Protein AF-0000000072739008 (afdb_homodimer)

Secondary structure (DSSP, 8-state):
-----EEEEEEEEEETTS-EEE-----TTS---EEEEEETTEEEEEEETTEEEE-SGGGTTTEEE-TTT--EEE-S--GGG-EEEEEEEESSSEEEEEEEEEEEPPP--EEEEEEEEE-TTS-EEEEEEEEESSTTTT-EEEEEETTEEEEES-SEEEEE-SS--S-PEEEEEEEETTEEEEEEEESHHHH-/-----EEEEEEEEEETTS-EEE-----TTS---EEEEEETTEEEEEEETTEEEE-SGGGTTTEEE-TTT--EEE-S--GGG-EEEEEEEESSSEEEEEEEEEEEPPP--EEEEEEEEE-TTS-EEEEEEEEESSTTTT-EEEEEETTEEEEES-SEEEEE-TT--S--EEEEEEEETTEEEEEEEESHHHH-

Sequence (384 aa):
KTVLQCISDTQVIGVLGESVILPLNISNTTKVSFITWIYNDTSVIFIQGDHNSVTDPKWINRIHVTKSSHSIQLSELNMTDSGHYKAQVTTDKMQFFCYTLRIFRRMSNLYVTNHTQRSENKNCEVYLTCSVENPDDGVSVRWQVAGNIFLKESLTLYWNFWNSSEQSSCTCVAENPVSNISSSVSLQSLCEKTVLQCISDTQVIGVLGESVILPLNISNTTKVSFITWIYNDTSVIFIQGDHNSVTDPKWINRIHVTKSSHSIQLSELNMTDSGHYKAQVTTDKMQFFCYTLRIFRRMSNLYVTNHTQRSENKNCEVYLTCSVENPDDGVSVRWQVAGNIFLKESLTLYWNFWNSSEQSSCTCVAENPVSNISSSVSLQSLCE

Solvent-accessible surface area (backbone atoms only — not comparable to full-atom values): 21610 Å² total; per-residue (Å²): 124,87,69,82,66,54,80,43,78,45,81,42,82,36,45,56,62,35,62,40,72,52,84,35,86,57,58,86,82,57,72,67,57,38,37,38,34,30,47,82,66,34,61,39,33,40,37,41,86,94,45,72,45,71,44,29,62,90,40,63,93,26,59,45,74,40,82,86,42,66,19,38,34,42,37,64,34,48,75,81,69,41,42,49,36,32,39,41,38,15,53,92,54,70,47,34,40,31,34,41,39,45,55,36,68,70,69,86,53,61,46,71,47,78,48,70,43,77,43,94,84,75,38,40,37,37,39,37,37,53,48,56,66,69,58,82,63,68,48,46,37,30,31,24,46,75,88,36,84,72,44,67,77,49,52,60,45,82,44,72,54,75,79,70,81,68,86,38,43,39,30,41,38,39,36,40,100,80,34,75,52,68,39,72,46,59,52,62,70,63,68,103,124,87,69,82,66,55,79,42,77,44,80,43,81,36,43,56,62,36,63,40,72,53,82,34,87,59,59,87,82,57,73,68,56,37,36,39,34,30,47,80,67,34,62,41,34,40,38,42,82,94,45,72,45,70,44,28,61,90,41,62,94,26,59,45,75,41,82,85,43,66,18,38,32,43,38,65,33,47,73,82,69,41,44,50,36,33,40,40,38,16,51,92,53,70,48,34,41,32,33,40,39,45,55,36,68,71,71,86,52,61,48,72,47,75,47,71,44,76,44,94,83,74,40,42,36,35,39,37,36,54,49,56,65,69,59,82,61,68,48,47,38,30,31,23,45,74,88,34,82,71,46,66,77,49,52,59,45,81,46,72,52,79,78,64,82,66,86,38,44,40,30,42,38,39,35,41,102,79,33,75,50,67,38,73,45,58,51,63,70,62,68,104

Radius of gyration: 34.6 Å; Cα contacts (8 Å, |Δi|>4): 878; chains: 2; bounding box: 65×105×58 Å

Organism: Galemys pyrenaicus (NCBI:txid202257)

InterPro domains:
  IPR007110 Immunoglobulin-like domain [PS50835] (128-188)
  IPR013106 Immunoglobulin V-set domain [PF07686] (9-97)
  IPR013783 Immunoglobulin-like fold [G3DSA:2.60.40.10] (6-105)
  IPR013783 Immunoglobulin-like fold [G3DSA:2.60.40.10] (106-192)
  IPR015631 CD2/SLAM family receptor [PTHR12080] (9-191)
  IPR036179 Immunoglobulin-like domain superfamily [SSF48726] (12-97)
  IPR036179 Immunoglobulin-like domain superfamily [SSF48726] (126-185)

Foldseek 3Di:
DPPQDAPEEEEAEAEAQFKDKDFQADDPVADWQKKWKDFPNHTQWIDGQPDIDGPDCVQVVQWDADRRGRMIMGGNDDQVSFGKMWIFTDDVDTHIHIYGYGYAYAWDDKDKDKDWDQDPVRKIKIKIFIDTDPCVRQKWKFKDKPNHTDDTDDRMDIDIPDDDPDFIKIKMWIDDPPYIDMDIDTPVVRSD/DPPQDAPEEEEAEAEAQFKDKDFQADDPVADWQKKWKDFPNHTQWIDGQPDIDGPDCVQVVQWDADRRGRMIMGGNDDQVSFAKMWIFTDDVDTHIHIYGYGYAYAWDDKDKDKDWDQDPVRKIKIKIFIDTDPCVRQKWKFKDKPNHTDGTDDRMDIDIPPDDPDFIKIKMWIDDPPYIDMDIDTPVVRSD

pLDDT: mean 89.02, std 11.1, range [42.22, 98.25]

Structure (mmCIF, N/CA/C/O backbone):
data_AF-0000000072739008-model_v1
#
loop_
_entity.id
_entity.type
_entity.pdbx_description
1 polymer 'SLAM family member 6'
#
loop_
_atom_site.group_PDB
_atom_site.id
_atom_site.type_symbol
_atom_site.label_atom_id
_atom_site.label_alt_id
_atom_site.label_comp_id
_atom_site.label_asym_id
_atom_site.label_entity_id
_atom_site.label_seq_id
_atom_site.pdbx_PDB_ins_code
_atom_site.Cartn_x
_atom_site.Cartn_y
_atom_site.Cartn_z
_atom_site.occupancy
_atom_site.B_iso_or_equiv
_atom_site.auth_seq_id
_atom_site.auth_comp_id
_atom_site.auth_asym_id
_atom_site.auth_atom_id
_atom_site.pdbx_PDB_model_num
ATOM 1 N N . LYS A 1 1 ? 2.822 -5.516 -13.711 1 42.22 1 LYS A N 1
ATOM 2 C CA . LYS A 1 1 ? 1.855 -5.25 -12.648 1 42.22 1 LYS A CA 1
ATOM 3 C C . LYS A 1 1 ? 1.009 -4.023 -12.969 1 42.22 1 LYS A C 1
ATOM 5 O O . LYS A 1 1 ? 1.541 -2.928 -13.164 1 42.22 1 LYS A O 1
ATOM 10 N N . THR A 1 2 ? -0.076 -4.25 -13.508 1 45.62 2 THR A N 1
ATOM 11 C CA . THR A 1 2 ? -0.867 -3.102 -13.938 1 45.62 2 THR A CA 1
ATOM 12 C C . THR A 1 2 ? -1.1 -2.143 -12.773 1 45.62 2 THR A C 1
ATOM 14 O O . THR A 1 2 ? -1.784 -2.486 -11.805 1 45.62 2 THR A O 1
ATOM 17 N N . VAL A 1 3 ? -0.162 -1.369 -12.461 1 53.44 3 VAL A N 1
ATOM 18 C CA . VAL A 1 3 ? -0.311 -0.293 -11.484 1 53.44 3 VAL A CA 1
ATOM 19 C C . VAL A 1 3 ? -1.467 0.618 -11.891 1 53.44 3 VAL A C 1
ATOM 21 O O . VAL A 1 3 ? -1.445 1.212 -12.977 1 53.44 3 VAL A O 1
ATOM 24 N N . LEU A 1 4 ? -2.658 0.188 -11.445 1 66.75 4 LEU A N 1
ATOM 25 C CA . LEU A 1 4 ? -3.734 1.115 -11.781 1 66.75 4 LEU A CA 1
ATOM 26 C C . LEU A 1 4 ? -3.361 2.543 -11.391 1 66.75 4 LEU A C 1
ATOM 28 O O . LEU A 1 4 ? -2.994 2.801 -10.242 1 66.75 4 LEU A O 1
ATOM 32 N N . GLN A 1 5 ? -3.09 3.365 -12.359 1 82.44 5 GLN A N 1
ATOM 33 C CA . GLN A 1 5 ? -2.682 4.762 -12.266 1 82.44 5 GLN A CA 1
ATOM 34 C C . GLN A 1 5 ? -3.818 5.633 -11.742 1 82.44 5 GLN A C 1
ATOM 36 O O . GLN A 1 5 ? -4.988 5.371 -12.023 1 82.44 5 GLN A O 1
ATOM 41 N N . CYS A 1 6 ? -3.668 6.551 -10.969 1 92.69 6 CYS A N 1
ATOM 42 C CA . CYS A 1 6 ? -4.617 7.531 -10.445 1 92.69 6 CYS A CA 1
ATOM 43 C C . CYS A 1 6 ? -5.109 8.453 -11.562 1 92.69 6 CYS A C 1
ATOM 45 O O . CYS A 1 6 ? -4.32 8.914 -12.383 1 92.69 6 CYS A O 1
ATOM 47 N N . ILE A 1 7 ? -6.352 8.641 -11.664 1 91.25 7 ILE A N 1
ATOM 48 C CA . ILE A 1 7 ? -6.953 9.57 -12.617 1 91.25 7 ILE A CA 1
ATOM 49 C C . ILE A 1 7 ? -6.461 10.984 -12.336 1 91.25 7 ILE A C 1
ATOM 51 O O . ILE A 1 7 ? -6.191 11.75 -13.266 1 91.25 7 ILE A O 1
ATOM 55 N N . SER A 1 8 ? -6.379 11.305 -11.094 1 92 8 SER A N 1
ATOM 56 C CA . SER A 1 8 ? -5.871 12.602 -10.641 1 92 8 SER A CA 1
ATOM 57 C C . SER A 1 8 ? -5.055 12.453 -9.359 1 92 8 SER A C 1
ATOM 59 O O . SER A 1 8 ? -5.215 11.484 -8.617 1 92 8 SER A O 1
ATOM 61 N N . ASP A 1 9 ? -4.145 13.352 -9.203 1 94.31 9 ASP A N 1
ATOM 62 C CA . ASP A 1 9 ? -3.318 13.453 -8 1 94.31 9 ASP A CA 1
ATOM 63 C C . ASP A 1 9 ? -3.324 14.875 -7.449 1 94.31 9 ASP A C 1
ATOM 65 O O . ASP A 1 9 ? -2.699 15.773 -8.023 1 94.31 9 ASP A O 1
ATOM 69 N N . THR A 1 10 ? -4.039 15.07 -6.387 1 96.25 10 THR A N 1
ATOM 70 C CA . THR A 1 10 ? -4.238 16.406 -5.844 1 96.25 10 THR A CA 1
ATOM 71 C C . THR A 1 10 ? -3.443 16.594 -4.551 1 96.25 10 THR A C 1
ATOM 73 O O . THR A 1 10 ? -3.389 15.688 -3.717 1 96.25 10 THR A O 1
ATOM 76 N N . GLN A 1 11 ? -2.758 17.688 -4.477 1 97.62 11 GLN A N 1
ATOM 77 C CA . GLN A 1 11 ? -2.115 18.078 -3.223 1 97.62 11 GLN A CA 1
ATOM 78 C C . GLN A 1 11 ? -3.057 18.906 -2.352 1 97.62 11 GLN A C 1
ATOM 80 O O . GLN A 1 11 ? -3.664 19.859 -2.826 1 97.62 11 GLN A O 1
ATOM 85 N N . VAL A 1 12 ? -3.191 18.469 -1.122 1 97.56 12 VAL A N 1
ATOM 86 C CA . VAL A 1 12 ? -4.098 19.141 -0.205 1 97.56 12 VAL A CA 1
ATOM 87 C C . VAL A 1 12 ? -3.338 19.578 1.049 1 97.56 12 VAL A C 1
ATOM 89 O O . VAL A 1 12 ? -2.547 18.812 1.596 1 97.56 12 VAL A O 1
ATOM 92 N N . ILE A 1 13 ? -3.545 20.859 1.492 1 97.56 13 ILE A N 1
ATOM 93 C CA . ILE A 1 13 ? -2.922 21.375 2.705 1 97.56 13 ILE A CA 1
ATOM 94 C C . ILE A 1 13 ? -3.951 21.422 3.832 1 97.56 13 ILE A C 1
ATOM 96 O O . ILE A 1 13 ? -5.055 21.953 3.65 1 97.56 13 ILE A O 1
ATOM 100 N N . GLY A 1 14 ? -3.617 20.797 4.918 1 97.5 14 GLY A N 1
ATOM 101 C CA . GLY A 1 14 ? -4.457 20.828 6.105 1 97.5 14 GLY A CA 1
ATOM 102 C C . GLY A 1 14 ? -3.816 21.578 7.266 1 97.5 14 GLY A C 1
ATOM 103 O O . GLY A 1 14 ? -2.611 21.828 7.25 1 97.5 14 GLY A O 1
ATOM 104 N N . VAL A 1 15 ? -4.68 22.016 8.195 1 97 15 VAL A N 1
ATOM 105 C CA . VAL A 1 15 ? -4.227 22.672 9.414 1 97 15 VAL A CA 1
ATOM 106 C C . VAL A 1 15 ? -4.523 21.781 10.617 1 97 15 VAL A C 1
ATOM 108 O O . VAL A 1 15 ? -5.621 21.25 10.742 1 97 15 VAL A O 1
ATOM 111 N N . LEU A 1 16 ? -3.557 21.703 11.555 1 96.5 16 LEU A N 1
ATOM 112 C CA . LEU A 1 16 ? -3.713 20.891 12.758 1 96.5 16 LEU A CA 1
ATOM 113 C C . LEU A 1 16 ? -4.973 21.297 13.523 1 96.5 16 LEU A C 1
ATOM 115 O O . LEU A 1 16 ? -5.223 22.484 13.742 1 96.5 16 LEU A O 1
ATOM 119 N N . GLY A 1 17 ? -5.758 20.344 13.914 1 97.44 17 GLY A N 1
ATOM 120 C CA . GLY A 1 17 ? -6.949 20.562 14.719 1 97.44 17 GLY A CA 1
ATOM 121 C C . GLY A 1 17 ? -8.156 20.984 13.906 1 97.44 17 GLY A C 1
ATOM 122 O O . GLY A 1 17 ? -9.273 21.016 14.422 1 97.44 17 GLY A O 1
ATOM 123 N N . GLU A 1 18 ? -7.945 21.297 12.633 1 97.88 18 GLU A N 1
ATOM 124 C CA . GLU A 1 18 ? -9.039 21.75 11.781 1 97.88 18 GLU A CA 1
ATOM 125 C C . GLU A 1 18 ? -9.5 20.641 10.844 1 97.88 18 GLU A C 1
ATOM 127 O O . GLU A 1 18 ? -9.328 19.453 11.141 1 97.88 18 GLU A O 1
ATOM 132 N N . SER A 1 19 ? -10.359 21.016 9.789 1 98 19 SER A N 1
ATOM 133 C CA . SER A 1 19 ? -10.898 20.047 8.844 1 98 19 SER A CA 1
ATOM 134 C C . SER A 1 19 ? -10.422 20.328 7.426 1 98 19 SER A C 1
ATOM 136 O O . SER A 1 19 ? -10 21.438 7.113 1 98 19 SER A O 1
ATOM 138 N N . VAL A 1 20 ? -10.391 19.328 6.648 1 97.75 20 VAL A N 1
ATOM 139 C CA . VAL A 1 20 ? -10.055 19.484 5.234 1 97.75 20 VAL A CA 1
ATOM 140 C C . VAL A 1 20 ? -10.977 18.594 4.395 1 97.75 20 VAL A C 1
ATOM 142 O O . VAL A 1 20 ? -11.5 17.594 4.879 1 97.75 20 VAL A O 1
ATOM 145 N N . ILE A 1 21 ? -11.188 18.984 3.158 1 97.12 21 ILE A N 1
ATOM 146 C CA . ILE A 1 21 ? -12.008 18.203 2.234 1 97.12 21 ILE A CA 1
ATOM 147 C C . ILE A 1 21 ? -11.117 17.547 1.176 1 97.12 21 ILE A C 1
ATOM 149 O O . ILE A 1 21 ? -10.195 18.188 0.657 1 97.12 21 ILE A O 1
ATOM 153 N N . LEU A 1 22 ? -11.234 16.328 0.971 1 97.25 22 LEU A N 1
ATOM 154 C CA . LEU A 1 22 ? -10.703 15.656 -0.205 1 97.25 22 LEU A CA 1
ATOM 155 C C . LEU A 1 22 ? -11.758 15.547 -1.297 1 97.25 22 LEU A C 1
ATOM 157 O O . LEU A 1 22 ? -12.656 14.711 -1.213 1 97.25 22 LEU A O 1
ATOM 161 N N . PRO A 1 23 ? -11.625 16.375 -2.252 1 95.06 23 PRO A N 1
ATOM 162 C CA . PRO A 1 23 ? -12.711 16.5 -3.225 1 95.06 23 PRO A CA 1
ATOM 163 C C . PRO A 1 23 ? -12.742 15.359 -4.227 1 95.06 23 PRO A C 1
ATOM 165 O O . PRO A 1 23 ? -11.703 14.977 -4.77 1 95.06 23 PRO A O 1
ATOM 168 N N . LEU A 1 24 ? -13.859 14.711 -4.285 1 91.69 24 LEU A N 1
ATOM 169 C CA . LEU A 1 24 ? -14.125 13.695 -5.301 1 91.69 24 LEU A CA 1
ATOM 170 C C . LEU A 1 24 ? -15.266 14.125 -6.215 1 91.69 24 LEU A C 1
ATOM 172 O O . LEU A 1 24 ? -16.438 14 -5.848 1 91.69 24 LEU A O 1
ATOM 176 N N . ASN A 1 25 ? -14.953 14.82 -7.273 1 81.94 25 ASN A N 1
ATOM 177 C CA . ASN A 1 25 ? -15.984 15.344 -8.164 1 81.94 25 ASN A CA 1
ATOM 178 C C . ASN A 1 25 ? -16.344 14.336 -9.258 1 81.94 25 ASN A C 1
ATOM 180 O O . ASN A 1 25 ? -15.773 14.367 -10.352 1 81.94 25 ASN A O 1
ATOM 184 N N . ILE A 1 26 ? -17.141 13.367 -8.891 1 81.94 26 ILE A N 1
ATOM 185 C CA . ILE A 1 26 ? -17.641 12.398 -9.859 1 81.94 26 ILE A CA 1
ATOM 186 C C . ILE A 1 26 ? -18.938 12.914 -10.484 1 81.94 26 ILE A C 1
ATOM 188 O O . ILE A 1 26 ? -19.781 13.477 -9.781 1 81.94 26 ILE A O 1
ATOM 192 N N . SER A 1 27 ? -18.922 12.891 -11.727 1 76.81 27 SER A N 1
ATOM 193 C CA . SER A 1 27 ? -20.109 13.359 -12.414 1 76.81 27 SER A CA 1
ATOM 194 C C . SER A 1 27 ? -21.359 12.664 -11.883 1 76.81 27 SER A C 1
ATOM 196 O O . SER A 1 27 ? -21.328 11.469 -11.57 1 76.81 27 SER A O 1
ATOM 198 N N . ASN A 1 28 ? -22.391 13.438 -11.703 1 72.94 28 ASN A N 1
ATOM 199 C CA . ASN A 1 28 ? -23.672 12.906 -11.227 1 72.94 28 ASN A CA 1
ATOM 200 C C . ASN A 1 28 ? -24.25 11.875 -12.195 1 72.94 28 ASN A C 1
ATOM 202 O O . ASN A 1 28 ? -25.109 11.086 -11.828 1 72.94 28 ASN A O 1
ATOM 206 N N . THR A 1 29 ? -23.719 11.836 -13.289 1 74.69 29 THR A N 1
ATOM 207 C CA . THR A 1 29 ? -24.219 10.906 -14.289 1 74.69 29 THR A CA 1
ATOM 208 C C . THR A 1 29 ? -23.547 9.539 -14.148 1 74.69 29 THR A C 1
ATOM 210 O O . THR A 1 29 ? -24.047 8.547 -14.68 1 74.69 29 THR A O 1
ATOM 213 N N . THR A 1 30 ? -22.438 9.586 -13.398 1 78.81 30 THR A N 1
ATOM 214 C CA . THR A 1 30 ? -21.719 8.328 -13.227 1 78.81 30 THR A CA 1
ATOM 215 C C . THR A 1 30 ? -22.375 7.469 -12.148 1 78.81 30 THR A C 1
ATOM 217 O O . THR A 1 30 ? -22.609 7.945 -11.039 1 78.81 30 THR A O 1
ATOM 220 N N . LYS A 1 31 ? -22.844 6.332 -12.531 1 85.25 31 LYS A N 1
ATOM 221 C CA . LYS A 1 31 ? -23.406 5.41 -11.555 1 85.25 31 LYS A CA 1
ATOM 222 C C . LYS A 1 31 ? -22.312 4.734 -10.734 1 85.25 31 LYS A C 1
ATOM 224 O O . LYS A 1 31 ? -21.703 3.768 -11.188 1 85.25 31 LYS A O 1
ATOM 229 N N . VAL A 1 32 ? -22.047 5.234 -9.578 1 88.25 32 VAL A N 1
ATOM 230 C CA . VAL A 1 32 ? -21 4.703 -8.695 1 88.25 32 VAL A CA 1
ATOM 231 C C . VAL A 1 32 ? -21.578 3.576 -7.844 1 88.25 32 VAL A C 1
ATOM 233 O O . VAL A 1 32 ? -22.625 3.738 -7.215 1 88.25 32 VAL A O 1
ATOM 236 N N . SER A 1 33 ? -21.016 2.393 -7.938 1 91.94 33 SER A N 1
ATOM 237 C CA . SER A 1 33 ? -21.469 1.268 -7.121 1 91.94 33 SER A CA 1
ATOM 238 C C . SER A 1 33 ? -20.938 1.375 -5.695 1 91.94 33 SER A C 1
ATOM 240 O O . SER A 1 33 ? -21.719 1.322 -4.738 1 91.94 33 SER A O 1
ATOM 242 N N . PHE A 1 34 ? -19.562 1.487 -5.566 1 93.81 34 PHE A N 1
ATOM 243 C CA . PHE A 1 34 ? -18.891 1.558 -4.273 1 93.81 34 PHE A CA 1
ATOM 244 C C . PHE A 1 34 ? -17.703 2.525 -4.324 1 93.81 34 PHE A C 1
ATOM 246 O O . PHE A 1 34 ? -17.094 2.701 -5.375 1 93.81 34 PHE A O 1
ATOM 253 N N . ILE A 1 35 ? -17.484 3.16 -3.221 1 95.62 35 ILE A N 1
ATOM 254 C CA . ILE A 1 35 ? -16.266 3.924 -3.059 1 95.62 35 ILE A CA 1
ATOM 255 C C . ILE A 1 35 ? -15.531 3.469 -1.797 1 95.62 35 ILE A C 1
ATOM 257 O O . ILE A 1 35 ? -16.125 3.377 -0.724 1 95.62 35 ILE A O 1
ATOM 261 N N . THR A 1 36 ? -14.328 3.102 -1.901 1 97 36 THR A N 1
ATOM 262 C CA . THR A 1 36 ? -13.469 2.803 -0.764 1 97 36 THR A CA 1
ATOM 263 C C . THR A 1 36 ? -12.328 3.812 -0.669 1 97 36 THR A C 1
ATOM 265 O O . THR A 1 36 ? -11.578 4 -1.627 1 97 36 THR A O 1
ATOM 268 N N . TRP A 1 37 ? -12.281 4.508 0.461 1 96.94 37 TRP A N 1
ATOM 269 C CA . TRP A 1 37 ? -11.148 5.395 0.696 1 96.94 37 TRP A CA 1
ATOM 270 C C . TRP A 1 37 ? -10.031 4.66 1.427 1 96.94 37 TRP A C 1
ATOM 272 O O . TRP A 1 37 ? -10.281 3.943 2.398 1 96.94 37 TRP A O 1
ATOM 282 N N . ILE A 1 38 ? -8.805 4.812 0.945 1 97.25 38 ILE A N 1
ATOM 283 C CA . ILE A 1 38 ? -7.648 4.098 1.465 1 97.25 38 ILE A CA 1
ATOM 284 C C . ILE A 1 38 ? -6.586 5.098 1.917 1 97.25 38 ILE A C 1
ATOM 286 O O . ILE A 1 38 ? -6.281 6.055 1.203 1 97.25 38 ILE A O 1
ATOM 290 N N . TYR A 1 39 ? -6.156 4.98 3.139 1 95.88 39 TYR A N 1
ATOM 291 C CA . TYR A 1 39 ? -5.062 5.762 3.709 1 95.88 39 TYR A CA 1
ATOM 292 C C . TYR A 1 39 ? -3.865 4.875 4.023 1 95.88 39 TYR A C 1
ATOM 294 O O . TYR A 1 39 ? -3.953 3.975 4.859 1 95.88 39 TYR A O 1
ATOM 302 N N . ASN A 1 40 ? -2.766 5.125 3.377 1 90.44 40 ASN A N 1
ATOM 303 C CA . ASN A 1 40 ? -1.546 4.348 3.561 1 90.44 40 ASN A CA 1
ATOM 304 C C . ASN A 1 40 ? -1.826 2.848 3.523 1 90.44 40 ASN A C 1
ATOM 306 O O . ASN A 1 40 ? -1.435 2.115 4.434 1 90.44 40 ASN A O 1
ATOM 310 N N . ASP A 1 41 ? -2.619 2.395 2.586 1 89.69 41 ASP A N 1
ATOM 311 C CA . ASP A 1 41 ? -2.895 0.999 2.264 1 89.69 41 ASP A CA 1
ATOM 312 C C . ASP A 1 41 ? -3.906 0.398 3.236 1 89.69 41 ASP A C 1
ATOM 314 O O . ASP A 1 41 ? -4.016 -0.825 3.35 1 89.69 41 ASP A O 1
ATOM 318 N N . THR A 1 42 ? -4.516 1.203 4.02 1 94.19 42 THR A N 1
ATOM 319 C CA . THR A 1 42 ? -5.57 0.791 4.938 1 94.19 42 THR A CA 1
ATOM 320 C C . THR A 1 42 ? -6.906 1.42 4.551 1 94.19 42 THR A C 1
ATOM 322 O O . THR A 1 42 ? -6.965 2.605 4.223 1 94.19 42 THR A O 1
ATOM 325 N N . SER A 1 43 ? -7.891 0.612 4.543 1 96.75 43 SER A N 1
ATOM 326 C CA . SER A 1 43 ? -9.219 1.141 4.25 1 96.75 43 SER A CA 1
ATOM 327 C C . SER A 1 43 ? -9.727 2.012 5.395 1 96.75 43 SER A C 1
ATOM 329 O O . SER A 1 43 ? -9.703 1.602 6.555 1 96.75 43 SER A O 1
ATOM 331 N N . VAL A 1 44 ? -10.242 3.201 5.062 1 96.69 44 VAL A N 1
ATOM 332 C CA . VAL A 1 44 ? -10.672 4.172 6.062 1 96.69 44 VAL A CA 1
ATOM 333 C C . VAL A 1 44 ? -12.195 4.184 6.148 1 96.69 44 VAL A C 1
ATOM 335 O O . VAL A 1 44 ? -12.758 4.262 7.242 1 96.69 44 VAL A O 1
ATOM 338 N N . ILE A 1 45 ? -12.867 4.148 5 1 96.69 45 ILE A N 1
ATOM 339 C CA . ILE A 1 45 ? -14.328 4.211 4.938 1 96.69 45 ILE A CA 1
ATOM 340 C C . ILE A 1 45 ? -14.82 3.566 3.643 1 96.69 45 ILE A C 1
ATOM 342 O O . ILE A 1 45 ? -14.141 3.637 2.611 1 96.69 45 ILE A O 1
ATOM 346 N N . PHE A 1 46 ? -15.906 2.834 3.73 1 97.31 46 PHE A N 1
ATOM 347 C CA . PHE A 1 46 ? -16.609 2.227 2.607 1 97.31 46 PHE A CA 1
ATOM 348 C C . PHE A 1 46 ? -17.969 2.887 2.395 1 97.31 46 PHE A C 1
ATOM 350 O O . PHE A 1 46 ? -18.75 3.035 3.338 1 97.31 46 PHE A O 1
ATOM 357 N N . ILE A 1 47 ? -18.234 3.303 1.129 1 95.25 47 ILE A N 1
ATOM 358 C CA . ILE A 1 47 ? -19.453 4.051 0.816 1 95.25 47 ILE A CA 1
ATOM 359 C C . ILE A 1 47 ? -20.25 3.309 -0.254 1 95.25 47 ILE A C 1
ATOM 361 O O . ILE A 1 47 ? -19.703 2.943 -1.3 1 95.25 47 ILE A O 1
ATOM 365 N N . GLN A 1 48 ? -21.453 3.061 0.018 1 93.06 48 GLN A N 1
ATOM 366 C CA . GLN A 1 48 ? -22.406 2.482 -0.923 1 93.06 48 GLN A CA 1
ATOM 367 C C . GLN A 1 48 ? -23.734 3.223 -0.879 1 93.06 48 GLN A C 1
ATOM 369 O O . GLN A 1 48 ? -24.5 3.082 0.079 1 93.06 48 GLN A O 1
ATOM 374 N N . GLY A 1 49 ? -24 3.971 -1.942 1 87.56 49 GLY A N 1
ATOM 375 C CA . GLY A 1 49 ? -25.188 4.801 -1.907 1 87.56 49 GLY A CA 1
ATOM 376 C C . GLY A 1 49 ? -25.203 5.773 -0.746 1 87.56 49 GLY A C 1
ATOM 377 O O . GLY A 1 49 ? -24.266 6.555 -0.571 1 87.56 49 GLY A O 1
ATOM 378 N N . ASP A 1 50 ? -26.172 5.664 0.18 1 86.5 50 ASP A N 1
ATOM 379 C CA . ASP A 1 50 ? -26.297 6.57 1.318 1 86.5 50 ASP A CA 1
ATOM 380 C C . ASP A 1 50 ? -25.75 5.934 2.59 1 86.5 50 ASP A C 1
ATOM 382 O O . ASP A 1 50 ? -25.797 6.531 3.668 1 86.5 50 ASP A O 1
ATOM 386 N N . HIS A 1 51 ? -25.188 4.758 2.404 1 90.62 51 HIS A N 1
ATOM 387 C CA . HIS A 1 51 ? -24.656 4.039 3.555 1 90.62 51 HIS A CA 1
ATOM 388 C C . HIS A 1 51 ? -23.141 4.117 3.592 1 90.62 51 HIS A C 1
ATOM 390 O O . HIS A 1 51 ? -22.469 3.924 2.568 1 90.62 51 HIS A O 1
ATOM 396 N N . ASN A 1 52 ? -22.641 4.512 4.715 1 93.12 52 ASN A N 1
ATOM 397 C CA . ASN A 1 52 ? -21.203 4.594 4.918 1 93.12 52 ASN A CA 1
ATOM 398 C C . ASN A 1 52 ? -20.75 3.738 6.102 1 93.12 52 ASN A C 1
ATOM 400 O O . ASN A 1 52 ? -21.453 3.662 7.113 1 93.12 52 ASN A O 1
ATOM 404 N N . SER A 1 53 ? -19.672 3.041 5.949 1 95.81 53 SER A N 1
ATOM 405 C CA . SER A 1 53 ? -19.078 2.238 7.008 1 95.81 53 SER A CA 1
ATOM 406 C C . SER A 1 53 ? -17.625 2.656 7.262 1 95.81 53 SER A C 1
ATOM 408 O O . SER A 1 53 ? -16.766 2.441 6.418 1 95.81 53 SER A O 1
ATOM 410 N N . VAL A 1 54 ? -17.406 3.236 8.461 1 96.38 54 VAL A N 1
ATOM 411 C CA . VAL A 1 54 ? -16.031 3.613 8.828 1 96.38 54 VAL A CA 1
ATOM 412 C C . VAL A 1 54 ? -15.25 2.371 9.242 1 96.38 54 VAL A C 1
ATOM 414 O O . VAL A 1 54 ? -15.516 1.785 10.297 1 96.38 54 VAL A O 1
ATOM 417 N N . THR A 1 55 ? -14.305 1.988 8.422 1 96.62 55 THR A N 1
ATOM 418 C CA . THR A 1 55 ? -13.602 0.726 8.617 1 96.62 55 THR A CA 1
ATOM 419 C C . THR A 1 55 ? -12.406 0.91 9.547 1 96.62 55 THR A C 1
ATOM 421 O O . THR A 1 55 ? -11.922 -0.055 10.141 1 96.62 55 THR A O 1
ATOM 424 N N . ASP A 1 56 ? -11.836 2.031 9.648 1 95.38 56 ASP A N 1
ATOM 425 C CA . ASP A 1 56 ? -10.805 2.375 10.625 1 95.38 56 ASP A CA 1
ATOM 426 C C . ASP A 1 56 ? -11.391 3.178 11.789 1 95.38 56 ASP A C 1
ATOM 428 O O . ASP A 1 56 ? -11.781 4.336 11.609 1 95.38 56 ASP A O 1
ATOM 432 N N . PRO A 1 57 ? -11.438 2.604 12.922 1 94.44 57 PRO A N 1
ATOM 433 C CA . PRO A 1 57 ? -12.109 3.25 14.047 1 94.44 57 PRO A CA 1
ATOM 434 C C . PRO A 1 57 ? -11.484 4.594 14.422 1 94.44 57 PRO A C 1
ATOM 436 O O . PRO A 1 57 ? -12.141 5.438 15.031 1 94.44 57 PRO A O 1
ATOM 439 N N . LYS A 1 58 ? -10.242 4.828 14.102 1 93.44 58 LYS A N 1
ATOM 440 C CA . LYS A 1 58 ? -9.594 6.09 14.43 1 93.44 58 LYS A CA 1
ATOM 441 C C . LYS A 1 58 ? -10.281 7.262 13.742 1 93.44 58 LYS A C 1
ATOM 443 O O . LYS A 1 58 ? -10.117 8.414 14.148 1 93.44 58 LYS A O 1
ATOM 448 N N . TRP A 1 59 ? -11.094 6.957 12.758 1 95.81 59 TRP A N 1
ATOM 449 C CA . TRP A 1 59 ? -11.719 8.008 11.969 1 95.81 59 TRP A CA 1
ATOM 450 C C . TRP A 1 59 ? -13.18 8.188 12.359 1 95.81 59 TRP A C 1
ATOM 452 O O . TRP A 1 59 ? -13.883 9.039 11.805 1 95.81 59 TRP A O 1
ATOM 462 N N . ILE A 1 60 ? -13.617 7.398 13.32 1 95.12 60 ILE A N 1
ATOM 463 C CA . ILE A 1 60 ? -15 7.527 13.773 1 95.12 60 ILE A CA 1
ATOM 464 C C . ILE A 1 60 ? -15.25 8.953 14.266 1 95.12 60 ILE A C 1
ATOM 466 O O . ILE A 1 60 ? -14.453 9.492 15.039 1 95.12 60 ILE A O 1
ATOM 470 N N . ASN A 1 61 ? -16.25 9.609 13.789 1 95.88 61 ASN A N 1
ATOM 471 C CA . ASN A 1 61 ? -16.672 10.961 14.125 1 95.88 61 ASN A CA 1
ATOM 472 C C . ASN A 1 61 ? -15.734 12.008 13.531 1 95.88 61 ASN A C 1
ATOM 474 O O . ASN A 1 61 ? -15.867 13.195 13.82 1 95.88 61 ASN A O 1
ATOM 478 N N . ARG A 1 62 ? -14.703 11.57 12.766 1 97.75 62 ARG A N 1
ATOM 479 C CA . ARG A 1 62 ? -13.75 12.5 12.18 1 97.75 62 ARG A CA 1
ATOM 480 C C . ARG A 1 62 ? -13.852 12.508 10.656 1 97.75 62 ARG A C 1
ATOM 482 O O . ARG A 1 62 ? -13.156 13.273 9.984 1 97.75 62 ARG A O 1
ATOM 489 N N . ILE A 1 63 ? -14.641 11.641 10.133 1 96.88 63 ILE A N 1
ATOM 490 C CA . ILE A 1 63 ? -14.82 11.586 8.68 1 96.88 63 ILE A CA 1
ATOM 491 C C . ILE A 1 63 ? -16.297 11.797 8.336 1 96.88 63 ILE A C 1
ATOM 493 O O . ILE A 1 63 ? -17.172 11.195 8.953 1 96.88 63 ILE A O 1
ATOM 497 N N . HIS A 1 64 ? -16.531 12.688 7.398 1 95.38 64 HIS A N 1
ATOM 498 C CA . HIS A 1 64 ? -17.875 12.992 6.93 1 95.38 64 HIS A CA 1
ATOM 499 C C . HIS A 1 64 ? -17.969 12.938 5.406 1 95.38 64 HIS A C 1
ATOM 501 O O . HIS A 1 64 ? -17.094 13.477 4.715 1 95.38 64 HIS A O 1
ATOM 507 N N . VAL A 1 65 ? -18.938 12.25 4.922 1 92.44 65 VAL A N 1
ATOM 508 C CA . VAL A 1 65 ? -19.125 12.094 3.482 1 92.44 65 VAL A CA 1
ATOM 509 C C . VAL A 1 65 ? -20.141 13.109 2.98 1 92.44 65 VAL A C 1
ATOM 511 O O . VAL A 1 65 ? -21.203 13.273 3.578 1 92.44 65 VAL A O 1
ATOM 514 N N . THR A 1 66 ? -19.719 13.789 1.999 1 85.38 66 THR A N 1
ATOM 515 C CA . THR A 1 66 ? -20.688 14.656 1.341 1 85.38 66 THR A CA 1
ATOM 516 C C . THR A 1 66 ? -21.484 13.883 0.287 1 85.38 66 THR A C 1
ATOM 518 O O . THR A 1 66 ? -20.906 13.398 -0.692 1 85.38 66 THR A O 1
ATOM 521 N N . LYS A 1 67 ? -22.734 13.719 0.35 1 75.69 67 LYS A N 1
ATOM 522 C CA . LYS A 1 67 ? -23.609 12.852 -0.447 1 75.69 67 LYS A CA 1
ATOM 523 C C . LYS A 1 67 ? -23.547 13.227 -1.926 1 75.69 67 LYS A C 1
ATOM 525 O O . LYS A 1 67 ? -23.375 12.359 -2.781 1 75.69 67 LYS A O 1
ATOM 530 N N . SER A 1 68 ? -23.594 14.438 -2.332 1 75.75 68 SER A N 1
ATOM 531 C CA . SER A 1 68 ? -23.703 14.836 -3.732 1 75.75 68 SER A CA 1
ATOM 532 C C . SER A 1 68 ? -22.359 14.75 -4.441 1 75.75 68 SER A C 1
ATOM 534 O O . SER A 1 68 ? -22.281 14.234 -5.559 1 75.75 68 SER A O 1
ATOM 536 N N . SER A 1 69 ? -21.203 15.031 -3.826 1 80.31 69 SER A N 1
ATOM 537 C CA . SER A 1 69 ? -19.906 15.125 -4.477 1 80.31 69 SER A CA 1
ATOM 538 C C . SER A 1 69 ? -19.047 13.898 -4.18 1 80.31 69 SER A C 1
ATOM 540 O O . SER A 1 69 ? -18.016 13.68 -4.832 1 80.31 69 SER A O 1
ATOM 542 N N . HIS A 1 70 ? -19.5 13.023 -3.264 1 85.62 70 HIS A N 1
ATOM 543 C CA . HIS A 1 70 ? -18.766 11.844 -2.818 1 85.62 70 HIS A CA 1
ATOM 544 C C . HIS A 1 70 ? -17.438 12.227 -2.203 1 85.62 70 HIS A C 1
ATOM 546 O O . HIS A 1 70 ? -16.531 11.391 -2.072 1 85.62 70 HIS A O 1
ATOM 552 N N . SER A 1 71 ? -17.297 13.523 -1.89 1 92.75 71 SER A N 1
ATOM 553 C CA . SER A 1 71 ? -16.094 14 -1.211 1 92.75 71 SER A CA 1
ATOM 554 C C . SER A 1 71 ? -16.125 13.656 0.274 1 92.75 71 SER A C 1
ATOM 556 O O . SER A 1 71 ? -17.188 13.383 0.833 1 92.75 71 SER A O 1
ATOM 558 N N . ILE A 1 72 ? -14.945 13.578 0.838 1 96.56 72 ILE A N 1
ATOM 559 C CA . ILE A 1 72 ? -14.93 13.344 2.277 1 96.56 72 ILE A CA 1
ATOM 560 C C . ILE A 1 72 ? -14.258 14.523 2.982 1 96.56 72 ILE A C 1
ATOM 562 O O . ILE A 1 72 ? -13.344 15.141 2.438 1 96.56 72 ILE A O 1
ATOM 566 N N . GLN A 1 73 ? -14.758 14.828 4.137 1 97.38 73 GLN A N 1
ATOM 567 C CA . GLN A 1 73 ? -14.156 15.812 5.027 1 97.38 73 GLN A CA 1
ATOM 568 C C . GLN A 1 73 ? -13.492 15.133 6.223 1 97.38 73 GLN A C 1
ATOM 570 O O . GLN A 1 73 ? -14.125 14.344 6.926 1 97.38 73 GLN A O 1
ATOM 575 N N . LEU A 1 74 ? -12.258 15.312 6.398 1 98.25 74 LEU A N 1
ATOM 576 C CA . LEU A 1 74 ? -11.523 14.859 7.57 1 98.25 74 LEU A CA 1
ATOM 577 C C . LEU A 1 74 ? -11.438 15.961 8.625 1 98.25 74 LEU A C 1
ATOM 579 O O . LEU A 1 74 ? -11 17.078 8.336 1 98.25 74 LEU A O 1
ATOM 583 N N . SER A 1 75 ? -11.906 15.68 9.797 1 98.25 75 SER A N 1
ATOM 584 C CA . SER A 1 75 ? -11.93 16.703 10.852 1 98.25 75 SER A CA 1
ATOM 585 C C . SER A 1 75 ? -10.945 16.359 11.961 1 98.25 75 SER A C 1
ATOM 587 O O . SER A 1 75 ? -10.398 15.258 12 1 98.25 75 SER A O 1
ATOM 589 N N . GLU A 1 76 ? -10.68 17.344 12.82 1 98.06 76 GLU A N 1
ATOM 590 C CA . GLU A 1 76 ? -9.773 17.172 13.945 1 98.06 76 GLU A CA 1
ATOM 591 C C . GLU A 1 76 ? -8.453 16.547 13.5 1 98.06 76 GLU A C 1
ATOM 593 O O . GLU A 1 76 ? -8.008 15.547 14.07 1 98.06 76 GLU A O 1
ATOM 598 N N . LEU A 1 77 ? -7.875 17.219 12.547 1 98.19 77 LEU A N 1
ATOM 599 C CA . LEU A 1 77 ? -6.68 16.688 11.906 1 98.19 77 LEU A CA 1
ATOM 600 C C . LEU A 1 77 ? -5.527 16.594 12.906 1 98.19 77 LEU A C 1
ATOM 602 O O . LEU A 1 77 ? -5.32 17.5 13.703 1 98.19 77 LEU A O 1
ATOM 606 N N . ASN A 1 78 ? -4.867 15.453 12.898 1 97 78 ASN A N 1
ATOM 607 C CA . ASN A 1 78 ? -3.605 15.234 13.594 1 97 78 ASN A CA 1
ATOM 608 C C . ASN A 1 78 ? -2.428 15.203 12.625 1 97 78 ASN A C 1
ATOM 610 O O . ASN A 1 78 ? -2.6 14.906 11.445 1 97 78 ASN A O 1
ATOM 614 N N . MET A 1 79 ? -1.216 15.523 13.172 1 95.12 79 MET A N 1
ATOM 615 C CA . MET A 1 79 ? -0.033 15.492 12.312 1 95.12 79 MET A CA 1
ATOM 616 C C . MET A 1 79 ? 0.136 14.133 11.656 1 95.12 79 MET A C 1
ATOM 618 O O . MET A 1 79 ? 0.604 14.031 10.523 1 95.12 79 MET A O 1
ATOM 622 N N . THR A 1 80 ? -0.342 13.086 12.328 1 95.31 80 THR A N 1
ATOM 623 C CA . THR A 1 80 ? -0.163 11.719 11.859 1 95.31 80 THR A CA 1
ATOM 624 C C . THR A 1 80 ? -1.145 11.398 10.734 1 95.31 80 THR A C 1
ATOM 626 O O . THR A 1 80 ? -1.031 10.367 10.078 1 95.31 80 THR A O 1
ATOM 629 N N . ASP A 1 81 ? -2.072 12.312 10.5 1 97.12 81 ASP A N 1
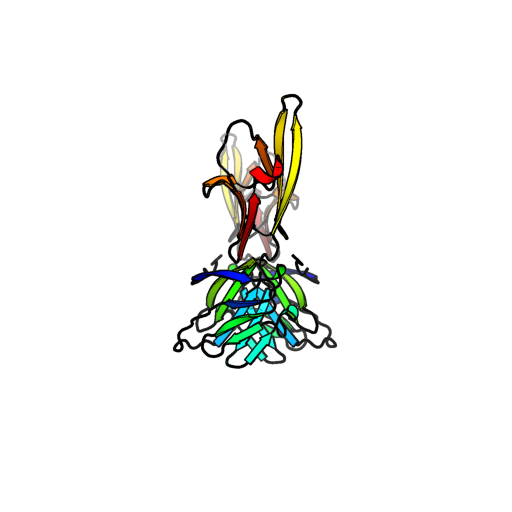ATOM 630 C CA . ASP A 1 81 ? -3.037 12.086 9.43 1 97.12 81 ASP A CA 1
ATOM 631 C C . ASP A 1 81 ? -2.436 12.438 8.062 1 97.12 81 ASP A C 1
ATOM 633 O O . ASP A 1 81 ? -3.021 12.125 7.027 1 97.12 81 ASP A O 1
ATOM 637 N N . SER A 1 82 ? -1.251 13.047 8.055 1 96.94 82 SER A N 1
ATOM 638 C CA . SER A 1 82 ? -0.575 13.352 6.797 1 96.94 82 SER A CA 1
ATOM 639 C C . SER A 1 82 ? -0.186 12.078 6.051 1 96.94 82 SER A C 1
ATOM 641 O O . SER A 1 82 ? 0.165 11.078 6.672 1 96.94 82 SER A O 1
ATOM 643 N N . GLY A 1 83 ? -0.309 12.203 4.703 1 96.56 83 GLY A N 1
ATOM 644 C CA . GLY A 1 83 ? 0.081 11.039 3.922 1 96.56 83 GLY A CA 1
ATOM 645 C C . GLY A 1 83 ? -0.683 10.914 2.617 1 96.56 83 GLY A C 1
ATOM 646 O O . GLY A 1 83 ? -1.135 11.914 2.057 1 96.56 83 GLY A O 1
ATOM 647 N N . HIS A 1 84 ? -0.719 9.727 2.133 1 96.94 84 HIS A N 1
ATOM 648 C CA . HIS A 1 84 ? -1.32 9.453 0.832 1 96.94 84 HIS A CA 1
ATOM 649 C C . HIS A 1 84 ? -2.701 8.828 0.982 1 96.94 84 HIS A C 1
ATOM 651 O O . HIS A 1 84 ? -2.865 7.84 1.707 1 96.94 84 HIS A O 1
ATOM 657 N N . TYR A 1 85 ? -3.652 9.477 0.396 1 97.12 85 TYR A N 1
ATOM 658 C CA . TYR A 1 85 ? -5.023 8.977 0.35 1 97.12 85 TYR A CA 1
ATOM 659 C C . TYR A 1 85 ? -5.422 8.617 -1.074 1 97.12 85 TYR A C 1
ATOM 661 O O . TYR A 1 85 ? -4.906 9.188 -2.037 1 97.12 85 TYR A O 1
ATOM 669 N N . LYS A 1 86 ? -6.25 7.699 -1.199 1 96.69 86 LYS A N 1
ATOM 670 C CA . LYS A 1 86 ? -6.766 7.332 -2.516 1 96.69 86 LYS A CA 1
ATOM 671 C C . LYS A 1 86 ? -8.234 6.934 -2.439 1 96.69 86 LYS A C 1
ATOM 673 O O . LYS A 1 86 ? -8.648 6.246 -1.503 1 96.69 86 LYS A O 1
ATOM 678 N N . ALA A 1 87 ? -9.016 7.453 -3.33 1 96.44 87 ALA A N 1
ATOM 679 C CA . ALA A 1 87 ? -10.391 7.008 -3.51 1 96.44 87 ALA A CA 1
ATOM 680 C C . ALA A 1 87 ? -10.484 5.926 -4.582 1 96.44 87 ALA A C 1
ATOM 682 O O . ALA A 1 87 ? -10.125 6.156 -5.738 1 96.44 87 ALA A O 1
ATOM 683 N N . GLN A 1 88 ? -10.828 4.723 -4.18 1 96.38 88 GLN A N 1
ATOM 684 C CA . GLN A 1 88 ? -11.125 3.639 -5.109 1 96.38 88 GLN A CA 1
ATOM 685 C C . GLN A 1 88 ? -12.602 3.635 -5.5 1 96.38 88 GLN A C 1
ATOM 687 O O . GLN A 1 88 ? -13.453 3.201 -4.727 1 96.38 88 GLN A O 1
ATOM 692 N N . VAL A 1 89 ? -12.859 4.082 -6.676 1 95.12 89 VAL A N 1
ATOM 693 C CA . VAL A 1 89 ? -14.242 4.199 -7.145 1 95.12 89 VAL A CA 1
ATOM 694 C C . VAL A 1 89 ? -14.578 3.018 -8.055 1 95.12 89 VAL A C 1
ATOM 696 O O . VAL A 1 89 ? -13.891 2.775 -9.047 1 95.12 89 VAL A O 1
ATOM 699 N N . THR A 1 90 ? -15.594 2.307 -7.652 1 94.25 90 THR A N 1
ATOM 700 C CA . THR A 1 90 ? -16 1.13 -8.414 1 94.25 90 THR A CA 1
ATOM 701 C C . THR A 1 90 ? -17.297 1.395 -9.164 1 94.25 90 THR A C 1
ATOM 703 O O . THR A 1 90 ? -18.328 1.655 -8.555 1 94.25 90 THR A O 1
ATOM 706 N N . THR A 1 91 ? -17.266 1.38 -10.398 1 90.19 91 THR A N 1
ATOM 707 C CA . THR A 1 91 ? -18.391 1.336 -11.312 1 90.19 91 THR A CA 1
ATOM 708 C C . THR A 1 91 ? -18.375 0.046 -12.133 1 90.19 91 THR A C 1
ATOM 710 O O . THR A 1 91 ? -18.438 -1.05 -11.57 1 90.19 91 THR A O 1
ATOM 713 N N . ASP A 1 92 ? -18.328 0.184 -13.469 1 86.25 92 ASP A N 1
ATOM 714 C CA . ASP A 1 92 ? -18.031 -0.963 -14.32 1 86.25 92 ASP A CA 1
ATOM 715 C C . ASP A 1 92 ? -16.531 -1.251 -14.359 1 86.25 92 ASP A C 1
ATOM 717 O O . ASP A 1 92 ? -16.109 -2.379 -14.633 1 86.25 92 ASP A O 1
ATOM 721 N N . LYS A 1 93 ? -15.922 -0.136 -14.055 1 89.88 93 LYS A N 1
ATOM 722 C CA . LYS A 1 93 ? -14.469 -0.219 -13.922 1 89.88 93 LYS A CA 1
ATOM 723 C C . LYS A 1 93 ? -14.008 0.355 -12.594 1 89.88 93 LYS A C 1
ATOM 725 O O . LYS A 1 93 ? -14.812 0.882 -11.82 1 89.88 93 LYS A O 1
ATOM 730 N N . MET A 1 94 ? -12.812 0.102 -12.297 1 92.44 94 MET A N 1
ATOM 731 C CA . MET A 1 94 ? -12.234 0.641 -11.062 1 92.44 94 MET A CA 1
ATOM 732 C C . MET A 1 94 ? -11.305 1.81 -11.375 1 92.44 94 MET A C 1
ATOM 734 O O . MET A 1 94 ? -10.5 1.742 -12.305 1 92.44 94 MET A O 1
ATOM 738 N N . GLN A 1 95 ? -11.531 2.945 -10.742 1 92.94 95 GLN A N 1
ATOM 739 C CA . GLN A 1 95 ? -10.695 4.129 -10.914 1 92.94 95 GLN A CA 1
ATOM 740 C C . GLN A 1 95 ? -10.148 4.617 -9.578 1 92.94 95 GLN A C 1
ATOM 742 O O . GLN A 1 95 ? -10.781 4.434 -8.539 1 92.94 95 GLN A O 1
ATOM 747 N N . PHE A 1 96 ? -8.992 5.27 -9.688 1 94.94 96 PHE A N 1
ATOM 748 C CA . PHE A 1 96 ? -8.367 5.801 -8.477 1 94.94 96 PHE A CA 1
ATOM 749 C C . PHE A 1 96 ? -8.234 7.316 -8.555 1 94.94 96 PHE A C 1
ATOM 751 O O . PHE A 1 96 ? -7.891 7.859 -9.609 1 94.94 96 PHE A O 1
ATOM 758 N N . PHE A 1 97 ? -8.562 8 -7.566 1 95.62 97 PHE A N 1
ATOM 759 C CA . PHE A 1 97 ? -8.258 9.406 -7.336 1 95.62 97 PHE A CA 1
ATOM 760 C C . PHE A 1 97 ? -7.332 9.57 -6.137 1 95.62 97 PHE A C 1
ATOM 762 O O . PHE A 1 97 ? -7.664 9.148 -5.027 1 95.62 97 PHE A O 1
ATOM 769 N N . CYS A 1 98 ? -6.23 10.141 -6.332 1 96.94 98 CYS A N 1
ATOM 770 C CA . CYS A 1 98 ? -5.191 10.148 -5.309 1 96.94 98 CYS A CA 1
ATOM 771 C C . CYS A 1 98 ? -5.031 11.539 -4.707 1 96.94 98 CYS A C 1
ATOM 773 O O . CYS A 1 98 ? -5.316 12.539 -5.363 1 96.94 98 CYS A O 1
ATOM 775 N N . TYR A 1 99 ? -4.566 11.539 -3.471 1 97.5 99 TYR A N 1
ATOM 776 C CA . TYR A 1 99 ? -4.367 12.781 -2.729 1 97.5 99 TYR A CA 1
ATOM 777 C C . TYR A 1 99 ? -3.129 12.688 -1.841 1 97.5 99 TYR A C 1
ATOM 779 O O . TYR A 1 99 ? -2.857 11.641 -1.249 1 97.5 99 TYR A O 1
ATOM 787 N N . THR A 1 100 ? -2.414 13.734 -1.781 1 98 100 THR A N 1
ATOM 788 C CA . THR A 1 100 ? -1.354 13.891 -0.792 1 98 100 THR A CA 1
ATOM 789 C C . THR A 1 100 ? -1.701 14.984 0.208 1 98 100 THR A C 1
ATOM 791 O O . THR A 1 100 ? -1.738 16.172 -0.146 1 98 100 THR A O 1
ATOM 794 N N . LEU A 1 101 ? -1.981 14.555 1.402 1 98.12 101 LEU A N 1
ATOM 795 C CA . LEU A 1 101 ? -2.354 15.5 2.451 1 98.12 101 LEU A CA 1
ATOM 796 C C . LEU A 1 101 ? -1.142 15.875 3.297 1 98.12 101 LEU A C 1
ATOM 798 O O . LEU A 1 101 ? -0.46 15 3.838 1 98.12 101 LEU A O 1
ATOM 802 N N . ARG A 1 102 ? -0.833 17.125 3.365 1 97.19 102 ARG A N 1
ATOM 803 C CA . ARG A 1 102 ? 0.192 17.656 4.258 1 97.19 102 ARG A CA 1
ATOM 804 C C . ARG A 1 102 ? -0.419 18.594 5.305 1 97.19 102 ARG A C 1
ATOM 806 O O . ARG A 1 102 ? -1.142 19.531 4.961 1 97.19 102 ARG A O 1
ATOM 813 N N . ILE A 1 103 ? -0.147 18.297 6.539 1 97.06 103 ILE A N 1
ATOM 814 C CA . ILE A 1 103 ? -0.745 19.062 7.629 1 97.06 103 ILE A CA 1
ATOM 815 C C . ILE A 1 103 ? 0.316 19.953 8.281 1 97.06 103 ILE A C 1
ATOM 817 O O . ILE A 1 103 ? 1.439 19.5 8.523 1 97.06 103 ILE A O 1
ATOM 821 N N . PHE A 1 104 ? -0.089 21.219 8.555 1 95.81 104 PHE A N 1
ATOM 822 C CA . PHE A 1 104 ? 0.81 22.188 9.188 1 95.81 104 PHE A CA 1
ATOM 823 C C . PHE A 1 104 ? 0.174 22.781 10.438 1 95.81 104 PHE A C 1
ATOM 825 O O . PHE A 1 104 ? -1.052 22.797 10.562 1 95.81 104 PHE A O 1
ATOM 832 N N . ARG A 1 105 ? 1.014 23.125 11.312 1 94.12 105 ARG A N 1
ATOM 833 C CA . ARG A 1 105 ? 0.56 23.828 12.508 1 94.12 105 ARG A CA 1
ATOM 834 C C . ARG A 1 105 ? 0.508 25.344 12.258 1 94.12 105 ARG A C 1
ATOM 836 O O . ARG A 1 105 ? 1.418 25.906 11.648 1 94.12 105 ARG A O 1
ATOM 843 N N . ARG A 1 106 ? -0.555 25.891 12.672 1 93.38 106 ARG A N 1
ATOM 844 C CA . ARG A 1 106 ? -0.63 27.344 12.602 1 93.38 106 ARG A CA 1
ATOM 845 C C . ARG A 1 106 ? 0.269 28 13.648 1 93.38 106 ARG A C 1
ATOM 847 O O . ARG A 1 106 ? 0.138 27.719 14.836 1 93.38 106 ARG A O 1
ATOM 854 N N . MET A 1 107 ? 1.185 28.75 13.234 1 92.56 107 MET A N 1
ATOM 855 C CA . MET A 1 107 ? 2.092 29.406 14.172 1 92.56 107 MET A CA 1
ATOM 856 C C . MET A 1 107 ? 1.393 30.562 14.891 1 92.56 107 MET A C 1
ATOM 858 O O . MET A 1 107 ? 0.641 31.312 14.273 1 92.56 107 MET A O 1
ATOM 862 N N . SER A 1 108 ? 1.568 30.594 16.234 1 89.06 108 SER A N 1
ATOM 863 C CA . SER A 1 108 ? 0.888 31.656 16.984 1 89.06 108 SER A CA 1
ATOM 864 C C . SER A 1 108 ? 1.881 32.5 17.766 1 89.06 108 SER A C 1
ATOM 866 O O . SER A 1 108 ? 1.537 33.594 18.234 1 89.06 108 SER A O 1
ATOM 868 N N . ASN A 1 109 ? 3.061 31.984 17.844 1 91.56 109 ASN A N 1
ATOM 869 C CA . ASN A 1 109 ? 3.992 32.719 18.703 1 91.56 109 ASN A CA 1
ATOM 870 C C . ASN A 1 109 ? 5.379 32.812 18.062 1 91.56 109 ASN A C 1
ATOM 872 O O . ASN A 1 109 ? 5.914 31.812 17.594 1 91.56 109 ASN A O 1
ATOM 876 N N . LEU A 1 110 ? 5.863 33.969 17.969 1 94.62 110 LEU A N 1
ATOM 877 C CA . LEU A 1 110 ? 7.223 34.281 17.547 1 94.62 110 LEU A CA 1
ATOM 878 C C . LEU A 1 110 ? 7.781 35.469 18.328 1 94.62 110 LEU A C 1
ATOM 880 O O . LEU A 1 110 ? 7.102 36.469 18.516 1 94.62 110 LEU A O 1
ATOM 884 N N . TYR A 1 111 ? 8.992 35.25 18.969 1 93.56 111 TYR A N 1
ATOM 885 C CA . TYR A 1 111 ? 9.602 36.375 19.656 1 93.56 111 TYR A CA 1
ATOM 886 C C . TYR A 1 111 ? 11.102 36.438 19.406 1 93.56 111 TYR A C 1
ATOM 888 O O . TYR A 1 111 ? 11.727 35.406 19.109 1 93.56 111 TYR A O 1
ATOM 896 N N . VAL A 1 112 ? 11.57 37.625 19.453 1 94.25 112 VAL A N 1
ATOM 897 C CA . VAL A 1 112 ? 12.992 37.844 19.25 1 94.25 112 VAL A CA 1
ATOM 898 C C . VAL A 1 112 ? 13.656 38.25 20.562 1 94.25 112 VAL A C 1
ATOM 900 O O . VAL A 1 112 ? 13.18 39.156 21.266 1 94.25 112 VAL A O 1
ATOM 903 N N . THR A 1 113 ? 14.594 37.5 20.938 1 93.44 113 THR A N 1
ATOM 904 C CA . THR A 1 113 ? 15.414 37.875 22.078 1 93.44 113 THR A CA 1
ATOM 905 C C . THR A 1 113 ? 16.75 38.438 21.641 1 93.44 113 THR A C 1
ATOM 907 O O . THR A 1 113 ? 17.188 38.188 20.5 1 93.44 113 THR A O 1
ATOM 910 N N . ASN A 1 114 ? 17.375 39.219 22.531 1 91.38 114 ASN A N 1
ATOM 911 C CA . ASN A 1 114 ? 18.641 39.875 22.188 1 91.38 114 ASN A CA 1
ATOM 912 C C . ASN A 1 114 ? 19.641 39.781 23.344 1 91.38 114 ASN A C 1
ATOM 914 O O . ASN A 1 114 ? 19.25 39.688 24.5 1 91.38 114 ASN A O 1
ATOM 918 N N . HIS A 1 115 ? 20.859 39.688 22.922 1 88.94 115 HIS A N 1
ATOM 919 C CA . HIS A 1 115 ? 22 39.812 23.812 1 88.94 115 HIS A CA 1
ATOM 920 C C . HIS A 1 115 ? 23.031 40.781 23.266 1 88.94 115 HIS A C 1
ATOM 922 O O . HIS A 1 115 ? 23.406 40.688 22.094 1 88.94 115 HIS A O 1
ATOM 928 N N . THR A 1 116 ? 23.328 41.844 24.109 1 86.25 116 THR A N 1
ATOM 929 C CA . THR A 1 116 ? 24.297 42.844 23.688 1 86.25 116 THR A CA 1
ATOM 930 C C . THR A 1 116 ? 25.578 42.75 24.484 1 86.25 116 THR A C 1
ATOM 932 O O . THR A 1 116 ? 25.547 42.531 25.703 1 86.25 116 THR A O 1
ATOM 935 N N . GLN A 1 117 ? 26.625 42.719 23.703 1 82.31 117 GLN A N 1
ATOM 936 C CA . GLN A 1 117 ? 27.938 42.75 24.344 1 82.31 117 GLN A CA 1
ATOM 937 C C . GLN A 1 117 ? 28.75 43.969 23.875 1 82.31 117 GLN A C 1
ATOM 939 O O . GLN A 1 117 ? 28.734 44.281 22.688 1 82.31 117 GLN A O 1
ATOM 944 N N . ARG A 1 118 ? 29.312 44.719 24.844 1 77.62 118 ARG A N 1
ATOM 945 C CA . ARG A 1 118 ? 30.188 45.844 24.5 1 77.62 118 ARG A CA 1
ATOM 946 C C . ARG A 1 118 ? 31.641 45.406 24.406 1 77.62 118 ARG A C 1
ATOM 948 O O . ARG A 1 118 ? 32.125 44.656 25.25 1 77.62 118 ARG A O 1
ATOM 955 N N . SER A 1 119 ? 32.094 45.562 23.141 1 69.88 119 SER A N 1
ATOM 956 C CA . SER A 1 119 ? 33.5 45.219 22.953 1 69.88 119 SER A CA 1
ATOM 957 C C . SER A 1 119 ? 34.406 46.281 23.562 1 69.88 119 SER A C 1
ATOM 959 O O . SER A 1 119 ? 33.938 47.375 23.922 1 69.88 119 SER A O 1
ATOM 961 N N . GLU A 1 120 ? 35.688 45.906 23.734 1 67.75 120 GLU A N 1
ATOM 962 C CA . GLU A 1 120 ? 36.688 46.812 24.297 1 67.75 120 GLU A CA 1
ATOM 963 C C . GLU A 1 120 ? 36.781 48.094 23.5 1 67.75 120 GLU A C 1
ATOM 965 O O . GLU A 1 120 ? 37.062 49.156 24.062 1 67.75 120 GLU A O 1
ATOM 970 N N . ASN A 1 121 ? 36.562 48.031 22.219 1 65.75 121 ASN A N 1
ATOM 971 C CA . ASN A 1 121 ? 36.719 49.219 21.359 1 65.75 121 ASN A CA 1
ATOM 972 C C . ASN A 1 121 ? 35.406 50.031 21.312 1 65.75 121 ASN A C 1
ATOM 974 O O . ASN A 1 121 ? 35.188 50.812 20.375 1 65.75 121 ASN A O 1
ATOM 978 N N . LYS A 1 122 ? 34.562 49.938 22.188 1 68.12 122 LYS A N 1
ATOM 979 C CA . LYS A 1 122 ? 33.312 50.688 22.375 1 68.12 122 LYS A CA 1
ATOM 980 C C . LYS A 1 122 ? 32.312 50.312 21.312 1 68.12 122 LYS A C 1
ATOM 982 O O . LYS A 1 122 ? 31.406 51.094 21 1 68.12 122 LYS A O 1
ATOM 987 N N . ASN A 1 123 ? 32.688 49.062 20.547 1 72.81 123 ASN A N 1
ATOM 988 C CA . ASN A 1 123 ? 31.703 48.594 19.562 1 72.81 123 ASN A CA 1
ATOM 989 C C . ASN A 1 123 ? 30.594 47.781 20.234 1 72.81 123 ASN A C 1
ATOM 991 O O . ASN A 1 123 ? 30.859 46.969 21.141 1 72.81 123 ASN A O 1
ATOM 995 N N . CYS A 1 124 ? 29.391 48.125 19.875 1 80.25 124 CYS A N 1
ATOM 996 C CA . CYS A 1 124 ? 28.203 47.438 20.344 1 80.25 124 CYS A CA 1
ATOM 997 C C . CYS A 1 124 ? 27.922 46.188 19.5 1 80.25 124 CYS A C 1
ATOM 999 O O . CYS A 1 124 ? 27.719 46.312 18.297 1 80.25 124 CYS A O 1
ATOM 1001 N N . GLU A 1 125 ? 28.109 45 20.047 1 82.69 125 GLU A N 1
ATOM 1002 C CA . GLU A 1 125 ? 27.797 43.719 19.375 1 82.69 125 GLU A CA 1
ATOM 1003 C C . GLU A 1 125 ? 26.484 43.156 19.859 1 82.69 125 GLU A C 1
ATOM 1005 O O . GLU A 1 125 ? 26.297 42.906 21.062 1 82.69 125 GLU A O 1
ATOM 1010 N N . VAL A 1 126 ? 25.562 42.969 18.875 1 86.69 126 VAL A N 1
ATOM 1011 C CA . VAL A 1 126 ? 24.219 42.5 19.25 1 86.69 126 VAL A CA 1
ATOM 1012 C C . VAL A 1 126 ? 23.984 41.094 18.672 1 86.69 126 VAL A C 1
ATOM 1014 O O . VAL A 1 126 ? 24.266 40.844 17.5 1 86.69 126 VAL A O 1
ATOM 1017 N N . TYR A 1 127 ? 23.531 40.188 19.5 1 90.44 127 TYR A N 1
ATOM 1018 C CA . TYR A 1 127 ? 23.109 38.844 19.109 1 90.44 127 TYR A CA 1
ATOM 1019 C C . TYR A 1 127 ? 21.594 38.688 19.234 1 90.44 127 TYR A C 1
ATOM 1021 O O . TYR A 1 127 ? 21.047 38.844 20.328 1 90.44 127 TYR A O 1
ATOM 1029 N N . LEU A 1 128 ? 20.953 38.438 18.078 1 93 128 LEU A N 1
ATOM 1030 C CA . LEU A 1 128 ? 19.516 38.25 18.062 1 93 128 LEU A CA 1
ATOM 1031 C C . LEU A 1 128 ? 19.125 36.781 17.891 1 93 128 LEU A C 1
ATOM 1033 O O . LEU A 1 128 ? 19.781 36.062 17.125 1 93 128 LEU A O 1
ATOM 1037 N N . THR A 1 129 ? 18.188 36.375 18.609 1 95.38 129 THR A N 1
ATOM 1038 C CA . THR A 1 129 ? 17.672 35 18.5 1 95.38 129 THR A CA 1
ATOM 1039 C C . THR A 1 129 ? 16.156 35.031 18.25 1 95.38 129 THR A C 1
ATOM 1041 O O . THR A 1 129 ? 15.406 35.625 19.016 1 95.38 129 THR A O 1
ATOM 1044 N N . CYS A 1 130 ? 15.828 34.406 17.141 1 95.56 130 CYS A N 1
ATOM 1045 C CA . CYS A 1 130 ? 14.422 34.25 16.797 1 95.56 130 CYS A CA 1
ATOM 1046 C C . CYS A 1 130 ? 13.852 32.938 17.344 1 95.56 130 CYS A C 1
ATOM 1048 O O . CYS A 1 130 ? 14.359 31.875 17.016 1 95.56 130 CYS A O 1
ATOM 1050 N N . SER A 1 131 ? 12.836 33.031 18.203 1 93.31 131 SER A N 1
ATOM 1051 C CA . SER A 1 131 ? 12.203 31.859 18.781 1 93.31 131 SER A CA 1
ATOM 1052 C C . SER A 1 131 ? 10.82 31.625 18.188 1 93.31 131 SER A C 1
ATOM 1054 O O . SER A 1 131 ? 9.922 32.469 18.344 1 93.31 131 SER A O 1
ATOM 1056 N N . VAL A 1 132 ? 10.719 30.531 17.469 1 91.81 132 VAL A N 1
ATOM 1057 C CA . VAL A 1 132 ? 9.445 30.172 16.859 1 91.81 132 VAL A CA 1
ATOM 1058 C C . VAL A 1 132 ? 8.945 28.844 17.438 1 91.81 132 VAL A C 1
ATOM 1060 O O . VAL A 1 132 ? 9.742 27.984 17.812 1 91.81 132 VAL A O 1
ATOM 1063 N N . GLU A 1 133 ? 7.656 28.859 17.547 1 88.06 133 GLU A N 1
ATOM 1064 C CA . GLU A 1 133 ? 7.059 27.609 18.031 1 88.06 133 GLU A CA 1
ATOM 1065 C C . GLU A 1 133 ? 7.219 26.5 17 1 88.06 133 GLU A C 1
ATOM 1067 O O . GLU A 1 133 ? 6.992 26.703 15.805 1 88.06 133 GLU A O 1
ATOM 1072 N N . ASN A 1 134 ? 7.602 25.25 17.328 1 87.31 134 ASN A N 1
ATOM 1073 C CA . ASN A 1 134 ? 7.719 24.062 16.5 1 87.31 134 ASN A CA 1
ATOM 1074 C C . ASN A 1 134 ? 8.484 24.344 15.211 1 87.31 134 ASN A C 1
ATOM 1076 O O . ASN A 1 134 ? 7.961 24.141 14.117 1 87.31 134 ASN A O 1
ATOM 1080 N N . PRO A 1 135 ? 9.719 24.734 15.25 1 86.44 135 PRO A N 1
ATOM 1081 C CA . PRO A 1 135 ? 10.516 25.125 14.078 1 86.44 135 PRO A CA 1
ATOM 1082 C C . PRO A 1 135 ? 10.703 23.969 13.094 1 86.44 135 PRO A C 1
ATOM 1084 O O . PRO A 1 135 ? 10.945 24.203 11.906 1 86.44 135 PRO A O 1
ATOM 1087 N N . ASP A 1 136 ? 10.43 22.75 13.531 1 84.94 136 ASP A N 1
ATOM 1088 C CA . ASP A 1 136 ? 10.672 21.594 12.688 1 84.94 136 ASP A CA 1
ATOM 1089 C C . ASP A 1 136 ? 9.438 21.25 11.844 1 84.94 136 ASP A C 1
ATOM 1091 O O . ASP A 1 136 ? 9.477 20.344 11.023 1 84.94 136 ASP A O 1
ATOM 1095 N N . ASP A 1 137 ? 8.461 22 11.945 1 87.19 137 ASP A N 1
ATOM 1096 C CA . ASP A 1 137 ? 7.211 21.734 11.242 1 87.19 137 ASP A CA 1
ATOM 1097 C C . ASP A 1 137 ? 7.152 22.484 9.914 1 87.19 137 ASP A C 1
ATOM 1099 O O . ASP A 1 137 ? 6.156 23.141 9.609 1 87.19 137 ASP A O 1
ATOM 1103 N N . GLY A 1 138 ? 8.242 22.406 9.133 1 89.5 138 GLY A N 1
ATOM 1104 C CA . GLY A 1 138 ? 8.305 23.016 7.816 1 89.5 138 GLY A CA 1
ATOM 1105 C C . GLY A 1 138 ? 8.297 24.531 7.859 1 89.5 138 GLY A C 1
ATOM 1106 O O . GLY A 1 138 ? 7.742 25.188 6.973 1 89.5 138 GLY A O 1
ATOM 1107 N N . VAL A 1 139 ? 8.828 25.094 8.883 1 92.56 139 VAL A N 1
ATOM 1108 C CA . VAL A 1 139 ? 8.844 26.547 9.062 1 92.56 139 VAL A CA 1
ATOM 1109 C C . VAL A 1 139 ? 10.117 27.125 8.445 1 92.56 139 VAL A C 1
ATOM 1111 O O . VAL A 1 139 ? 11.211 26.625 8.672 1 92.56 139 VAL A O 1
ATOM 1114 N N . SER A 1 140 ? 10 28.125 7.641 1 95 140 SER A N 1
ATOM 1115 C CA . SER A 1 140 ? 11.133 28.891 7.125 1 95 140 SER A CA 1
A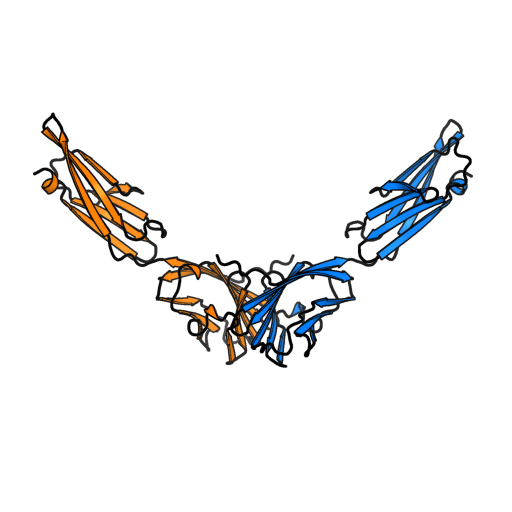TOM 1116 C C . SER A 1 140 ? 11.273 30.219 7.848 1 95 140 SER A C 1
ATOM 1118 O O . SER A 1 140 ? 10.273 30.875 8.156 1 95 140 SER A O 1
ATOM 1120 N N . VAL A 1 141 ? 12.547 30.531 8.148 1 95.94 141 VAL A N 1
ATOM 1121 C CA . VAL A 1 141 ? 12.789 31.766 8.875 1 95.94 141 VAL A CA 1
ATOM 1122 C C . VAL A 1 141 ? 13.727 32.688 8.078 1 95.94 141 VAL A C 1
ATOM 1124 O O . VAL A 1 141 ? 14.617 32.188 7.375 1 95.94 141 VAL A O 1
ATOM 1127 N N . ARG A 1 142 ? 13.484 34 8.219 1 96.56 142 ARG A N 1
ATOM 1128 C CA . ARG A 1 142 ? 14.383 34.969 7.605 1 96.56 142 ARG A CA 1
ATOM 1129 C C . ARG A 1 142 ? 14.469 36.219 8.438 1 96.56 142 ARG A C 1
ATOM 1131 O O . ARG A 1 142 ? 13.516 36.594 9.133 1 96.56 142 ARG A O 1
ATOM 1138 N N . TRP A 1 143 ? 15.648 36.875 8.336 1 95.5 143 TRP A N 1
ATOM 1139 C CA . TRP A 1 143 ? 15.859 38.156 8.969 1 95.5 143 TRP A CA 1
ATOM 1140 C C . TRP A 1 143 ? 15.82 39.281 7.945 1 95.5 143 TRP A C 1
ATOM 1142 O O . TRP A 1 143 ? 16.422 39.188 6.875 1 95.5 143 TRP A O 1
ATOM 1152 N N . GLN A 1 144 ? 15.023 40.219 8.367 1 93.25 144 GLN A N 1
ATOM 1153 C CA . GLN A 1 144 ? 14.93 41.375 7.492 1 93.25 144 GLN A CA 1
ATOM 1154 C C . GLN A 1 144 ? 15.367 42.625 8.219 1 93.25 144 GLN A C 1
ATOM 1156 O O . GLN A 1 144 ? 14.992 42.875 9.367 1 93.25 144 GLN A O 1
ATOM 1161 N N . VAL A 1 145 ? 16.172 43.375 7.48 1 87.38 145 VAL A N 1
ATOM 1162 C CA . VAL A 1 145 ? 16.609 44.688 7.969 1 87.38 145 VAL A CA 1
ATOM 1163 C C . VAL A 1 145 ? 16.203 45.75 6.969 1 87.38 145 VAL A C 1
ATOM 1165 O O . VAL A 1 145 ? 16.531 45.656 5.781 1 87.38 145 VAL A O 1
ATOM 1168 N N . ALA A 1 146 ? 15.492 46.719 7.496 1 79.25 146 ALA A N 1
ATOM 1169 C CA . ALA A 1 146 ? 15.023 47.812 6.648 1 79.25 146 ALA A CA 1
ATOM 1170 C C . ALA A 1 146 ? 14.266 47.281 5.434 1 79.25 146 ALA A C 1
ATOM 1172 O O . ALA A 1 146 ? 14.469 47.75 4.312 1 79.25 146 ALA A O 1
ATOM 1173 N N . GLY A 1 147 ? 13.5 46.156 5.641 1 80.81 147 GLY A N 1
ATOM 1174 C CA . GLY A 1 147 ? 12.633 45.625 4.605 1 80.81 147 GLY A CA 1
ATOM 1175 C C . GLY A 1 147 ? 13.344 44.656 3.674 1 80.81 147 GLY A C 1
ATOM 1176 O O . GLY A 1 147 ? 12.711 44.031 2.826 1 80.81 147 GLY A O 1
ATOM 1177 N N . ASN A 1 148 ? 14.695 44.594 3.873 1 89.69 148 ASN A N 1
ATOM 1178 C CA . ASN A 1 148 ? 15.477 43.719 3.014 1 89.69 148 ASN A CA 1
ATOM 1179 C C . ASN A 1 148 ? 15.875 42.438 3.742 1 89.69 148 ASN A C 1
ATOM 1181 O O . ASN A 1 148 ? 16.188 42.469 4.934 1 89.69 148 ASN A O 1
ATOM 1185 N N . ILE A 1 149 ? 15.875 41.344 2.947 1 93.25 149 ILE A N 1
ATOM 1186 C CA . ILE A 1 149 ? 16.297 40.062 3.531 1 93.25 149 ILE A CA 1
ATOM 1187 C C . ILE A 1 149 ? 17.781 40.125 3.852 1 93.25 149 ILE A C 1
ATOM 1189 O O . ILE A 1 149 ? 18.609 40.406 2.977 1 93.25 149 ILE A O 1
ATOM 1193 N N . PHE A 1 150 ? 18.094 39.875 5.039 1 91.69 150 PHE A N 1
ATOM 1194 C CA . PHE A 1 150 ? 19.469 39.906 5.5 1 91.69 150 PHE A CA 1
ATOM 1195 C C . PHE A 1 150 ? 20.047 38.5 5.656 1 91.69 150 PHE A C 1
ATOM 1197 O O . PHE A 1 150 ? 21.172 38.25 5.254 1 91.69 150 PHE A O 1
ATOM 1204 N N . LEU A 1 151 ? 19.297 37.656 6.27 1 92.62 151 LEU A N 1
ATOM 1205 C CA . LEU A 1 151 ? 19.703 36.281 6.562 1 92.62 151 LEU A CA 1
ATOM 1206 C C . LEU A 1 151 ? 18.531 35.312 6.449 1 92.62 151 LEU A C 1
ATOM 1208 O O . LEU A 1 151 ? 17.406 35.656 6.855 1 92.62 151 LEU A O 1
ATOM 1212 N N . LYS A 1 152 ? 18.844 34.188 5.836 1 94.62 152 LYS A N 1
ATOM 1213 C CA . LYS A 1 152 ? 17.812 33.156 5.707 1 94.62 152 LYS A CA 1
ATOM 1214 C C . LYS A 1 152 ? 18.203 31.875 6.461 1 94.62 152 LYS A C 1
ATOM 1216 O O . LYS A 1 152 ? 19.391 31.641 6.711 1 94.62 152 LYS A O 1
ATOM 1221 N N . GLU A 1 153 ? 17.25 31.156 6.836 1 93.25 153 GLU A N 1
ATOM 1222 C CA . GLU A 1 153 ? 17.391 29.812 7.375 1 93.25 153 GLU A CA 1
ATOM 1223 C C . GLU A 1 153 ? 18.281 29.797 8.617 1 93.25 153 GLU A C 1
ATOM 1225 O O . GLU A 1 153 ? 19.156 28.938 8.75 1 93.25 153 GLU A O 1
ATOM 1230 N N . SER A 1 154 ? 18.297 30.797 9.344 1 93.44 154 SER A N 1
ATOM 1231 C CA . SER A 1 154 ? 18.984 30.875 10.625 1 93.44 154 SER A CA 1
ATOM 1232 C C . SER A 1 154 ? 18.094 31.5 11.695 1 93.44 154 SER A C 1
ATOM 1234 O O . SER A 1 154 ? 17.375 32.469 11.422 1 93.44 154 SER A O 1
ATOM 1236 N N . LEU A 1 155 ? 18.188 31.016 12.922 1 94.38 155 LEU A N 1
ATOM 1237 C CA . LEU A 1 155 ? 17.391 31.547 14.008 1 94.38 155 LEU A CA 1
ATOM 1238 C C . LEU A 1 155 ? 18.141 32.656 14.75 1 94.38 155 LEU A C 1
ATOM 1240 O O . LEU A 1 155 ? 17.562 33.344 15.578 1 94.38 155 LEU A O 1
ATOM 1244 N N . THR A 1 156 ? 19.391 32.75 14.438 1 94.44 156 THR A N 1
ATOM 1245 C CA . THR A 1 156 ? 20.203 33.75 15.125 1 94.44 156 THR A CA 1
ATOM 1246 C C . THR A 1 156 ? 20.828 34.719 14.133 1 94.44 156 THR A C 1
ATOM 1248 O O . THR A 1 156 ? 21.078 34.375 12.977 1 94.44 156 THR A O 1
ATOM 1251 N N . LEU A 1 157 ? 21.047 35.906 14.602 1 92.19 157 LEU A N 1
ATOM 1252 C CA . LEU A 1 157 ? 21.672 36.938 13.789 1 92.19 157 LEU A CA 1
ATOM 1253 C C . LEU A 1 157 ? 22.641 37.75 14.625 1 92.19 157 LEU A C 1
ATOM 1255 O O . LEU A 1 157 ? 22.328 38.156 15.75 1 92.19 157 LEU A O 1
ATOM 1259 N N . TYR A 1 158 ? 23.781 37.875 14.07 1 89.12 158 TYR A N 1
ATOM 1260 C CA . TYR A 1 158 ? 24.797 38.75 14.672 1 89.12 158 TYR A CA 1
ATOM 1261 C C . TYR A 1 158 ? 24.828 40.094 13.977 1 89.12 158 TYR A C 1
ATOM 1263 O O . TYR A 1 158 ? 24.906 40.156 12.742 1 89.12 158 TYR A O 1
ATOM 1271 N N . TRP A 1 159 ? 24.734 41.094 14.812 1 83.38 159 TRP A N 1
ATOM 1272 C CA . TRP A 1 159 ? 24.734 42.438 14.258 1 83.38 159 TRP A CA 1
ATOM 1273 C C . TRP A 1 159 ? 25.812 43.312 14.93 1 83.38 159 TRP A C 1
ATOM 1275 O O . TRP A 1 159 ? 25.875 43.375 16.156 1 83.38 159 TRP A O 1
ATOM 1285 N N . ASN A 1 160 ? 26.703 43.906 14.117 1 78.44 160 ASN A N 1
ATOM 1286 C CA . ASN A 1 160 ? 27.734 44.812 14.617 1 78.44 160 ASN A CA 1
ATOM 1287 C C . ASN A 1 160 ? 27.438 46.25 14.234 1 78.44 160 ASN A C 1
ATOM 1289 O O . ASN A 1 160 ? 27.266 46.562 13.047 1 78.44 160 ASN A O 1
ATOM 1293 N N . PHE A 1 161 ? 27.203 47.156 15.273 1 66.44 161 PHE A N 1
ATOM 1294 C CA . PHE A 1 161 ? 26.797 48.531 15.078 1 66.44 161 PHE A CA 1
ATOM 1295 C C . PHE A 1 161 ? 27.953 49.375 14.594 1 66.44 161 PHE A C 1
ATOM 1297 O O . PHE A 1 161 ? 28.703 49.938 15.406 1 66.44 161 PHE A O 1
ATOM 1304 N N . TRP A 1 162 ? 28.969 48.875 14 1 58.16 162 TRP A N 1
ATOM 1305 C CA . TRP A 1 162 ? 29.922 49.938 13.727 1 58.16 162 TRP A CA 1
ATOM 1306 C C . TRP A 1 162 ? 29.203 51.188 13.211 1 58.16 162 TRP A C 1
ATOM 1308 O O . TRP A 1 162 ? 29.297 52.25 13.812 1 58.16 162 TRP A O 1
ATOM 1318 N N . ASN A 1 163 ? 29.125 51.469 11.875 1 51 163 ASN A N 1
ATOM 1319 C CA . ASN A 1 163 ? 28.891 52.75 11.219 1 51 163 ASN A CA 1
ATOM 1320 C C . ASN A 1 163 ? 27.438 52.875 10.781 1 51 163 ASN A C 1
ATOM 1322 O O . ASN A 1 163 ? 27.094 53.781 10 1 51 163 ASN A O 1
ATOM 1326 N N . SER A 1 164 ? 26.609 52 11.062 1 52.25 164 SER A N 1
ATOM 1327 C CA . SER A 1 164 ? 25.438 52.281 10.242 1 52.25 164 SER A CA 1
ATOM 1328 C C . SER A 1 164 ? 24.422 53.156 10.992 1 52.25 164 SER A C 1
ATOM 1330 O O . SER A 1 164 ? 24 52.812 12.094 1 52.25 164 SER A O 1
ATOM 1332 N N . SER A 1 165 ? 24.578 54.406 10.992 1 51.81 165 SER A N 1
ATOM 1333 C CA . SER A 1 165 ? 23.688 55.5 11.43 1 51.81 165 SER A CA 1
ATOM 1334 C C . SER A 1 165 ? 22.234 55.094 11.305 1 51.81 165 SER A C 1
ATOM 1336 O O . SER A 1 165 ? 21.344 55.781 11.812 1 51.81 165 SER A O 1
ATOM 1338 N N . GLU A 1 166 ? 21.922 54.281 10.367 1 54.69 166 GLU A N 1
ATOM 1339 C CA . GLU A 1 166 ? 20.516 54.25 9.984 1 54.69 166 GLU A CA 1
ATOM 1340 C C . GLU A 1 166 ? 19.703 53.406 10.953 1 54.69 166 GLU A C 1
ATOM 1342 O O . GLU A 1 166 ? 20.172 52.344 11.406 1 54.69 166 GLU A O 1
ATOM 1347 N N . GLN A 1 167 ? 18.781 54.031 11.719 1 58.47 167 GLN A N 1
ATOM 1348 C CA . GLN A 1 167 ? 17.703 53.5 12.555 1 58.47 167 GLN A CA 1
ATOM 1349 C C . GLN A 1 167 ? 17.109 52.219 11.961 1 58.47 167 GLN A C 1
ATOM 1351 O O . GLN A 1 167 ? 16.125 52.281 11.227 1 58.47 167 GLN A O 1
ATOM 1356 N N . SER A 1 168 ? 17.812 51.125 11.977 1 74.06 168 SER A N 1
ATOM 1357 C CA . SER A 1 168 ? 17.25 50 11.234 1 74.06 168 SER A CA 1
ATOM 1358 C C . SER A 1 168 ? 16.625 48.969 12.172 1 74.06 168 SER A C 1
ATOM 1360 O O . SER A 1 168 ? 17.047 48.812 13.32 1 74.06 168 SER A O 1
ATOM 1362 N N . SER A 1 169 ? 15.25 48.719 12.055 1 86.06 169 SER A N 1
ATOM 1363 C CA . SER A 1 169 ? 14.594 47.625 12.727 1 86.06 169 SER A CA 1
ATOM 1364 C C . SER A 1 169 ? 14.922 46.281 12.047 1 86.06 169 SER A C 1
ATOM 1366 O O . SER A 1 169 ? 15.18 46.25 10.844 1 86.06 169 SER A O 1
ATOM 1368 N N . CYS A 1 170 ? 15.203 45.375 12.969 1 90.31 170 CYS A N 1
ATOM 1369 C 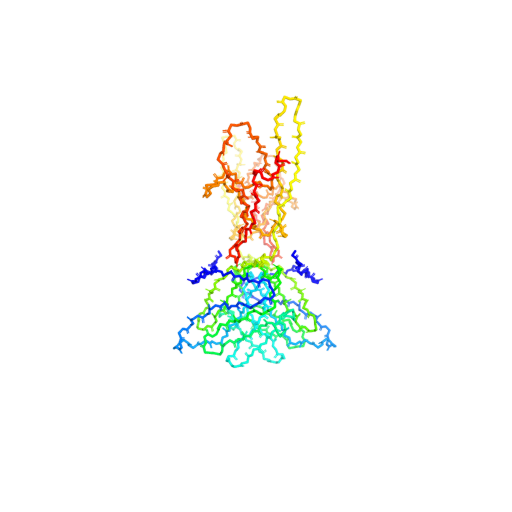CA . CYS A 1 170 ? 15.398 44 12.492 1 90.31 170 CYS A CA 1
ATOM 1370 C C . CYS A 1 170 ? 14.164 43.156 12.734 1 90.31 170 CYS A C 1
ATOM 1372 O O . CYS A 1 170 ? 13.617 43.156 13.844 1 90.31 170 CYS A O 1
ATOM 1374 N N . THR A 1 171 ? 13.695 42.562 11.594 1 93.94 171 THR A N 1
ATOM 1375 C CA . THR A 1 171 ? 12.469 41.781 11.688 1 93.94 171 THR A CA 1
ATOM 1376 C C . THR A 1 171 ? 12.742 40.281 11.391 1 93.94 171 THR A C 1
ATOM 1378 O O . THR A 1 171 ? 13.391 39.969 10.391 1 93.94 171 THR A O 1
ATOM 1381 N N . CYS A 1 172 ? 12.336 39.469 12.305 1 96.06 172 CYS A N 1
ATOM 1382 C CA . CYS A 1 172 ? 12.344 38.031 12.047 1 96.06 172 CYS A CA 1
ATOM 1383 C C . CYS A 1 172 ? 11 37.562 11.5 1 96.06 172 CYS A C 1
ATOM 1385 O O . CYS A 1 172 ? 9.953 37.844 12.094 1 96.06 172 CYS A O 1
ATOM 1387 N N . VAL A 1 173 ? 11 36.969 10.359 1 96 173 VAL A N 1
ATOM 1388 C CA . VAL A 1 173 ? 9.781 36.469 9.711 1 96 173 VAL A CA 1
ATOM 1389 C C . VAL A 1 173 ? 9.781 34.969 9.656 1 96 173 VAL A C 1
ATOM 1391 O O . VAL A 1 173 ? 10.75 34.344 9.188 1 96 173 VAL A O 1
ATOM 1394 N N . ALA A 1 174 ? 8.773 34.344 10.18 1 95.62 174 ALA A N 1
ATOM 1395 C CA . ALA A 1 174 ? 8.562 32.875 10.086 1 95.62 174 ALA A CA 1
ATOM 1396 C C . ALA A 1 174 ? 7.34 32.562 9.219 1 95.62 174 ALA A C 1
ATOM 1398 O O . ALA A 1 174 ? 6.309 33.25 9.328 1 95.62 174 ALA A O 1
ATOM 1399 N N . GLU A 1 175 ? 7.566 31.547 8.359 1 95.38 175 GLU A N 1
ATOM 1400 C CA . GLU A 1 175 ? 6.465 31.25 7.449 1 95.38 175 GLU A CA 1
ATOM 1401 C C . GLU A 1 175 ? 6.363 29.75 7.176 1 95.38 175 GLU A C 1
ATOM 1403 O O . GLU A 1 175 ? 7.375 29.062 7.129 1 95.38 175 GLU A O 1
ATOM 1408 N N . ASN A 1 176 ? 5.172 29.281 7.109 1 94.31 176 ASN A N 1
ATOM 1409 C CA . ASN A 1 176 ? 4.812 27.984 6.559 1 94.31 176 ASN A CA 1
ATOM 1410 C C . ASN A 1 176 ? 3.564 28.078 5.684 1 94.31 176 ASN A C 1
ATOM 1412 O O . ASN A 1 176 ? 2.994 29.156 5.516 1 94.31 176 ASN A O 1
ATOM 1416 N N . PRO A 1 177 ? 3.17 27.031 5.031 1 95.19 177 PRO A N 1
ATOM 1417 C CA . PRO A 1 177 ? 2.096 27.125 4.039 1 95.19 177 PRO A CA 1
ATOM 1418 C C . PRO A 1 177 ? 0.792 27.656 4.629 1 95.19 177 PRO A C 1
ATOM 1420 O O . PRO A 1 177 ? -0.07 28.156 3.896 1 95.19 177 PRO A O 1
ATOM 1423 N N . VAL A 1 178 ? 0.615 27.656 5.973 1 95.25 178 VAL A N 1
ATOM 1424 C CA . VAL A 1 178 ? -0.7 28 6.496 1 95.25 178 VAL A CA 1
ATOM 1425 C C . VAL A 1 178 ? -0.593 29.266 7.359 1 95.25 178 VAL A C 1
ATOM 1427 O O . VAL A 1 178 ? -1.606 29.797 7.809 1 95.25 178 VAL A O 1
ATOM 1430 N N . SER A 1 179 ? 0.561 29.75 7.676 1 93.94 179 SER A N 1
ATOM 1431 C CA . SER A 1 179 ? 0.677 30.938 8.516 1 93.94 179 SER A CA 1
ATOM 1432 C C . SER A 1 179 ? 1.979 31.688 8.242 1 93.94 179 SER A C 1
ATOM 1434 O O . SER A 1 179 ? 2.924 31.125 7.695 1 93.94 179 SER A O 1
ATOM 1436 N N . ASN A 1 180 ? 2 33 8.492 1 94.94 180 ASN A N 1
ATOM 1437 C CA . ASN A 1 180 ? 3.125 33.906 8.406 1 94.94 180 ASN A CA 1
ATOM 1438 C C . ASN A 1 180 ? 3.129 34.906 9.562 1 94.94 180 ASN A C 1
ATOM 1440 O O . ASN A 1 180 ? 2.221 35.719 9.68 1 94.94 180 ASN A O 1
ATOM 1444 N N . ILE A 1 181 ? 4.125 34.781 10.438 1 95.94 181 ILE A N 1
ATOM 1445 C CA . ILE A 1 181 ? 4.203 35.688 11.586 1 95.94 181 ILE A CA 1
ATOM 1446 C C . ILE A 1 181 ? 5.574 36.344 11.633 1 95.94 181 ILE A C 1
ATOM 1448 O O . ILE A 1 181 ? 6.543 35.844 11.07 1 95.94 181 ILE A O 1
ATOM 1452 N N . SER A 1 182 ? 5.637 37.531 12.266 1 95.44 182 SER A N 1
ATOM 1453 C CA . SER A 1 182 ? 6.902 38.25 12.352 1 95.44 182 SER A CA 1
ATOM 1454 C C . SER A 1 182 ? 6.988 39.062 13.633 1 95.44 182 SER A C 1
ATOM 1456 O O . SER A 1 182 ? 5.969 39.344 14.281 1 95.44 182 SER A O 1
ATOM 1458 N N . SER A 1 183 ? 8.156 39.344 14.078 1 95.06 183 SER A N 1
ATOM 1459 C CA . SER A 1 183 ? 8.461 40.219 15.211 1 95.06 183 SER A CA 1
ATOM 1460 C C . SER A 1 183 ? 9.664 41.094 14.914 1 95.06 183 SER A C 1
ATOM 1462 O O . SER A 1 183 ? 10.625 40.656 14.273 1 95.06 183 SER A O 1
ATOM 1464 N N . SER A 1 184 ? 9.57 42.25 15.359 1 92.5 184 SER A N 1
ATOM 1465 C CA . SER A 1 184 ? 10.641 43.219 15.062 1 92.5 184 SER A CA 1
ATOM 1466 C C . SER A 1 184 ? 11.281 43.719 16.344 1 92.5 184 SER A C 1
ATOM 1468 O O . SER A 1 184 ? 10.633 43.812 17.391 1 92.5 184 SER A O 1
ATOM 1470 N N . VAL A 1 185 ? 12.547 44.094 16.234 1 90.5 185 VAL A N 1
ATOM 1471 C CA . VAL A 1 185 ? 13.289 44.75 17.312 1 90.5 185 VAL A CA 1
ATOM 1472 C C . VAL A 1 185 ? 14.07 45.938 16.781 1 90.5 185 VAL A C 1
ATOM 1474 O O . VAL A 1 185 ? 14.609 45.875 15.672 1 90.5 185 VAL A O 1
ATOM 1477 N N . SER A 1 186 ? 14.062 46.938 17.547 1 87.25 186 SER A N 1
ATOM 1478 C CA . SER A 1 186 ? 14.852 48.094 17.172 1 87.25 186 SER A CA 1
ATOM 1479 C C . SER A 1 186 ? 16.328 47.906 17.516 1 87.25 186 SER A C 1
ATOM 1481 O O . SER A 1 186 ? 16.672 47.688 18.688 1 87.25 186 SER A O 1
ATOM 1483 N N . LEU A 1 187 ? 17.172 48.031 16.516 1 82.62 187 LEU A N 1
ATOM 1484 C CA . LEU A 1 187 ? 18.594 47.812 16.719 1 82.62 187 LEU A CA 1
ATOM 1485 C C . LEU A 1 187 ? 19.234 48.969 17.5 1 82.62 187 LEU A C 1
ATOM 1487 O O . LEU A 1 187 ? 20.156 48.75 18.281 1 82.62 187 LEU A O 1
ATOM 1491 N N . GLN A 1 188 ? 18.75 50.094 17.297 1 77.56 188 GLN A N 1
ATOM 1492 C CA . GLN A 1 188 ? 19.312 51.25 17.938 1 77.56 188 GLN A CA 1
ATOM 1493 C C . GLN A 1 188 ? 19.094 51.219 19.453 1 77.56 188 GLN A C 1
ATOM 1495 O O . GLN A 1 188 ? 19.953 51.625 20.234 1 77.56 188 GLN A O 1
ATOM 1500 N N . SER A 1 189 ? 17.969 50.656 19.828 1 79.94 189 SER A N 1
ATOM 1501 C CA . SER A 1 189 ? 17.609 50.625 21.234 1 79.94 189 SER A CA 1
ATOM 1502 C C . SER A 1 189 ? 18.438 49.594 22 1 79.94 189 SER A C 1
ATOM 1504 O O . SER A 1 189 ? 18.531 49.656 23.234 1 79.94 189 SER A O 1
ATOM 1506 N N . LEU A 1 190 ? 19.172 48.781 21.312 1 82.19 190 LEU A N 1
ATOM 1507 C CA . LEU A 1 190 ? 19.891 47.688 21.953 1 82.19 190 LEU A CA 1
ATOM 1508 C C . LEU A 1 190 ? 21.281 48.125 22.391 1 82.19 190 LEU A C 1
ATOM 1510 O O . LEU A 1 190 ? 21.891 47.531 23.266 1 82.19 190 LEU A O 1
ATOM 1514 N N . CYS A 1 191 ? 21.812 49.219 21.766 1 77.75 191 CYS A N 1
ATOM 1515 C CA . CYS A 1 191 ? 23.156 49.688 22.078 1 77.75 191 CYS A CA 1
ATOM 1516 C C . CYS A 1 191 ? 23.094 50.969 22.891 1 77.75 191 CYS A C 1
ATOM 1518 O O . CYS A 1 191 ? 24.141 51.5 23.281 1 77.75 191 CYS A O 1
ATOM 1520 N N . GLU A 1 192 ? 21.938 51.375 23.203 1 71.75 192 GLU A N 1
ATOM 1521 C CA . GLU A 1 192 ? 21.906 52.562 24.047 1 71.75 192 GLU A CA 1
ATOM 1522 C C . GLU A 1 192 ? 22.141 52.188 25.516 1 71.75 192 GLU A C 1
ATOM 1524 O O . GLU A 1 192 ? 21.812 51.094 25.938 1 71.75 192 GLU A O 1
ATOM 1529 N N . LYS B 1 1 ? 5.027 6.352 12.75 1 42.34 1 LYS B N 1
ATOM 1530 C CA . LYS B 1 1 ? 3.908 5.871 11.953 1 42.34 1 LYS B CA 1
ATOM 1531 C C . LYS B 1 1 ? 3.428 4.508 12.438 1 42.34 1 LYS B C 1
ATOM 1533 O O . LYS B 1 1 ? 4.199 3.549 12.477 1 42.34 1 LYS B O 1
ATOM 1538 N N . THR B 1 2 ? 2.486 4.531 13.227 1 45.69 2 THR B N 1
ATOM 1539 C CA . THR B 1 2 ? 2.072 3.256 13.805 1 45.69 2 THR B CA 1
ATOM 1540 C C . THR B 1 2 ? 1.757 2.246 12.703 1 45.69 2 THR B C 1
ATOM 1542 O O . THR B 1 2 ? 0.802 2.426 11.945 1 45.69 2 THR B O 1
ATOM 1545 N N . VAL B 1 3 ? 2.725 1.666 12.148 1 53.88 3 VAL B N 1
ATOM 1546 C CA . VAL B 1 3 ? 2.561 0.573 11.195 1 53.88 3 VAL B CA 1
ATOM 1547 C C . VAL B 1 3 ? 1.735 -0.545 11.828 1 53.88 3 VAL B C 1
ATOM 1549 O O . VAL B 1 3 ? 2.129 -1.117 12.844 1 53.88 3 VAL B O 1
ATOM 1552 N N . LEU B 1 4 ? 0.416 -0.364 11.719 1 66.69 4 LEU B N 1
ATOM 1553 C CA . LEU B 1 4 ? -0.344 -1.485 12.266 1 66.69 4 LEU B CA 1
ATOM 1554 C C . LEU B 1 4 ? 0.194 -2.812 11.734 1 66.69 4 LEU B C 1
ATOM 1556 O O . LEU B 1 4 ? 0.319 -2.998 10.523 1 66.69 4 LEU B O 1
ATOM 1560 N N . GLN B 1 5 ? 0.857 -3.553 12.594 1 82.75 5 GLN B N 1
ATOM 1561 C CA . GLN B 1 5 ? 1.497 -4.84 12.336 1 82.75 5 GLN B CA 1
ATOM 1562 C C . GLN B 1 5 ? 0.459 -5.934 12.102 1 82.75 5 GLN B C 1
ATOM 1564 O O . GLN B 1 5 ? -0.627 -5.898 12.688 1 82.75 5 GLN B O 1
ATOM 1569 N N . CYS B 1 6 ? 0.586 -6.816 11.281 1 92.62 6 CYS B N 1
ATOM 1570 C CA . CYS B 1 6 ? -0.25 -7.977 11 1 92.62 6 CYS B CA 1
ATOM 1571 C C . CYS B 1 6 ? -0.257 -8.945 12.18 1 92.62 6 CYS B C 1
ATOM 1573 O O . CYS B 1 6 ? 0.791 -9.227 12.766 1 92.62 6 CYS B O 1
ATOM 1575 N N . ILE B 1 7 ? -1.378 -9.375 12.586 1 91.31 7 ILE B N 1
ATOM 1576 C CA . ILE B 1 7 ? -1.523 -10.375 13.641 1 91.31 7 ILE B CA 1
ATOM 1577 C C . ILE B 1 7 ? -0.86 -11.68 13.211 1 91.31 7 ILE B C 1
ATOM 1579 O O . ILE B 1 7 ? -0.224 -12.359 14.023 1 91.31 7 ILE B O 1
ATOM 1583 N N . SER B 1 8 ? -1.037 -12 11.961 1 92 8 SER B N 1
ATOM 1584 C CA . SER B 1 8 ? -0.425 -13.18 11.367 1 92 8 SER B CA 1
ATOM 1585 C C . SER B 1 8 ? -0.004 -12.922 9.922 1 92 8 SER B C 1
ATOM 1587 O O . SER B 1 8 ? -0.532 -12.016 9.273 1 92 8 SER B O 1
ATOM 1589 N N . ASP B 1 9 ? 0.99 -13.633 9.516 1 94.38 9 ASP B N 1
ATOM 1590 C CA . ASP B 1 9 ? 1.486 -13.602 8.148 1 94.38 9 ASP B CA 1
ATOM 1591 C C . ASP B 1 9 ? 1.619 -15.016 7.582 1 94.38 9 ASP B C 1
ATOM 1593 O O . ASP B 1 9 ? 2.527 -15.758 7.961 1 94.38 9 ASP B O 1
ATOM 1597 N N . THR B 1 10 ? 0.713 -15.375 6.73 1 96.31 10 THR B N 1
ATOM 1598 C CA . THR B 1 10 ? 0.646 -16.734 6.223 1 96.31 10 THR B CA 1
ATOM 1599 C C . THR B 1 10 ? 1.104 -16.797 4.766 1 96.31 10 THR B C 1
ATOM 1601 O O . THR B 1 10 ? 0.774 -15.914 3.971 1 96.31 10 THR B O 1
ATOM 1604 N N . GLN B 1 11 ? 1.943 -17.75 4.492 1 97.62 11 GLN B N 1
ATOM 1605 C CA . GLN B 1 11 ? 2.309 -18.031 3.107 1 97.62 11 GLN B CA 1
ATOM 1606 C C . GLN B 1 11 ? 1.357 -19.047 2.482 1 97.62 11 GLN B C 1
ATOM 1608 O O . GLN B 1 11 ? 1.094 -20.094 3.068 1 97.62 11 GLN B O 1
ATOM 1613 N N . VAL B 1 12 ? 0.834 -18.672 1.353 1 97.56 12 VAL B N 1
ATOM 1614 C CA . VAL B 1 12 ? -0.125 -19.547 0.68 1 97.56 12 VAL B CA 1
ATOM 1615 C C . VAL B 1 12 ? 0.359 -19.844 -0.736 1 97.56 12 VAL B C 1
ATOM 1617 O O . VAL B 1 12 ? 0.819 -18.953 -1.448 1 97.56 12 VAL B O 1
ATOM 1620 N N . ILE B 1 13 ? 0.291 -21.156 -1.146 1 97.62 13 ILE B N 1
ATOM 1621 C CA . ILE B 1 13 ? 0.676 -21.562 -2.488 1 97.62 13 ILE B CA 1
ATOM 1622 C C . ILE B 1 13 ? -0.574 -21.844 -3.32 1 97.62 13 ILE B C 1
ATOM 1624 O O . ILE B 1 13 ? -1.466 -22.578 -2.887 1 97.62 13 ILE B O 1
ATOM 1628 N N . GLY B 1 14 ? -0.66 -21.188 -4.43 1 97.56 14 GLY B N 1
ATOM 1629 C CA . GLY B 1 14 ? -1.75 -21.422 -5.363 1 97.56 14 GLY B CA 1
ATOM 1630 C C . GLY B 1 14 ? -1.294 -22.062 -6.664 1 97.56 14 GLY B C 1
ATOM 1631 O O . GLY B 1 14 ? -0.099 -22.078 -6.965 1 97.56 14 GLY B O 1
ATOM 1632 N N . VAL B 1 15 ? -2.264 -22.672 -7.352 1 97.12 15 VAL B N 1
ATOM 1633 C CA . VAL B 1 15 ? -2.018 -23.266 -8.656 1 97.12 15 VAL B CA 1
ATOM 1634 C C . VAL B 1 15 ? -2.779 -22.5 -9.734 1 97.12 15 VAL B C 1
ATOM 1636 O O . VAL B 1 15 ? -3.957 -22.172 -9.555 1 97.12 15 VAL B O 1
ATOM 1639 N N . LEU B 1 16 ? -2.129 -22.25 -10.883 1 96.56 16 LEU B N 1
ATOM 1640 C CA . LEU B 1 16 ? -2.74 -21.516 -11.992 1 96.56 16 LEU B CA 1
ATOM 1641 C C . LEU B 1 16 ? -4.055 -22.172 -12.414 1 96.56 16 LEU B C 1
ATOM 1643 O O . LEU B 1 16 ? -4.117 -23.391 -12.586 1 96.56 16 LEU B O 1
ATOM 1647 N N . GLY B 1 17 ? -5.07 -21.406 -12.57 1 97.44 17 GLY B N 1
ATOM 1648 C CA . GLY B 1 17 ? -6.359 -21.875 -13.055 1 97.44 17 GLY B CA 1
ATOM 1649 C C . GLY B 1 17 ? -7.215 -22.484 -11.969 1 97.44 17 GLY B C 1
ATOM 1650 O O . GLY B 1 17 ? -8.398 -22.766 -12.18 1 97.44 17 GLY B O 1
ATOM 1651 N N . GLU B 1 18 ? -6.641 -22.734 -10.805 1 97.88 18 GLU B N 1
ATOM 1652 C CA . GLU B 1 18 ? -7.371 -23.359 -9.711 1 97.88 18 GLU B CA 1
ATOM 1653 C C . GLU B 1 18 ? -7.785 -22.344 -8.656 1 97.88 18 GLU B C 1
ATOM 1655 O O . GLU B 1 18 ? -7.93 -21.156 -8.961 1 97.88 18 GLU B O 1
ATOM 1660 N N . SER B 1 19 ? -8.242 -22.859 -7.434 1 98 19 SER B N 1
ATOM 1661 C CA . SER B 1 19 ? -8.703 -21.984 -6.363 1 98 19 SER B CA 1
ATOM 1662 C C . SER B 1 19 ? -7.836 -22.125 -5.117 1 98 19 SER B C 1
ATOM 1664 O O . SER B 1 19 ? -7.145 -23.141 -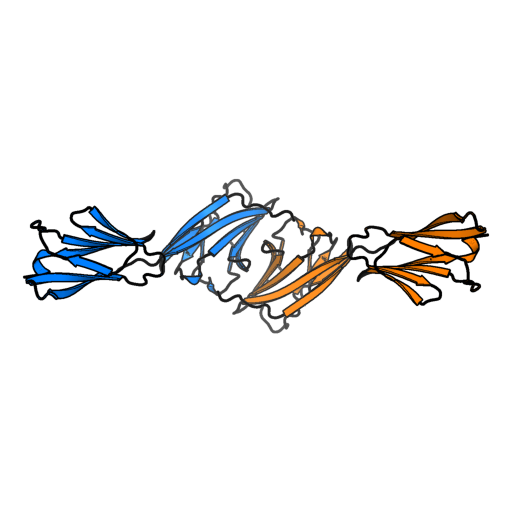4.949 1 98 19 SER B O 1
ATOM 1666 N N . VAL B 1 20 ? -7.805 -21.125 -4.348 1 97.75 20 VAL B N 1
ATOM 1667 C CA . VAL B 1 20 ? -7.098 -21.156 -3.072 1 97.75 20 VAL B CA 1
ATOM 1668 C C . VAL B 1 20 ? -7.926 -20.453 -2.002 1 97.75 20 VAL B C 1
ATOM 1670 O O . VAL B 1 20 ? -8.742 -19.578 -2.312 1 97.75 20 VAL B O 1
ATOM 1673 N N . ILE B 1 21 ? -7.73 -20.828 -0.771 1 97.12 21 ILE B N 1
ATOM 1674 C CA . ILE B 1 21 ? -8.422 -20.203 0.349 1 97.12 21 ILE B CA 1
ATOM 1675 C C . ILE B 1 21 ? -7.441 -19.359 1.162 1 97.12 21 ILE B C 1
ATOM 1677 O O . ILE B 1 21 ? -6.312 -19.797 1.415 1 97.12 21 ILE B O 1
ATOM 1681 N N . LEU B 1 22 ? -7.734 -18.203 1.43 1 97.25 22 LEU B N 1
ATOM 1682 C CA . LEU B 1 22 ? -7.062 -17.391 2.445 1 97.25 22 LEU B CA 1
ATOM 1683 C C . LEU B 1 22 ? -7.809 -17.469 3.773 1 97.25 22 LEU B C 1
ATOM 1685 O O . LEU B 1 22 ? -8.844 -16.812 3.943 1 97.25 22 LEU B O 1
ATOM 1689 N N . PRO B 1 23 ? -7.293 -18.219 4.641 1 95.06 23 PRO B N 1
ATOM 1690 C CA . PRO B 1 23 ? -8.047 -18.531 5.855 1 95.06 23 PRO B CA 1
ATOM 1691 C C . PRO B 1 23 ? -8.039 -17.375 6.863 1 95.06 23 PRO B C 1
ATOM 1693 O O . PRO B 1 23 ? -6.988 -16.797 7.129 1 95.06 23 PRO B O 1
ATOM 1696 N N . LEU B 1 24 ? -9.203 -16.969 7.223 1 91.5 24 LEU B N 1
ATOM 1697 C CA . LEU B 1 24 ? -9.375 -15.992 8.297 1 91.5 24 LEU B CA 1
ATOM 1698 C C . LEU B 1 24 ? -10.117 -16.609 9.477 1 91.5 24 LEU B C 1
ATOM 1700 O O . LEU B 1 24 ? -11.336 -16.75 9.445 1 91.5 24 LEU B O 1
ATOM 1704 N N . ASN B 1 25 ? -9.398 -17.203 10.375 1 81.5 25 ASN B N 1
ATOM 1705 C CA . ASN B 1 25 ? -10.023 -17.906 11.5 1 81.5 25 ASN B CA 1
ATOM 1706 C C . ASN B 1 25 ? -10.273 -16.953 12.672 1 81.5 25 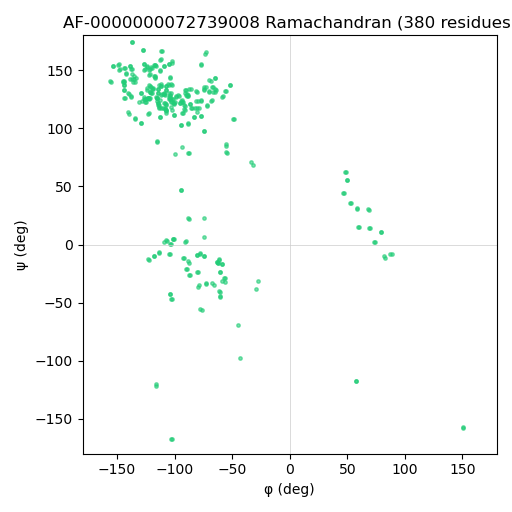ASN B C 1
ATOM 1708 O O . ASN B 1 25 ? -9.453 -16.859 13.578 1 81.5 25 ASN B O 1
ATOM 1712 N N . ILE B 1 26 ? -11.312 -16.172 12.562 1 81.38 26 ILE B N 1
ATOM 1713 C CA . ILE B 1 26 ? -11.711 -15.297 13.656 1 81.38 26 ILE B CA 1
ATOM 1714 C C . ILE B 1 26 ? -12.68 -16.031 14.586 1 81.38 26 ILE B C 1
ATOM 1716 O O . ILE B 1 26 ? -13.547 -16.781 14.117 1 81.38 26 ILE B O 1
ATOM 1720 N N . SER B 1 27 ? -12.359 -15.961 15.781 1 76.69 27 SER B N 1
ATOM 1721 C CA . SER B 1 27 ? -13.219 -16.641 16.734 1 76.69 27 SER B CA 1
ATOM 1722 C C . SER B 1 27 ? -14.68 -16.234 16.562 1 76.69 27 SER B C 1
ATOM 1724 O O . SER B 1 27 ? -14.969 -15.062 16.266 1 76.69 27 SER B O 1
ATOM 1726 N N . ASN B 1 28 ? -15.555 -17.188 16.625 1 72.81 28 ASN B N 1
ATOM 1727 C CA . ASN B 1 28 ? -16.984 -16.938 16.5 1 72.81 28 ASN B CA 1
ATOM 1728 C C . ASN B 1 28 ? -17.484 -16.016 17.609 1 72.81 28 ASN B C 1
ATOM 1730 O O . ASN B 1 28 ? -18.562 -15.438 17.484 1 72.81 28 ASN B O 1
ATOM 1734 N N . THR B 1 29 ? -16.719 -15.828 18.531 1 74.5 29 THR B N 1
ATOM 1735 C CA . THR B 1 29 ? -17.141 -14.992 19.641 1 74.5 29 THR B CA 1
ATOM 1736 C C . THR B 1 29 ? -16.812 -13.523 19.375 1 74.5 29 THR B C 1
ATOM 1738 O O . THR B 1 29 ? -17.359 -12.633 20.031 1 74.5 29 THR B O 1
ATOM 1741 N N . THR B 1 30 ? -15.961 -13.367 18.359 1 78.56 30 THR B N 1
ATOM 1742 C CA . THR B 1 30 ? -15.57 -12 18.047 1 78.56 30 THR B CA 1
ATOM 1743 C C . THR B 1 30 ? -16.641 -11.32 17.172 1 78.56 30 THR B C 1
ATOM 1745 O O . THR B 1 30 ? -17.047 -11.867 16.156 1 78.56 30 THR B O 1
ATOM 1748 N N . LYS B 1 31 ? -17.219 -10.297 17.688 1 85.38 31 LYS B N 1
ATOM 1749 C CA . LYS B 1 31 ? -18.188 -9.531 16.906 1 85.38 31 LYS B CA 1
ATOM 1750 C C . LYS B 1 31 ? -17.484 -8.672 15.859 1 85.38 31 LYS B C 1
ATOM 1752 O O . LYS B 1 31 ? -16.984 -7.594 16.172 1 85.38 31 LYS B O 1
ATOM 1757 N N . VAL B 1 32 ? -17.422 -9.141 14.656 1 88.31 32 VAL B N 1
ATOM 1758 C CA . VAL B 1 32 ? -16.766 -8.43 13.555 1 88.31 32 VAL B CA 1
ATOM 1759 C C . VAL B 1 32 ? -17.75 -7.461 12.906 1 88.31 32 VAL B C 1
ATO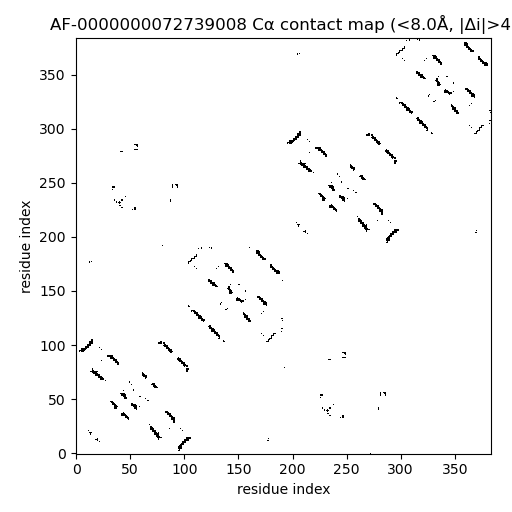M 1761 O O . VAL B 1 32 ? -18.875 -7.844 12.555 1 88.31 32 VAL B O 1
ATOM 1764 N N . SER B 1 33 ? -17.438 -6.184 12.883 1 91.94 33 SER B N 1
ATOM 1765 C CA . SER B 1 33 ? -18.281 -5.188 12.234 1 91.94 33 SER B CA 1
ATOM 1766 C C . SER B 1 33 ? -18.141 -5.23 10.719 1 91.94 33 SER B C 1
ATOM 1768 O O . SER B 1 33 ? -19.125 -5.367 9.992 1 91.94 33 SER B O 1
ATOM 1770 N N . PHE B 1 34 ? -16.844 -5.078 10.227 1 93.94 34 PHE B N 1
ATOM 1771 C CA . PHE B 1 34 ? -16.531 -5.055 8.805 1 93.94 34 PHE B CA 1
ATOM 1772 C C . PHE B 1 34 ? -15.211 -5.77 8.531 1 93.94 34 PHE B C 1
ATOM 1774 O O . PHE B 1 34 ? -14.32 -5.789 9.383 1 93.94 34 PHE B O 1
ATOM 1781 N N . ILE B 1 35 ? -15.148 -6.375 7.398 1 95.62 35 ILE B N 1
ATOM 1782 C CA . ILE B 1 35 ? -13.875 -6.891 6.91 1 95.62 35 ILE B CA 1
ATOM 1783 C C . ILE B 1 35 ? -13.602 -6.332 5.516 1 95.62 35 ILE B C 1
ATOM 1785 O O . ILE B 1 35 ? -14.461 -6.391 4.633 1 95.62 35 ILE B O 1
ATOM 1789 N N . THR B 1 36 ? -12.508 -5.734 5.32 1 97 36 THR B N 1
ATOM 1790 C CA . THR B 1 36 ? -12.039 -5.301 4.008 1 97 36 THR B CA 1
ATOM 1791 C C . THR B 1 36 ? -10.789 -6.074 3.598 1 97 36 THR B C 1
ATOM 1793 O O . THR B 1 36 ? -9.797 -6.09 4.328 1 97 36 THR B O 1
ATOM 1796 N N . TRP B 1 37 ? -10.898 -6.777 2.484 1 96.94 37 TRP B N 1
ATOM 1797 C CA . TRP B 1 37 ? -9.711 -7.43 1.945 1 96.94 37 TRP B CA 1
ATOM 1798 C C . TRP B 1 37 ? -8.977 -6.512 0.974 1 96.94 37 TRP B C 1
ATOM 1800 O O . TRP B 1 37 ? -9.602 -5.879 0.117 1 96.94 37 TRP B O 1
ATOM 1810 N N . ILE B 1 38 ? -7.672 -6.418 1.128 1 97.25 38 ILE B N 1
ATOM 1811 C CA . ILE B 1 38 ? -6.844 -5.504 0.348 1 97.25 38 ILE B CA 1
ATOM 1812 C C . ILE B 1 38 ? -5.758 -6.289 -0.385 1 97.25 38 ILE B C 1
ATOM 1814 O O . ILE B 1 38 ? -5.105 -7.156 0.203 1 97.25 38 ILE B O 1
ATOM 1818 N N . TYR B 1 39 ? -5.676 -6.113 -1.668 1 95.94 39 TYR B N 1
ATOM 1819 C CA . TYR B 1 39 ? -4.633 -6.68 -2.518 1 95.94 39 TYR B CA 1
ATOM 1820 C C . TYR B 1 39 ? -3.75 -5.582 -3.1 1 95.94 39 TYR B C 1
ATOM 1822 O O . TYR B 1 39 ? -4.223 -4.738 -3.865 1 95.94 39 TYR B O 1
ATOM 1830 N N . ASN B 1 40 ? -2.502 -5.602 -2.777 1 90.75 40 ASN B N 1
ATOM 1831 C CA . ASN B 1 40 ? -1.545 -4.605 -3.244 1 90.75 40 ASN B CA 1
ATOM 1832 C C . ASN B 1 40 ? -2.094 -3.189 -3.094 1 90.75 40 ASN B C 1
ATOM 1834 O O . ASN B 1 40 ? -2.094 -2.414 -4.055 1 90.75 40 ASN B O 1
ATOM 1838 N N . ASP B 1 41 ? -2.695 -2.877 -1.975 1 89.94 41 ASP B N 1
ATOM 1839 C CA . ASP B 1 41 ? -3.146 -1.555 -1.556 1 89.94 41 ASP B CA 1
ATOM 1840 C C . ASP B 1 41 ? -4.469 -1.188 -2.229 1 89.94 41 ASP B C 1
ATOM 1842 O O . ASP B 1 41 ? -4.836 -0.012 -2.289 1 89.94 41 ASP B O 1
ATOM 1846 N N . THR B 1 42 ? -5.078 -2.117 -2.852 1 94.31 42 THR B N 1
ATOM 1847 C CA . THR B 1 42 ? -6.391 -1.945 -3.467 1 94.31 42 THR B CA 1
ATOM 1848 C C . THR B 1 42 ? -7.438 -2.807 -2.764 1 94.31 42 THR B C 1
ATOM 1850 O O . THR B 1 42 ? -7.18 -3.973 -2.453 1 94.31 42 THR B O 1
ATOM 1853 N N . SER B 1 43 ? -8.531 -2.211 -2.484 1 96.81 43 SER B N 1
ATOM 1854 C CA . SER B 1 43 ? -9.617 -2.977 -1.878 1 96.81 43 SER B CA 1
ATOM 1855 C C . SER B 1 43 ? -10.219 -3.961 -2.873 1 96.81 43 SER B C 1
ATOM 1857 O O . SER B 1 43 ? -10.57 -3.582 -3.994 1 96.81 43 SER B O 1
ATOM 1859 N N . VAL B 1 44 ? -10.383 -5.215 -2.459 1 96.75 44 VAL B N 1
ATOM 1860 C CA . VAL B 1 44 ? -10.859 -6.273 -3.342 1 96.75 44 VAL B CA 1
ATOM 1861 C C . VAL B 1 44 ? -12.32 -6.586 -3.037 1 96.75 44 VAL B C 1
ATOM 1863 O O . VAL B 1 44 ? -13.125 -6.793 -3.953 1 96.75 44 VAL B O 1
ATOM 1866 N N . ILE B 1 45 ? -12.68 -6.656 -1.748 1 96.69 45 ILE B N 1
ATOM 1867 C CA . ILE B 1 45 ? -14.031 -7 -1.318 1 96.69 45 ILE B CA 1
ATOM 1868 C C . ILE B 1 45 ? -14.289 -6.426 0.074 1 96.69 45 ILE B C 1
ATOM 1870 O O . ILE B 1 45 ? -13.375 -6.344 0.897 1 96.69 45 ILE B O 1
ATOM 1874 N N . PHE B 1 46 ? -15.484 -5.918 0.283 1 97.31 46 PHE B N 1
ATOM 1875 C CA . PHE B 1 46 ? -15.984 -5.434 1.565 1 97.31 46 PHE B CA 1
ATOM 1876 C C . PHE B 1 46 ? -17.078 -6.34 2.1 1 97.31 46 PHE B C 1
ATOM 1878 O O . PHE B 1 46 ? -18.031 -6.66 1.382 1 97.31 46 PHE B O 1
ATOM 1885 N N . ILE B 1 47 ? -16.938 -6.762 3.381 1 95.25 47 ILE B N 1
ATOM 1886 C CA . ILE B 1 47 ? -17.859 -7.723 3.973 1 95.25 47 ILE B CA 1
ATOM 1887 C C . ILE B 1 47 ? -18.484 -7.125 5.23 1 95.25 47 ILE B C 1
ATOM 1889 O O . ILE B 1 47 ? -17.781 -6.633 6.113 1 95.25 47 ILE B O 1
ATOM 1893 N N . GLN B 1 48 ? -19.75 -7.121 5.289 1 93.12 48 GLN B N 1
ATOM 1894 C CA . GLN B 1 48 ? -20.531 -6.715 6.457 1 93.12 48 GLN B CA 1
ATOM 1895 C C . GLN B 1 48 ? -21.656 -7.703 6.734 1 93.12 48 GLN B C 1
ATOM 1897 O O . GLN B 1 48 ? -22.656 -7.734 6.012 1 93.12 48 GLN B O 1
ATOM 1902 N N . GLY B 1 49 ? -21.484 -8.461 7.809 1 87.56 49 GLY B N 1
ATOM 1903 C CA . GLY B 1 49 ? -22.453 -9.508 8.055 1 87.56 49 GLY B CA 1
ATOM 1904 C C . GLY B 1 49 ? -22.578 -10.492 6.914 1 87.56 49 GLY B C 1
ATOM 1905 O O . GLY B 1 49 ? -21.578 -11.078 6.484 1 87.56 49 GLY B O 1
ATOM 1906 N N . ASP B 1 50 ? -23.75 -10.594 6.273 1 86.56 50 ASP B N 1
ATOM 1907 C CA . ASP B 1 50 ? -23.984 -11.539 5.18 1 86.56 50 ASP B CA 1
ATOM 1908 C C . ASP B 1 50 ? -23.906 -10.836 3.826 1 86.56 50 ASP B C 1
ATOM 1910 O O . ASP B 1 50 ? -24.094 -11.469 2.785 1 86.56 50 ASP B O 1
ATOM 1914 N N . HIS B 1 51 ? -23.562 -9.578 3.891 1 90.69 51 HIS B N 1
ATOM 1915 C CA . HIS B 1 51 ? -23.484 -8.797 2.66 1 90.69 51 HIS B CA 1
ATOM 1916 C C . HIS B 1 51 ? -22.047 -8.578 2.23 1 90.69 51 HIS B C 1
ATOM 1918 O O . HIS B 1 51 ? -21.188 -8.234 3.055 1 90.69 51 HIS B O 1
ATOM 1924 N N . ASN B 1 52 ? -21.781 -8.906 1.013 1 93.06 52 ASN B N 1
ATOM 1925 C CA . ASN B 1 52 ? -20.453 -8.711 0.445 1 93.06 52 ASN B CA 1
ATOM 1926 C C . ASN B 1 52 ? -20.5 -7.816 -0.791 1 93.06 52 ASN B C 1
ATOM 1928 O O . ASN B 1 52 ? -21.422 -7.906 -1.594 1 93.06 52 ASN B O 1
ATOM 1932 N N . SER B 1 53 ? -19.594 -6.91 -0.905 1 95.81 53 SER B N 1
ATOM 1933 C CA . SER B 1 53 ? -19.453 -6.035 -2.062 1 95.81 53 SER B CA 1
ATOM 1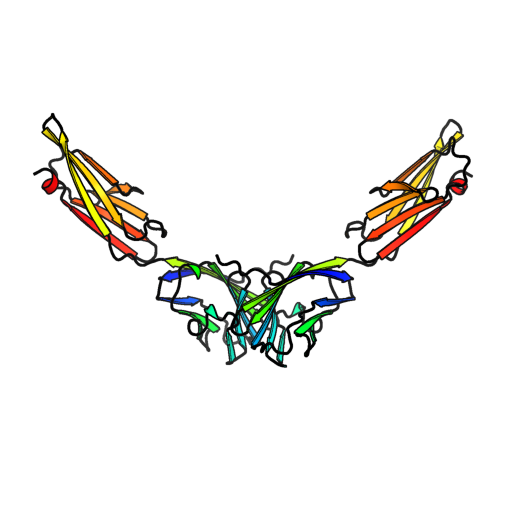934 C C . SER B 1 53 ? -18.062 -6.168 -2.686 1 95.81 53 SER B C 1
ATOM 1936 O O . SER B 1 53 ? -17.062 -5.773 -2.082 1 95.81 53 SER B O 1
ATOM 1938 N N . VAL B 1 54 ? -18.031 -6.723 -3.922 1 96.38 54 VAL B N 1
ATOM 1939 C CA . VAL B 1 54 ? -16.75 -6.836 -4.629 1 96.38 54 VAL B CA 1
ATOM 1940 C C . VAL B 1 54 ? -16.359 -5.477 -5.199 1 96.38 54 VAL B C 1
ATOM 1942 O O . VAL B 1 54 ? -16.984 -4.98 -6.133 1 96.38 54 VAL B O 1
ATOM 1945 N N . THR B 1 55 ? -15.328 -4.891 -4.629 1 96.56 55 THR B N 1
ATOM 1946 C CA . THR B 1 55 ? -14.953 -3.52 -4.961 1 96.56 55 THR B CA 1
ATOM 1947 C C . THR B 1 55 ? -14.023 -3.492 -6.172 1 96.56 55 THR B C 1
ATOM 1949 O O . THR B 1 55 ? -13.906 -2.469 -6.848 1 96.56 55 THR B O 1
ATOM 1952 N N . ASP B 1 56 ? -13.281 -4.488 -6.449 1 95.38 56 ASP B N 1
ATOM 1953 C CA . ASP B 1 56 ? -12.492 -4.648 -7.664 1 95.38 56 ASP B CA 1
ATOM 1954 C C . ASP B 1 56 ? -13.195 -5.578 -8.656 1 95.38 56 ASP B C 1
ATOM 1956 O O . ASP B 1 56 ? -13.289 -6.785 -8.414 1 95.38 56 ASP B O 1
ATOM 1960 N N . PRO B 1 57 ? -13.633 -5.051 -9.719 1 94.44 57 PRO B N 1
ATOM 1961 C CA . PRO B 1 57 ? -14.438 -5.84 -10.656 1 94.44 57 PRO B CA 1
ATOM 1962 C C . PRO B 1 57 ? -13.68 -7.051 -11.203 1 94.44 57 PRO B C 1
ATOM 1964 O O . PRO B 1 57 ? -14.305 -8.023 -11.641 1 94.44 57 PRO B O 1
ATOM 1967 N N . LYS B 1 58 ? -12.383 -7.051 -11.219 1 93.38 58 LYS B N 1
ATOM 1968 C CA . LYS B 1 58 ? -11.609 -8.172 -11.734 1 93.38 58 LYS B CA 1
ATOM 1969 C C . LYS B 1 58 ? -11.867 -9.438 -10.914 1 93.38 58 LYS B C 1
ATOM 1971 O O . LYS B 1 58 ? -11.594 -10.547 -11.383 1 93.38 58 LYS B O 1
ATOM 1976 N N . TRP B 1 59 ? -12.438 -9.258 -9.758 1 95.81 59 TRP B N 1
ATOM 1977 C CA . TRP B 1 59 ? -12.625 -10.391 -8.852 1 95.81 59 TRP B CA 1
ATOM 1978 C C . TRP B 1 59 ? -14.078 -10.859 -8.867 1 95.81 59 TRP B C 1
ATOM 1980 O O . TRP B 1 59 ? -14.438 -11.805 -8.164 1 95.81 59 TRP B O 1
ATOM 1990 N N . ILE B 1 60 ? -14.891 -10.195 -9.672 1 95.06 60 ILE B N 1
ATOM 1991 C CA . ILE B 1 60 ? -16.281 -10.609 -9.758 1 95.06 60 ILE B CA 1
ATOM 1992 C C . ILE B 1 60 ? -16.375 -12.062 -10.211 1 95.06 60 ILE B C 1
ATOM 1994 O O . ILE B 1 60 ? -15.711 -12.461 -11.172 1 95.06 60 ILE B O 1
ATOM 1998 N N . ASN B 1 61 ? -17.062 -12.898 -9.508 1 95.81 61 ASN B N 1
ATOM 1999 C CA . ASN B 1 61 ? -17.297 -14.312 -9.758 1 95.81 61 ASN B CA 1
ATOM 2000 C C . ASN B 1 61 ? -16.047 -15.141 -9.445 1 95.81 61 ASN B C 1
ATOM 2002 O O . ASN B 1 61 ? -16.016 -16.344 -9.727 1 95.81 61 ASN B O 1
ATOM 2006 N N . ARG B 1 62 ? -14.961 -14.492 -8.961 1 97.75 62 ARG B N 1
ATOM 2007 C CA . ARG B 1 62 ? -13.719 -15.203 -8.664 1 97.75 62 ARG B CA 1
ATOM 2008 C C . ARG B 1 62 ? -13.438 -15.195 -7.164 1 97.75 62 ARG B C 1
ATOM 2010 O O . ARG B 1 62 ? -12.469 -15.805 -6.707 1 97.75 62 ARG B O 1
ATOM 2017 N N . ILE B 1 63 ? -14.211 -14.469 -6.438 1 96.94 63 ILE B N 1
ATOM 2018 C CA . ILE B 1 63 ? -14.023 -14.414 -4.992 1 96.94 63 ILE B CA 1
ATOM 2019 C C . ILE B 1 63 ? -15.289 -14.906 -4.289 1 96.94 63 ILE B C 1
ATOM 2021 O O . ILE B 1 63 ? -16.406 -14.508 -4.645 1 96.94 63 ILE B O 1
ATOM 2025 N N . HIS B 1 64 ? -15.109 -15.805 -3.352 1 95.38 64 HIS B N 1
ATOM 2026 C CA . HIS B 1 64 ? -16.203 -16.359 -2.562 1 95.38 64 HIS B CA 1
ATOM 2027 C C . HIS B 1 64 ? -15.898 -16.281 -1.069 1 95.38 64 HIS B C 1
ATOM 2029 O O . HIS B 1 64 ? -14.805 -16.641 -0.636 1 95.38 64 HIS B O 1
ATOM 2035 N N . VAL B 1 65 ? -16.828 -15.773 -0.328 1 92.44 65 VAL B N 1
ATOM 2036 C CA . VAL B 1 65 ? -16.656 -15.625 1.113 1 92.44 65 VAL B CA 1
ATOM 2037 C C . VAL B 1 65 ? -17.312 -16.797 1.837 1 92.44 65 VAL B C 1
ATOM 2039 O O . VAL B 1 65 ? -18.453 -17.172 1.53 1 92.44 65 VAL B O 1
ATOM 2042 N N . THR B 1 66 ? -16.531 -17.344 2.66 1 85.31 66 THR B N 1
ATOM 2043 C CA . THR B 1 66 ? -17.109 -18.375 3.521 1 85.31 66 THR B CA 1
ATOM 2044 C C . THR B 1 66 ? -17.75 -17.734 4.758 1 85.31 66 THR B C 1
ATOM 2046 O O . THR B 1 66 ? -17.047 -17.125 5.574 1 85.31 66 THR B O 1
ATOM 2049 N N . LYS B 1 67 ? -18.984 -17.812 5.02 1 75.56 67 LYS B N 1
ATOM 2050 C CA . LYS B 1 67 ? -19.781 -17.125 6.031 1 75.56 67 LYS B CA 1
ATOM 2051 C C . LYS B 1 67 ? -19.281 -17.438 7.438 1 75.56 67 LYS B C 1
ATOM 2053 O O . LYS B 1 67 ? -19.078 -16.531 8.242 1 75.56 67 LYS B O 1
ATOM 2058 N N . SER B 1 68 ? -18.969 -18.609 7.805 1 75.31 68 SER B N 1
ATOM 2059 C CA . SER B 1 68 ? -18.641 -18.984 9.18 1 75.31 68 SER B CA 1
ATOM 2060 C C . SER B 1 68 ? -17.203 -18.609 9.523 1 75.31 68 SER B C 1
ATOM 2062 O O . SER B 1 68 ? -16.938 -18.062 10.586 1 75.31 68 SER B O 1
ATOM 2064 N N . SER B 1 69 ? -16.234 -18.703 8.625 1 80 69 SER B N 1
ATOM 2065 C CA . SER B 1 69 ? -14.812 -18.531 8.922 1 80 69 SER B CA 1
ATOM 2066 C C . SER B 1 69 ? -14.305 -17.172 8.445 1 80 69 SER B C 1
ATOM 2068 O O . SER B 1 69 ? -13.211 -16.734 8.82 1 80 69 SER B O 1
ATOM 2070 N N . HIS B 1 70 ? -15.148 -16.422 7.691 1 85.62 70 HIS B N 1
ATOM 2071 C CA . HIS B 1 70 ? -14.789 -15.141 7.105 1 85.62 70 HIS B CA 1
ATOM 2072 C C . HIS B 1 70 ? -13.602 -15.281 6.164 1 85.62 70 HIS B C 1
ATOM 2074 O O . HIS B 1 70 ? -12.945 -14.289 5.832 1 85.62 70 HIS B O 1
ATOM 2080 N N . SER B 1 71 ? -13.297 -16.531 5.785 1 92.62 71 SER B N 1
ATOM 2081 C CA . SER B 1 71 ? -12.242 -16.797 4.816 1 92.62 71 SER B CA 1
ATOM 2082 C C . SER B 1 71 ? -12.711 -16.5 3.395 1 92.62 71 SER B C 1
ATOM 2084 O O . SER B 1 71 ? -13.914 -16.469 3.129 1 92.62 71 SER B O 1
ATOM 2086 N N . ILE B 1 72 ? -11.758 -16.203 2.561 1 96.56 72 ILE B N 1
ATOM 2087 C CA . ILE B 1 72 ? -12.148 -16 1.167 1 96.56 72 ILE B CA 1
ATOM 2088 C C . ILE B 1 72 ? -11.469 -17.062 0.29 1 96.56 72 ILE B C 1
ATOM 2090 O O . ILE B 1 72 ? -10.344 -17.484 0.574 1 96.56 72 ILE B O 1
ATOM 2094 N N . GLN B 1 73 ? -12.172 -17.469 -0.69 1 97.31 73 GLN B N 1
ATOM 2095 C CA . GLN B 1 73 ? -11.641 -18.344 -1.73 1 97.31 73 GLN B CA 1
ATOM 2096 C C . GLN B 1 73 ? -11.445 -17.578 -3.039 1 97.31 73 GLN B C 1
ATOM 2098 O O . GLN B 1 73 ? -12.375 -16.953 -3.539 1 97.31 73 GLN B O 1
ATOM 2103 N N . LEU B 1 74 ? -10.289 -17.531 -3.525 1 98.19 74 LEU B N 1
ATOM 2104 C CA . LEU B 1 74 ? -9.977 -16.969 -4.836 1 98.19 74 LEU B CA 1
ATOM 2105 C C . LEU B 1 74 ? -9.961 -18.062 -5.902 1 98.19 74 LEU B C 1
ATOM 2107 O O . LEU B 1 74 ? -9.25 -19.062 -5.758 1 98.19 74 LEU B O 1
ATOM 2111 N N . SER B 1 75 ? -10.75 -17.906 -6.906 1 98.25 75 SER B N 1
ATOM 2112 C CA . SER B 1 75 ? -10.844 -18.922 -7.941 1 98.25 75 SER B CA 1
ATOM 2113 C C . SER B 1 75 ? -10.258 -18.438 -9.258 1 98.25 75 SER B C 1
ATOM 2115 O O . SER B 1 75 ? -9.961 -17.25 -9.414 1 98.25 75 SER B O 1
ATOM 2117 N N . GLU B 1 76 ? -10.039 -19.375 -10.172 1 98.06 76 GLU B N 1
ATOM 2118 C CA . GLU B 1 76 ? -9.5 -19.062 -11.492 1 98.06 76 GLU B CA 1
ATOM 2119 C C . GLU B 1 76 ? -8.25 -18.188 -11.383 1 98.06 76 GLU B C 1
ATOM 2121 O O . GLU B 1 76 ? -8.172 -17.141 -12.023 1 98.06 76 GLU B O 1
ATOM 2126 N N . LEU B 1 77 ? -7.332 -18.719 -10.633 1 98.19 77 LEU B N 1
ATOM 2127 C CA . LEU B 1 77 ? -6.137 -17.938 -10.305 1 98.19 77 LEU B CA 1
ATOM 2128 C C . LEU B 1 77 ? -5.316 -17.656 -11.562 1 98.19 77 LEU B C 1
ATOM 2130 O O . LEU B 1 77 ? -5.152 -18.531 -12.414 1 98.19 77 LEU B O 1
ATOM 2134 N N . ASN B 1 78 ? -4.914 -16.422 -11.688 1 97.06 78 ASN B N 1
ATOM 2135 C CA . ASN B 1 78 ? -3.936 -15.977 -12.68 1 97.06 78 ASN B CA 1
ATOM 2136 C C . ASN B 1 78 ? -2.578 -15.695 -12.039 1 97.06 78 ASN B C 1
ATOM 2138 O O . ASN B 1 78 ? -2.5 -15.391 -10.852 1 97.06 78 ASN B O 1
ATOM 2142 N N . MET B 1 79 ? -1.505 -15.789 -12.891 1 95.19 79 MET B N 1
ATOM 2143 C CA . MET B 1 79 ? -0.171 -15.516 -12.359 1 95.19 79 MET B CA 1
ATOM 2144 C C . MET B 1 79 ? -0.106 -14.125 -11.742 1 95.19 79 MET B C 1
ATOM 2146 O O . MET B 1 79 ? 0.612 -13.906 -10.766 1 95.19 79 MET B O 1
ATOM 2150 N N . THR B 1 80 ? -0.932 -13.203 -12.25 1 95.44 80 THR B N 1
ATOM 2151 C CA . THR B 1 80 ? -0.904 -11.812 -11.805 1 95.44 80 THR B CA 1
ATOM 2152 C C . THR B 1 80 ? -1.612 -11.656 -10.461 1 95.44 80 THR B C 1
ATOM 2154 O O . THR B 1 80 ? -1.542 -10.602 -9.836 1 95.44 80 THR B O 1
ATOM 2157 N N . ASP B 1 81 ? -2.254 -12.734 -10.016 1 97.19 81 ASP B N 1
ATOM 2158 C CA . ASP B 1 81 ? -2.939 -12.672 -8.734 1 97.19 81 ASP B CA 1
ATOM 2159 C C . ASP B 1 81 ? -1.96 -12.859 -7.578 1 97.19 81 ASP B C 1
ATOM 2161 O O . ASP B 1 81 ? -2.312 -12.641 -6.414 1 97.19 81 ASP B O 1
ATOM 2165 N N . SER B 1 82 ? -0.716 -13.234 -7.879 1 97 82 SER B N 1
ATOM 2166 C CA . SER B 1 82 ? 0.302 -13.367 -6.844 1 97 82 SER B CA 1
ATOM 2167 C C . SER B 1 82 ? 0.614 -12.023 -6.195 1 97 82 SER B C 1
ATOM 2169 O O . SER B 1 82 ? 0.597 -10.984 -6.863 1 97 82 SER B O 1
ATOM 2171 N N . GLY B 1 83 ? 0.862 -12.125 -4.863 1 96.62 83 GLY B N 1
ATOM 2172 C CA . GLY B 1 83 ? 1.207 -10.891 -4.18 1 96.62 83 GLY B CA 1
ATOM 2173 C C . GLY B 1 83 ? 0.789 -10.875 -2.723 1 96.62 83 GLY B C 1
ATOM 2174 O O . GLY B 1 83 ? 0.684 -11.93 -2.09 1 96.62 83 GLY B O 1
ATOM 2175 N N . HIS B 1 84 ? 0.653 -9.688 -2.207 1 97 84 HIS B N 1
ATOM 2176 C CA . HIS B 1 84 ? 0.36 -9.508 -0.79 1 97 84 HIS B CA 1
ATOM 2177 C C . HIS B 1 84 ? -1.11 -9.164 -0.571 1 97 84 HIS B C 1
ATOM 2179 O O . HIS B 1 84 ? -1.644 -8.258 -1.212 1 97 84 HIS B O 1
ATOM 2185 N N . TYR B 1 85 ? -1.734 -9.977 0.229 1 97.12 85 TYR B N 1
ATOM 2186 C CA . TYR B 1 85 ? -3.117 -9.758 0.634 1 97.12 85 TYR B CA 1
ATOM 2187 C C . TYR B 1 85 ? -3.207 -9.438 2.121 1 97.12 85 TYR B C 1
ATOM 2189 O O . TYR B 1 85 ? -2.359 -9.867 2.906 1 97.12 85 TYR B O 1
ATOM 2197 N N . LYS B 1 86 ? -4.148 -8.688 2.461 1 96.56 86 LYS B N 1
ATOM 2198 C CA . LYS B 1 86 ? -4.371 -8.398 3.873 1 96.56 86 LYS B CA 1
ATOM 2199 C C . LYS B 1 86 ? -5.863 -8.289 4.184 1 96.56 86 LYS B C 1
ATOM 2201 O O . LYS B 1 86 ? -6.625 -7.719 3.404 1 96.56 86 LYS B O 1
ATOM 2206 N N . ALA B 1 87 ? -6.262 -8.945 5.238 1 96.38 87 ALA B N 1
ATOM 2207 C CA . ALA B 1 87 ? -7.609 -8.766 5.773 1 96.38 87 ALA B CA 1
ATOM 2208 C C . ALA B 1 87 ? -7.629 -7.695 6.859 1 96.38 87 ALA B C 1
ATOM 2210 O O . ALA B 1 87 ? -6.949 -7.824 7.883 1 96.38 87 ALA B O 1
ATOM 2211 N N . GLN B 1 88 ? -8.289 -6.586 6.59 1 96.31 88 GLN B N 1
ATOM 2212 C CA . GLN B 1 88 ? -8.539 -5.555 7.594 1 96.31 88 GLN B CA 1
ATOM 2213 C C . GLN B 1 88 ? -9.836 -5.828 8.352 1 96.31 88 GLN B C 1
ATOM 2215 O O . GLN B 1 88 ? -10.922 -5.582 7.832 1 96.31 88 GLN B O 1
ATOM 2220 N N . VAL B 1 89 ? -9.695 -6.297 9.539 1 95.12 89 VAL B N 1
ATOM 2221 C CA . VAL B 1 89 ? -10.859 -6.664 10.336 1 95.12 89 VAL B CA 1
ATOM 2222 C C . VAL B 1 89 ? -11.18 -5.551 11.328 1 95.12 89 VAL B C 1
ATOM 2224 O O . VAL B 1 89 ? -10.32 -5.152 12.125 1 95.12 89 VAL B O 1
ATOM 2227 N N . THR B 1 90 ? -12.383 -5.055 11.227 1 94.25 90 THR B N 1
ATOM 2228 C CA . THR B 1 90 ? -12.805 -3.959 12.094 1 94.25 90 THR B CA 1
ATOM 2229 C C . THR B 1 90 ? -13.797 -4.449 13.141 1 94.25 90 THR B C 1
ATOM 2231 O O . THR B 1 90 ? -14.883 -4.926 12.805 1 94.25 90 THR B O 1
ATOM 2234 N N . THR B 1 91 ? -13.453 -4.398 14.32 1 90.12 91 THR B N 1
ATOM 2235 C CA . THR B 1 91 ? -14.312 -4.551 15.492 1 90.12 91 THR B CA 1
ATOM 2236 C C . THR B 1 91 ? -14.344 -3.262 16.312 1 90.12 91 THR B C 1
ATOM 2238 O O . THR B 1 91 ? -14.758 -2.213 15.805 1 90.12 91 THR B O 1
ATOM 2241 N N . ASP B 1 92 ? -13.922 -3.35 17.578 1 86.31 92 ASP B N 1
ATOM 2242 C CA . ASP B 1 92 ? -13.648 -2.143 18.359 1 86.31 92 ASP B CA 1
ATOM 2243 C C . ASP B 1 92 ? -12.273 -1.567 18.016 1 86.31 92 ASP B C 1
ATOM 2245 O O . ASP B 1 92 ? -12.031 -0.373 18.203 1 86.31 92 ASP B O 1
ATOM 2249 N N . LYS B 1 93 ? -11.555 -2.541 17.547 1 90 93 LYS B N 1
ATOM 2250 C CA . LYS B 1 93 ? -10.227 -2.182 17.062 1 90 93 LYS B CA 1
ATOM 2251 C C . LYS B 1 93 ? -10.008 -2.691 15.641 1 90 93 LYS B C 1
ATOM 2253 O O . LYS B 1 93 ? -10.867 -3.379 15.086 1 90 93 LYS B O 1
ATOM 2258 N N . MET B 1 94 ? -9.008 -2.232 15.062 1 92.44 94 MET B N 1
ATOM 2259 C CA . MET B 1 94 ? -8.664 -2.684 13.719 1 92.44 94 MET B CA 1
ATOM 2260 C C . MET B 1 94 ? -7.477 -3.643 13.75 1 92.44 94 MET B C 1
ATOM 2262 O O . MET B 1 94 ? -6.496 -3.398 14.453 1 92.44 94 MET B O 1
ATOM 2266 N N . GLN B 1 95 ? -7.633 -4.801 13.164 1 92.88 95 GLN B N 1
ATOM 2267 C CA . GLN B 1 95 ? -6.566 -5.797 13.086 1 92.88 95 GLN B CA 1
ATOM 2268 C C . GLN B 1 95 ? -6.293 -6.203 11.641 1 92.88 95 GLN B C 1
ATOM 2270 O O . GLN B 1 95 ? -7.195 -6.172 10.797 1 92.88 95 GLN B O 1
ATOM 2275 N N . PHE B 1 96 ? -5.043 -6.633 11.438 1 94.88 96 PHE B N 1
ATOM 2276 C CA . PHE B 1 96 ? -4.656 -7.059 10.094 1 94.88 96 PHE B CA 1
ATOM 2277 C C . PHE B 1 96 ? -4.215 -8.516 10.094 1 94.88 96 PHE B C 1
ATOM 2279 O O . PHE B 1 96 ? -3.516 -8.953 11.016 1 94.88 96 PHE B O 1
ATOM 2286 N N . PHE B 1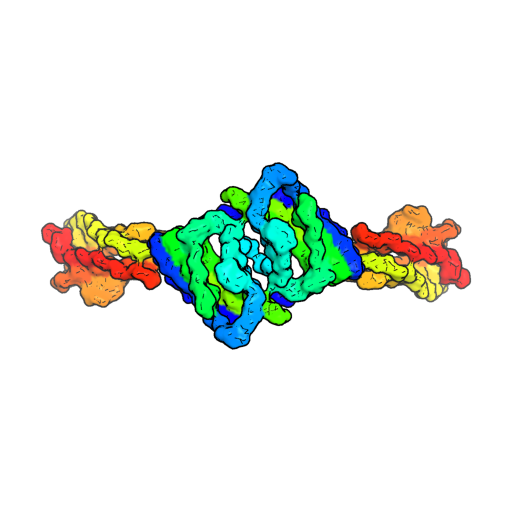 97 ? -4.645 -9.281 9.203 1 95.62 97 PHE B N 1
ATOM 2287 C CA . PHE B 1 97 ? -4.145 -10.609 8.867 1 95.62 97 PHE B CA 1
ATOM 2288 C C . PHE B 1 97 ? -3.547 -10.617 7.465 1 95.62 97 PHE B C 1
ATOM 2290 O O . PHE B 1 97 ? -4.227 -10.305 6.492 1 95.62 97 PHE B O 1
ATOM 2297 N N . CYS B 1 98 ? -2.34 -10.961 7.359 1 96.94 98 CYS B N 1
ATOM 2298 C CA . CYS B 1 98 ? -1.613 -10.797 6.105 1 96.94 98 CYS B CA 1
ATOM 2299 C C . CYS B 1 98 ? -1.351 -12.141 5.449 1 96.94 98 CYS B C 1
ATOM 2301 O O . CYS B 1 98 ? -1.257 -13.164 6.129 1 96.94 98 CYS B O 1
ATOM 2303 N N . TYR B 1 99 ? -1.226 -12.078 4.137 1 97.5 99 TYR B N 1
ATOM 2304 C CA . TYR B 1 99 ? -0.986 -13.273 3.334 1 97.5 99 TYR B CA 1
ATOM 2305 C C . TYR B 1 99 ? -0.058 -12.969 2.166 1 97.5 99 TYR B C 1
ATOM 2307 O O . TYR B 1 99 ? -0.152 -11.906 1.552 1 97.5 99 TYR B O 1
ATOM 2315 N N . THR B 1 100 ? 0.808 -13.859 1.903 1 98 100 THR B N 1
ATOM 2316 C CA . THR B 1 100 ? 1.592 -13.828 0.674 1 98 100 THR B CA 1
ATOM 2317 C C . THR B 1 100 ? 1.221 -15 -0.232 1 98 100 THR B C 1
ATOM 2319 O O . THR B 1 100 ? 1.509 -16.156 0.089 1 98 100 THR B O 1
ATOM 2322 N N . LEU B 1 101 ? 0.569 -14.664 -1.295 1 98.19 101 LEU B N 1
ATOM 2323 C CA . LEU B 1 101 ? 0.134 -15.688 -2.238 1 98.19 101 LEU B CA 1
ATOM 2324 C C . LEU B 1 101 ? 1.14 -15.844 -3.373 1 98.19 101 LEU B C 1
ATOM 2326 O O . LEU B 1 101 ? 1.478 -14.867 -4.047 1 98.19 101 LEU B O 1
ATOM 2330 N N . ARG B 1 102 ? 1.661 -17.016 -3.549 1 97.25 102 ARG B N 1
ATOM 2331 C CA . ARG B 1 102 ? 2.508 -17.359 -4.684 1 97.25 102 ARG B CA 1
ATOM 2332 C C . ARG B 1 102 ? 1.845 -18.406 -5.562 1 97.25 102 ARG B C 1
ATOM 2334 O O . ARG B 1 102 ? 1.434 -19.469 -5.07 1 97.25 102 ARG B O 1
ATOM 2341 N N . ILE B 1 103 ? 1.728 -18.109 -6.816 1 97.12 103 ILE B N 1
ATOM 2342 C CA . ILE B 1 103 ? 1.032 -19 -7.734 1 97.12 103 ILE B CA 1
ATOM 2343 C C . ILE B 1 103 ? 2.041 -19.688 -8.656 1 97.12 103 ILE B C 1
ATOM 2345 O O . ILE B 1 103 ? 2.955 -19.031 -9.172 1 97.12 103 ILE B O 1
ATOM 2349 N N . PHE B 1 104 ? 1.842 -21.016 -8.852 1 95.94 104 PHE B N 1
ATOM 2350 C CA . PHE B 1 104 ? 2.717 -21.797 -9.719 1 95.94 104 PHE B CA 1
ATOM 2351 C C . PHE B 1 104 ? 1.911 -22.547 -10.773 1 95.94 104 PHE B C 1
ATOM 2353 O O . PHE B 1 104 ? 0.721 -22.797 -10.586 1 95.94 104 PHE B O 1
ATOM 2360 N N . ARG B 1 105 ? 2.545 -22.734 -11.852 1 94.19 105 ARG B N 1
ATOM 2361 C CA . ARG B 1 105 ? 1.95 -23.562 -12.906 1 94.19 105 ARG B CA 1
ATOM 2362 C C . ARG B 1 105 ? 2.262 -25.031 -12.688 1 94.19 105 ARG B C 1
ATOM 2364 O O . ARG B 1 105 ? 3.389 -25.391 -12.336 1 94.19 105 ARG B O 1
ATOM 2371 N N . ARG B 1 106 ? 1.259 -25.797 -12.828 1 93.56 106 ARG B N 1
ATOM 2372 C CA . ARG B 1 106 ? 1.492 -27.234 -12.773 1 93.56 106 ARG B CA 1
ATOM 2373 C C . ARG B 1 106 ? 2.207 -27.719 -14.031 1 93.56 106 ARG B C 1
ATOM 2375 O O . ARG B 1 106 ? 1.729 -27.516 -15.148 1 93.56 106 ARG B O 1
ATOM 2382 N N . MET B 1 107 ? 3.334 -28.281 -13.883 1 92.88 107 MET B N 1
ATOM 2383 C CA . MET B 1 107 ? 4.082 -28.781 -15.039 1 92.88 107 MET B CA 1
ATOM 2384 C C . MET B 1 107 ? 3.461 -30.062 -15.578 1 92.88 107 MET B C 1
ATOM 2386 O O . MET B 1 107 ? 3.047 -30.938 -14.812 1 92.88 107 MET B O 1
ATOM 2390 N N . SER B 1 108 ? 3.301 -30.109 -16.938 1 89.38 108 SER B N 1
ATOM 2391 C CA . SER B 1 108 ? 2.672 -31.297 -17.5 1 89.38 108 SER B CA 1
ATOM 2392 C C . SER B 1 108 ? 3.578 -31.953 -18.531 1 89.38 108 SER B C 1
ATOM 2394 O O . SER B 1 108 ? 3.34 -33.094 -18.938 1 89.38 108 SER B O 1
ATOM 2396 N N . ASN B 1 109 ? 4.582 -31.219 -18.891 1 91.75 109 ASN B N 1
ATOM 2397 C CA . ASN B 1 109 ? 5.395 -31.781 -19.969 1 91.75 109 ASN B CA 1
ATOM 2398 C C . ASN B 1 109 ? 6.887 -31.594 -19.703 1 91.75 109 ASN B C 1
ATOM 2400 O O . ASN B 1 109 ? 7.324 -30.5 -19.344 1 91.75 109 ASN B O 1
ATOM 2404 N N . LEU B 1 110 ? 7.602 -32.656 -19.781 1 94.69 110 LEU B N 1
ATOM 2405 C CA . LEU B 1 110 ? 9.062 -32.688 -19.719 1 94.69 110 LEU B CA 1
ATOM 2406 C C . LEU B 1 110 ? 9.617 -33.75 -20.641 1 94.69 110 LEU B C 1
ATOM 2408 O O . LEU B 1 110 ? 9.125 -34.875 -20.656 1 94.69 110 LEU B O 1
ATOM 2412 N N . TYR B 1 111 ? 10.562 -33.344 -21.562 1 93.62 111 TYR B N 1
ATOM 2413 C CA . TYR B 1 111 ? 11.188 -34.344 -22.406 1 93.62 111 TYR B CA 1
ATOM 2414 C C . TYR B 1 111 ? 12.688 -34.094 -22.531 1 93.62 111 TYR B C 1
ATOM 2416 O O . TYR B 1 111 ? 13.156 -32.969 -22.375 1 93.62 111 TYR B O 1
ATOM 2424 N N . VAL B 1 112 ? 13.344 -35.188 -22.719 1 94.31 112 VAL B N 1
ATOM 2425 C CA . VAL B 1 112 ? 14.797 -35.125 -22.875 1 94.31 112 VAL B CA 1
ATOM 2426 C C . VAL B 1 112 ? 15.172 -35.406 -24.328 1 94.31 112 VAL B C 1
ATOM 2428 O O . VAL B 1 112 ? 14.719 -36.406 -24.906 1 94.31 112 VAL B O 1
ATOM 2431 N N . THR B 1 113 ? 15.828 -34.469 -24.906 1 93.62 113 THR B N 1
ATOM 2432 C CA . THR B 1 113 ? 16.375 -34.719 -26.234 1 93.62 113 THR B CA 1
ATOM 2433 C C . THR B 1 113 ? 17.875 -35 -26.156 1 93.62 113 THR B C 1
ATOM 2435 O O . THR B 1 113 ? 18.531 -34.656 -25.156 1 93.62 113 THR B O 1
ATOM 2438 N N . ASN B 1 114 ? 18.406 -35.719 -27.188 1 91.44 114 ASN B N 1
ATOM 2439 C CA . ASN B 1 114 ? 19.812 -36.094 -27.188 1 91.44 114 ASN B CA 1
ATOM 2440 C C . ASN B 1 114 ? 20.453 -35.844 -28.547 1 91.44 114 ASN B C 1
ATOM 2442 O O . ASN B 1 114 ? 19.781 -35.844 -29.578 1 91.44 114 ASN B O 1
ATOM 2446 N N . HIS B 1 115 ? 21.688 -35.469 -28.469 1 89.06 115 HIS B N 1
ATOM 2447 C CA . HIS B 1 115 ? 22.562 -35.406 -29.625 1 89.06 115 HIS B CA 1
ATOM 2448 C C . HIS B 1 115 ? 23.875 -36.156 -29.375 1 89.06 115 HIS B C 1
ATOM 2450 O O . HIS B 1 115 ? 24.5 -35.969 -28.344 1 89.06 115 HIS B O 1
ATOM 2456 N N . THR B 1 116 ? 24.156 -37.156 -30.297 1 86.19 116 THR B N 1
ATOM 2457 C CA . THR B 1 116 ? 25.375 -37.938 -30.156 1 86.19 116 THR B CA 1
ATOM 2458 C C . THR B 1 116 ? 26.375 -37.594 -31.25 1 86.19 116 THR B C 1
ATOM 2460 O O . THR B 1 116 ? 26 -37.438 -32.406 1 86.19 116 THR B O 1
ATOM 2463 N N . GLN B 1 117 ? 27.547 -37.344 -30.75 1 82.44 117 GLN B N 1
ATOM 2464 C CA . GLN B 1 117 ? 28.641 -37.125 -31.703 1 82.44 117 GLN B CA 1
ATOM 2465 C C . GLN B 1 117 ? 29.766 -38.125 -31.469 1 82.44 117 GLN B C 1
ATOM 2467 O O . GLN B 1 117 ? 30.125 -38.406 -30.328 1 82.44 117 GLN B O 1
ATOM 2472 N N . ARG B 1 118 ? 30.219 -38.781 -32.594 1 77.88 118 ARG B N 1
ATOM 2473 C CA . ARG B 1 118 ? 31.359 -39.719 -32.5 1 77.88 118 ARG B CA 1
ATOM 2474 C C . ARG B 1 118 ? 32.656 -38.969 -32.781 1 77.88 118 ARG B C 1
ATOM 2476 O O . ARG B 1 118 ? 32.75 -38.156 -33.688 1 77.88 118 ARG B O 1
ATOM 2483 N N . SER B 1 119 ? 33.438 -39 -31.672 1 70.12 119 SER B N 1
ATOM 2484 C CA . SER B 1 119 ? 34.75 -38.375 -31.828 1 70.12 119 SER B CA 1
ATOM 2485 C C . SER B 1 119 ? 35.656 -39.25 -32.688 1 70.12 119 SER B C 1
ATOM 2487 O O . SER B 1 119 ? 35.344 -40.406 -32.969 1 70.12 119 SER B O 1
ATOM 2489 N N . GLU B 1 120 ? 36.781 -38.594 -33.125 1 68.25 120 GLU B N 1
ATOM 2490 C CA . GLU B 1 120 ? 37.75 -39.281 -33.969 1 68.25 120 GLU B CA 1
ATOM 2491 C C . GLU B 1 120 ? 38.312 -40.531 -33.281 1 68.25 120 GLU B C 1
ATOM 2493 O O . GLU B 1 120 ? 38.625 -41.5 -33.938 1 68.25 120 GLU B O 1
ATOM 2498 N N . ASN B 1 121 ? 38.406 -40.5 -31.969 1 66.69 121 ASN B N 1
ATOM 2499 C CA . ASN B 1 121 ? 39 -41.625 -31.234 1 66.69 121 ASN B CA 1
ATOM 2500 C C . ASN B 1 121 ? 37.938 -42.656 -30.906 1 66.69 121 ASN B C 1
ATOM 2502 O O . ASN B 1 121 ? 38.125 -43.469 -29.984 1 66.69 121 ASN B O 1
ATOM 2506 N N . LYS B 1 122 ? 36.875 -42.75 -31.547 1 68.88 122 LYS B N 1
ATOM 2507 C CA . LYS B 1 122 ? 35.781 -43.719 -31.453 1 68.88 122 LYS B CA 1
ATOM 2508 C C . LYS B 1 122 ? 35.031 -43.531 -30.141 1 68.88 122 LYS B C 1
ATOM 2510 O O . LYS B 1 122 ? 34.406 -44.469 -29.656 1 68.88 122 LYS B O 1
ATOM 2515 N N . ASN B 1 123 ? 35.344 -42.25 -29.438 1 73.25 123 ASN B N 1
ATOM 2516 C CA . ASN B 1 123 ? 34.594 -41.969 -28.219 1 73.25 123 ASN B CA 1
ATOM 2517 C C . ASN B 1 123 ? 33.188 -41.406 -28.547 1 73.25 123 ASN B C 1
ATOM 2519 O O . ASN B 1 123 ? 33.062 -40.594 -29.453 1 73.25 123 ASN B O 1
ATOM 2523 N N . CYS B 1 124 ? 32.219 -42 -27.891 1 80.38 124 CYS B N 1
ATOM 2524 C CA . CYS B 1 124 ? 30.828 -41.562 -28.016 1 80.38 124 CYS B CA 1
ATOM 2525 C C . CYS B 1 124 ? 30.531 -40.375 -27.094 1 80.38 124 CYS B C 1
ATOM 2527 O O . CYS B 1 124 ? 30.672 -40.5 -25.875 1 80.38 124 CYS B O 1
ATOM 2529 N N . GLU B 1 125 ? 30.328 -39.188 -27.625 1 82.56 125 GLU B N 1
ATOM 2530 C CA . GLU B 1 125 ? 29.953 -38 -26.875 1 82.56 125 GLU B CA 1
ATOM 2531 C C . GLU B 1 125 ? 28.469 -37.688 -27 1 82.56 125 GLU B C 1
ATOM 2533 O O . GLU B 1 125 ? 27.953 -37.531 -28.109 1 82.56 125 GLU B O 1
ATOM 2538 N N . VAL B 1 126 ? 27.812 -37.656 -25.812 1 86.81 126 VAL B N 1
ATOM 2539 C CA . VAL B 1 126 ? 26.359 -37.469 -25.812 1 86.81 126 VAL B CA 1
ATOM 2540 C C . VAL B 1 126 ? 26.016 -36.156 -25.172 1 86.81 126 VAL B C 1
ATOM 2542 O O . VAL B 1 126 ? 26.516 -35.812 -24.094 1 86.81 126 VAL B O 1
ATOM 2545 N N . TYR B 1 127 ? 25.188 -35.375 -25.828 1 90.44 127 TYR B N 1
ATOM 2546 C CA . TYR B 1 127 ? 24.625 -34.125 -25.312 1 90.44 127 TYR B CA 1
ATOM 2547 C C . TYR B 1 127 ? 23.125 -34.25 -25.062 1 90.44 127 TYR B C 1
ATOM 2549 O O . TYR B 1 127 ? 22.359 -34.562 -25.984 1 90.44 127 TYR B O 1
ATOM 2557 N N . LEU B 1 128 ? 22.766 -34.094 -23.766 1 93 128 LEU B N 1
ATOM 2558 C CA . LEU B 1 128 ? 21.359 -34.219 -23.391 1 93 128 LEU B CA 1
ATOM 2559 C C . LEU B 1 128 ? 20.766 -32.844 -23.094 1 93 128 LEU B C 1
ATOM 2561 O O . LEU B 1 128 ? 21.422 -31.984 -22.516 1 93 128 LEU B O 1
ATOM 2565 N N . THR B 1 129 ? 19.594 -32.625 -23.547 1 95.44 129 THR B N 1
ATOM 2566 C CA . THR B 1 129 ? 18.875 -31.391 -23.281 1 95.44 129 THR B CA 1
ATOM 2567 C C . THR B 1 129 ? 17.5 -31.688 -22.672 1 95.44 129 THR B C 1
ATOM 2569 O O . THR B 1 129 ? 16.719 -32.469 -23.234 1 95.44 129 THR B O 1
ATOM 2572 N N . CYS B 1 130 ? 17.344 -31.109 -21.5 1 95.56 130 CYS B N 1
ATOM 2573 C CA . CYS B 1 130 ? 16.062 -31.234 -20.812 1 95.56 130 CYS B CA 1
ATOM 2574 C C . CYS B 1 130 ? 15.141 -30.078 -21.156 1 95.56 130 CYS B C 1
ATOM 2576 O O . CYS B 1 130 ? 15.5 -28.922 -20.953 1 95.56 130 CYS B O 1
ATOM 2578 N N . SER B 1 131 ? 13.969 -30.391 -21.75 1 93.5 131 SER B N 1
ATOM 2579 C CA . SER B 1 131 ? 12.992 -29.359 -22.109 1 93.5 131 SER B CA 1
ATOM 2580 C C . SER B 1 131 ? 11.781 -29.391 -21.188 1 93.5 131 SER B C 1
ATOM 2582 O O . SER B 1 131 ? 11.07 -30.391 -21.109 1 93.5 131 SER B O 1
ATOM 2584 N N . VAL B 1 132 ? 11.656 -28.297 -20.438 1 92 132 VAL B N 1
ATOM 2585 C CA . VAL B 1 132 ? 10.531 -28.172 -19.516 1 92 132 VAL B CA 1
ATOM 2586 C C . VAL B 1 132 ? 9.648 -27 -19.922 1 92 132 VAL B C 1
ATOM 2588 O O . VAL B 1 132 ? 10.141 -26 -20.469 1 92 132 VAL B O 1
ATOM 2591 N N . GLU B 1 133 ? 8.398 -27.281 -19.703 1 88.31 133 GLU B N 1
ATOM 2592 C CA . GLU B 1 133 ? 7.469 -26.188 -19.984 1 88.31 133 GLU B CA 1
ATOM 2593 C C . GLU B 1 133 ? 7.66 -25.031 -19.016 1 88.31 133 GLU B C 1
ATOM 2595 O O . GLU B 1 133 ? 7.785 -25.25 -17.797 1 88.31 133 GLU B O 1
ATOM 2600 N N . ASN B 1 134 ? 7.695 -23.766 -19.391 1 87.62 134 ASN B N 1
ATOM 2601 C CA . ASN B 1 134 ? 7.777 -22.547 -18.594 1 87.62 134 ASN B CA 1
ATOM 2602 C C . ASN B 1 134 ? 8.891 -22.641 -17.562 1 87.62 134 ASN B C 1
ATOM 2604 O O . ASN B 1 134 ? 8.625 -22.516 -16.359 1 87.62 134 ASN B O 1
ATOM 2608 N N . PRO B 1 135 ? 10.125 -22.766 -17.922 1 86.88 135 PRO B N 1
ATOM 2609 C CA . PRO B 1 135 ? 11.25 -22.953 -17 1 86.88 135 PRO B CA 1
ATOM 2610 C C . PRO B 1 135 ? 11.453 -21.766 -16.062 1 86.88 135 PRO B C 1
ATOM 2612 O O . PRO B 1 135 ? 12.031 -21.922 -14.992 1 86.88 135 PRO B O 1
ATOM 2615 N N . ASP B 1 136 ? 10.836 -20.656 -16.391 1 85.44 136 ASP B N 1
ATOM 2616 C CA . ASP B 1 136 ? 11.047 -19.438 -15.609 1 85.44 136 ASP B CA 1
ATOM 2617 C C . ASP B 1 136 ? 10.031 -19.328 -14.484 1 85.44 136 ASP B C 1
ATOM 2619 O O . ASP B 1 136 ? 10.086 -18.391 -13.68 1 85.44 136 ASP B O 1
ATOM 2623 N N . ASP B 1 137 ? 9.211 -20.266 -14.344 1 87.62 137 ASP B N 1
ATOM 2624 C CA . ASP B 1 137 ? 8.156 -20.219 -13.344 1 87.62 137 ASP B CA 1
ATOM 2625 C C . ASP B 1 137 ? 8.578 -20.922 -12.055 1 87.62 137 ASP B C 1
ATOM 2627 O O . ASP B 1 137 ? 7.848 -21.766 -11.531 1 87.62 137 ASP B O 1
ATOM 2631 N N . GLY B 1 138 ? 9.797 -20.609 -11.578 1 89.75 138 GLY B N 1
ATOM 2632 C CA . GLY B 1 138 ? 10.305 -21.156 -10.328 1 89.75 138 GLY B CA 1
ATOM 2633 C C . GLY B 1 138 ? 10.594 -22.641 -10.406 1 89.75 138 GLY B C 1
ATOM 2634 O O . GLY B 1 138 ? 10.43 -23.359 -9.414 1 89.75 138 GLY B O 1
ATOM 2635 N N . VAL B 1 139 ? 10.945 -23.109 -11.539 1 92.69 139 VAL B N 1
ATOM 2636 C CA . VAL B 1 139 ? 11.203 -24.531 -11.75 1 92.69 139 VAL B CA 1
ATOM 2637 C C . VAL B 1 139 ? 12.68 -24.844 -11.484 1 92.69 139 VAL B C 1
ATOM 2639 O O . VAL B 1 139 ? 13.562 -24.125 -11.977 1 92.69 139 VAL B O 1
ATOM 2642 N N . SER B 1 140 ? 12.969 -25.797 -10.695 1 95.12 140 SER B N 1
ATOM 2643 C CA . SER B 1 140 ? 14.32 -26.312 -10.492 1 95.12 140 SER B CA 1
ATOM 2644 C C . SER B 1 140 ? 14.531 -27.625 -11.25 1 95.12 140 SER B C 1
ATOM 2646 O O . SER B 1 140 ? 13.633 -28.469 -11.305 1 95.12 140 SER B O 1
ATOM 2648 N N . VAL B 1 141 ? 15.711 -27.688 -11.875 1 96 141 VAL B N 1
ATOM 2649 C CA . VAL B 1 141 ? 16 -28.875 -12.672 1 96 141 VAL B CA 1
ATOM 2650 C C . VAL B 1 141 ? 17.266 -29.547 -12.148 1 96 141 VAL B C 1
ATOM 2652 O O . VAL B 1 141 ? 18.188 -28.875 -11.695 1 96 141 VAL B O 1
ATOM 2655 N N . ARG B 1 142 ? 17.266 -30.891 -12.25 1 96.62 142 ARG B N 1
ATOM 2656 C CA . ARG B 1 142 ? 18.469 -31.641 -11.906 1 96.62 142 ARG B CA 1
ATOM 2657 C C . ARG B 1 142 ? 18.578 -32.906 -12.758 1 96.62 142 ARG B C 1
ATOM 2659 O O . ARG B 1 142 ? 17.562 -33.469 -13.195 1 96.62 142 ARG B O 1
ATOM 2666 N N . TRP B 1 143 ? 19.859 -33.281 -12.977 1 95.44 143 TRP B N 1
ATOM 2667 C CA . TRP B 1 143 ? 20.141 -34.531 -13.672 1 95.44 143 TRP B CA 1
ATOM 2668 C C . TRP B 1 143 ? 20.578 -35.625 -12.688 1 95.44 143 TRP B C 1
ATOM 2670 O O . TRP B 1 143 ? 21.406 -35.375 -11.805 1 95.44 143 TRP B O 1
ATOM 2680 N N . GLN B 1 144 ? 19.891 -36.688 -12.898 1 93.19 144 GLN B N 1
ATOM 2681 C CA . GLN B 1 144 ? 20.25 -37.844 -12.047 1 93.19 144 GLN B CA 1
ATOM 2682 C C . GLN B 1 144 ? 20.734 -39 -12.883 1 93.19 144 GLN B C 1
ATOM 2684 O O . GLN B 1 144 ? 20.125 -39.344 -13.906 1 93.19 144 GLN B O 1
ATOM 2689 N N . VAL B 1 145 ? 21.844 -39.531 -12.391 1 87.31 145 VAL B N 1
ATOM 2690 C CA . VAL B 1 145 ? 22.391 -40.75 -13 1 87.31 145 VAL B CA 1
ATOM 2691 C C . VAL B 1 145 ? 22.469 -41.844 -11.953 1 87.31 145 VAL B C 1
ATOM 2693 O O . VAL B 1 145 ? 23.047 -41.656 -10.883 1 87.31 145 VAL B O 1
ATOM 2696 N N . ALA B 1 146 ? 21.844 -42.969 -12.32 1 79.12 146 ALA B N 1
ATOM 2697 C CA . ALA B 1 146 ? 21.812 -44.094 -11.406 1 79.12 146 ALA B CA 1
ATOM 2698 C C . ALA B 1 146 ? 21.297 -43.688 -10.031 1 79.12 146 ALA B C 1
ATOM 2700 O O . ALA B 1 146 ? 21.844 -44.062 -9.008 1 79.12 146 ALA B O 1
ATOM 2701 N N . GLY B 1 147 ? 20.297 -42.719 -10.008 1 80.75 147 GLY B N 1
ATOM 2702 C CA . GLY B 1 147 ? 19.641 -42.344 -8.781 1 80.75 147 GLY B CA 1
ATOM 2703 C C . GLY B 1 147 ? 20.359 -41.219 -8.039 1 80.75 147 GLY B C 1
ATOM 2704 O O . GLY B 1 147 ? 19.844 -40.719 -7.035 1 80.75 147 GLY B O 1
ATOM 2705 N N . ASN B 1 148 ? 21.562 -40.906 -8.562 1 89.56 148 ASN B N 1
ATOM 2706 C CA . ASN B 1 148 ? 22.344 -39.875 -7.91 1 89.56 148 ASN B CA 1
ATOM 2707 C C . ASN B 1 148 ? 22.297 -38.562 -8.688 1 89.56 148 ASN B C 1
ATOM 2709 O O . ASN B 1 148 ? 22.312 -38.562 -9.922 1 89.56 148 ASN B O 1
ATOM 2713 N N . ILE B 1 149 ? 22.281 -37.469 -7.91 1 93.12 149 ILE B N 1
ATOM 2714 C CA . ILE B 1 149 ? 22.281 -36.188 -8.555 1 93.12 149 ILE B CA 1
ATOM 2715 C C . ILE B 1 149 ? 23.625 -35.938 -9.242 1 93.12 149 ILE B C 1
ATOM 2717 O O . ILE B 1 149 ? 24.688 -36.031 -8.602 1 93.12 149 ILE B O 1
ATOM 2721 N N . PHE B 1 150 ? 23.578 -35.688 -10.461 1 91.62 150 PHE B N 1
ATOM 2722 C CA . PHE B 1 150 ? 24.781 -35.469 -11.258 1 91.62 150 PHE B CA 1
ATOM 2723 C C . PHE B 1 150 ? 25 -33.969 -11.523 1 91.62 150 PHE B C 1
ATOM 2725 O O . PHE B 1 150 ? 26.141 -33.5 -11.422 1 91.62 150 PHE B O 1
ATOM 2732 N N . LEU B 1 151 ? 23.984 -33.312 -11.914 1 92.75 151 LEU B N 1
ATOM 2733 C CA . LEU B 1 151 ? 24.047 -31.891 -12.273 1 92.75 151 LEU B CA 1
ATOM 2734 C C . LEU B 1 151 ? 22.766 -31.172 -11.852 1 92.75 151 LEU B C 1
ATOM 2736 O O . LEU B 1 151 ? 21.672 -31.719 -11.969 1 92.75 151 LEU B O 1
ATOM 2740 N N . LYS B 1 152 ? 22.984 -29.969 -11.297 1 94.69 152 LYS B N 1
ATOM 2741 C CA . LYS B 1 152 ? 21.844 -29.156 -10.891 1 94.69 152 LYS B CA 1
ATOM 2742 C C . LYS B 1 152 ? 21.781 -27.859 -11.688 1 94.69 152 LYS B C 1
ATOM 2744 O O . LYS B 1 152 ? 22.797 -27.391 -12.219 1 94.69 152 LYS B O 1
ATOM 2749 N N . GLU B 1 153 ? 20.641 -27.359 -11.797 1 93.25 153 GLU B N 1
ATOM 2750 C CA . GLU B 1 153 ? 20.375 -26.016 -12.328 1 93.25 153 GLU B CA 1
ATOM 2751 C C . GLU B 1 153 ? 20.906 -25.875 -13.75 1 93.25 153 GLU B C 1
ATOM 2753 O O . GLU B 1 153 ? 21.547 -24.875 -14.078 1 93.25 153 GLU B O 1
ATOM 2758 N N . SER B 1 154 ? 20.922 -26.859 -14.484 1 93.44 154 SER B N 1
ATOM 2759 C CA . SER B 1 154 ? 21.281 -26.844 -15.898 1 93.44 154 SER B CA 1
ATOM 2760 C C . SER B 1 154 ? 20.297 -27.672 -16.734 1 93.44 154 SER B C 1
ATOM 2762 O O . SER B 1 154 ? 19.891 -28.75 -16.312 1 93.44 154 SER B O 1
ATOM 2764 N N . LEU B 1 155 ? 20 -27.203 -17.922 1 94.38 155 LEU B N 1
ATOM 2765 C CA . LEU B 1 155 ? 19.062 -27.922 -18.797 1 94.38 155 LEU B CA 1
ATOM 2766 C C . LEU B 1 155 ? 19.812 -28.875 -19.719 1 94.38 155 LEU B C 1
ATOM 2768 O O . LEU B 1 155 ? 19.188 -29.703 -20.391 1 94.38 155 LEU B O 1
ATOM 2772 N N . THR B 1 156 ? 21.094 -28.719 -19.75 1 94.38 156 THR B N 1
ATOM 2773 C CA . THR B 1 156 ? 21.875 -29.562 -20.641 1 94.38 156 THR B CA 1
ATOM 2774 C C . THR B 1 156 ? 22.922 -30.359 -19.859 1 94.38 156 THR B C 1
ATOM 2776 O O . THR B 1 156 ? 23.375 -29.938 -18.797 1 94.38 156 THR B O 1
ATOM 2779 N N . LEU B 1 157 ? 23.219 -31.5 -20.391 1 92 157 LEU B N 1
ATOM 2780 C CA . LEU B 1 157 ? 24.219 -32.375 -19.781 1 92 157 LEU B CA 1
ATOM 2781 C C . LEU B 1 157 ? 25.094 -33.031 -20.844 1 92 157 LEU B C 1
ATOM 2783 O O . LEU B 1 157 ? 24.594 -33.5 -21.859 1 92 157 LEU B O 1
ATOM 2787 N N . TYR B 1 158 ? 26.344 -32.906 -20.594 1 89.06 158 TYR B N 1
ATOM 2788 C CA . TYR B 1 158 ? 27.328 -33.562 -21.453 1 89.06 158 TYR B CA 1
ATOM 2789 C C . TYR B 1 158 ? 27.797 -34.875 -20.812 1 89.06 158 TYR B C 1
ATOM 2791 O O . TYR B 1 158 ? 28.172 -34.906 -19.641 1 89.06 158 TYR B O 1
ATOM 2799 N N . TRP B 1 159 ? 27.688 -35.938 -21.625 1 83.25 159 TRP B N 1
ATOM 2800 C CA . TRP B 1 159 ? 28.109 -37.219 -21.109 1 83.25 159 TRP B CA 1
ATOM 2801 C C . TRP B 1 159 ? 29.109 -37.875 -22.047 1 83.25 159 TRP B C 1
ATOM 2803 O O . TRP B 1 159 ? 28.875 -38 -23.25 1 83.25 159 TRP B O 1
ATOM 2813 N N . ASN B 1 160 ? 30.297 -38.281 -21.484 1 78.12 160 ASN B N 1
ATOM 2814 C CA . ASN B 1 160 ? 31.312 -39 -22.25 1 78.12 160 ASN B CA 1
ATOM 2815 C C . ASN B 1 160 ? 31.406 -40.469 -21.828 1 78.12 160 ASN B C 1
ATOM 2817 O O . ASN B 1 160 ? 31.594 -40.75 -20.656 1 78.12 160 ASN B O 1
ATOM 2821 N N . PHE B 1 161 ? 31.109 -41.438 -22.75 1 66.56 161 PHE B N 1
ATOM 2822 C CA . PHE B 1 161 ? 31 -42.844 -22.5 1 66.56 161 PHE B CA 1
ATOM 2823 C C . PHE B 1 161 ? 32.375 -43.469 -22.312 1 66.56 161 PHE B C 1
ATOM 2825 O O . PHE B 1 161 ? 32.5 -44.688 -22.094 1 66.56 161 PHE B O 1
ATOM 2832 N N . TRP B 1 162 ? 33.438 -42.781 -22.25 1 57.69 162 TRP B N 1
ATOM 2833 C CA . TRP B 1 162 ? 34.656 -43.594 -22.234 1 57.69 162 TRP B CA 1
ATOM 2834 C C . TRP B 1 162 ? 34.5 -44.75 -21.266 1 57.69 162 TRP B C 1
ATOM 2836 O O . TRP B 1 162 ? 34.844 -45.906 -21.594 1 57.69 162 TRP B O 1
ATOM 2846 N N . ASN B 1 163 ? 34.438 -44.594 -19.938 1 51.91 163 ASN B N 1
ATOM 2847 C CA . ASN B 1 163 ? 34.75 -45.656 -19.016 1 51.91 163 ASN B CA 1
ATOM 2848 C C . ASN B 1 163 ? 33.469 -46.156 -18.312 1 51.91 163 ASN B C 1
ATOM 2850 O O . ASN B 1 163 ? 33.562 -46.969 -17.375 1 51.91 163 ASN B O 1
ATOM 2854 N N . SER B 1 164 ? 32.344 -45.688 -18.594 1 52.97 164 SER B N 1
ATOM 2855 C CA . SER B 1 164 ? 31.391 -46.125 -17.594 1 52.97 164 SER B CA 1
ATOM 2856 C C . SER B 1 164 ? 30.578 -47.312 -18.094 1 52.97 164 SER B C 1
ATOM 2858 O O . SER B 1 164 ? 29.906 -47.25 -19.109 1 52.97 164 SER B O 1
ATOM 2860 N N . SER B 1 165 ? 31.141 -48.5 -18.078 1 52.72 165 SER B N 1
ATOM 2861 C CA . SER B 1 165 ? 30.5 -49.781 -18.312 1 52.72 165 SER B CA 1
ATOM 2862 C C . SER B 1 165 ? 29.031 -49.75 -17.891 1 52.72 165 SER B C 1
ATOM 2864 O O . SER B 1 165 ? 28.266 -50.656 -18.25 1 52.72 165 SER B O 1
ATOM 2866 N N . GLU B 1 166 ? 28.719 -49.094 -16.828 1 55.03 166 GLU B N 1
ATOM 2867 C CA . GLU B 1 166 ? 27.469 -49.406 -16.141 1 55.03 166 GLU B CA 1
ATOM 2868 C C . GLU B 1 166 ? 26.281 -48.781 -16.828 1 55.03 166 GLU B C 1
ATOM 2870 O O . GLU B 1 166 ? 26.391 -47.656 -17.344 1 55.03 166 GLU B O 1
ATOM 2875 N N . GLN B 1 167 ? 25.312 -49.594 -17.344 1 58.56 167 GLN B N 1
ATOM 2876 C CA . GLN B 1 167 ? 23.969 -49.344 -17.859 1 58.56 167 GLN B CA 1
ATOM 2877 C C . GLN B 1 167 ? 23.312 -48.156 -17.125 1 58.56 167 GLN B C 1
ATOM 2879 O O . GLN B 1 167 ? 22.578 -48.375 -16.172 1 58.56 167 GLN B O 1
ATOM 2884 N N . SER B 1 168 ? 23.781 -46.938 -17.312 1 73.88 168 SER B N 1
ATOM 2885 C CA . SER B 1 168 ? 23.234 -45.906 -16.438 1 73.88 168 SER B CA 1
ATOM 2886 C C . SER B 1 168 ? 22.188 -45.062 -17.172 1 73.88 168 SER B C 1
ATOM 2888 O O . SER B 1 168 ? 22.25 -44.906 -18.391 1 73.88 168 SER B O 1
ATOM 2890 N N . SER B 1 169 ? 20.891 -45.125 -16.703 1 85.94 169 SER B N 1
ATOM 2891 C CA . SER B 1 169 ? 19.875 -44.188 -17.156 1 85.94 169 SER B CA 1
ATOM 2892 C C . SER B 1 169 ? 20.094 -42.781 -16.562 1 85.94 169 SER B C 1
ATOM 2894 O O . SER B 1 169 ? 20.625 -42.656 -15.461 1 85.94 169 SER B O 1
ATOM 2896 N N . CYS B 1 170 ? 19.938 -41.844 -17.516 1 90.19 170 CYS B N 1
ATOM 2897 C CA . CYS B 1 170 ? 19.984 -40.469 -17.078 1 90.19 170 CYS B CA 1
ATOM 2898 C C . CYS B 1 170 ? 18.578 -39.875 -16.984 1 90.19 170 CYS B C 1
ATOM 2900 O O . CYS B 1 170 ? 17.781 -40.031 -17.922 1 90.19 170 CYS B O 1
ATOM 2902 N N . THR B 1 171 ? 18.312 -39.344 -15.75 1 93.88 171 THR B N 1
ATOM 2903 C CA . THR B 1 171 ? 16.969 -38.812 -15.523 1 93.88 171 THR B CA 1
ATOM 2904 C C . THR B 1 171 ? 17.016 -37.312 -15.266 1 93.88 171 THR B C 1
ATOM 2906 O O . THR B 1 171 ? 17.812 -36.844 -14.453 1 93.88 171 THR B O 1
ATOM 2909 N N . CYS B 1 172 ? 16.234 -36.625 -16.031 1 96.12 172 CYS B N 1
ATOM 2910 C CA . CYS B 1 172 ? 16.031 -35.219 -15.758 1 96.12 172 CYS B CA 1
ATOM 2911 C C . CYS B 1 172 ? 14.797 -35 -14.883 1 96.12 172 CYS B C 1
ATOM 2913 O O . CYS B 1 172 ? 13.719 -35.5 -15.195 1 96.12 172 CYS B O 1
ATOM 2915 N N . VAL B 1 173 ? 14.961 -34.344 -13.766 1 96.06 173 VAL B N 1
ATOM 2916 C CA . VAL B 1 173 ? 13.875 -34.094 -12.82 1 96.06 173 VAL B CA 1
ATOM 2917 C C . VAL B 1 173 ? 13.594 -32.594 -12.734 1 96.06 173 VAL B C 1
ATOM 2919 O O . VAL B 1 173 ? 14.508 -31.812 -12.5 1 96.06 173 VAL B O 1
ATOM 2922 N N . ALA B 1 174 ? 12.383 -32.219 -12.984 1 95.69 174 ALA B N 1
ATOM 2923 C CA . ALA B 1 174 ? 11.922 -30.828 -12.805 1 95.69 174 ALA B CA 1
ATOM 2924 C C . ALA B 1 174 ? 10.922 -30.734 -11.656 1 95.69 174 ALA B C 1
ATOM 2926 O O . ALA B 1 174 ? 10.055 -31.594 -11.5 1 95.69 174 ALA B O 1
ATOM 2927 N N . GLU B 1 175 ? 11.156 -29.656 -10.859 1 95.5 175 GLU B N 1
ATOM 2928 C CA . GLU B 1 175 ? 10.289 -29.562 -9.688 1 95.5 175 GLU B CA 1
ATOM 2929 C C . GLU B 1 175 ? 9.961 -28.109 -9.359 1 95.5 175 GLU B C 1
ATOM 2931 O O . GLU B 1 175 ? 10.797 -27.219 -9.555 1 95.5 175 GLU B O 1
ATOM 2936 N N . ASN B 1 176 ? 8.766 -27.875 -8.992 1 94.5 176 ASN B N 1
ATOM 2937 C CA . ASN B 1 176 ? 8.312 -26.656 -8.336 1 94.5 176 ASN B CA 1
ATOM 2938 C C . ASN B 1 176 ? 7.367 -26.953 -7.176 1 94.5 176 ASN B C 1
ATOM 2940 O O . ASN B 1 176 ? 7.074 -28.125 -6.895 1 94.5 176 ASN B O 1
ATOM 2944 N N . PRO B 1 177 ? 6.957 -26 -6.418 1 95.25 177 PRO B N 1
ATOM 2945 C CA . PRO B 1 177 ? 6.203 -26.281 -5.191 1 95.25 177 PRO B CA 1
ATOM 2946 C C . PRO B 1 177 ? 4.918 -27.062 -5.445 1 95.25 177 PRO B C 1
ATOM 2948 O O . PRO B 1 177 ? 4.383 -27.688 -4.531 1 95.25 177 PRO B O 1
ATOM 2951 N N . VAL B 1 178 ? 4.41 -27.125 -6.691 1 95.44 178 VAL B N 1
ATOM 2952 C CA . VAL B 1 178 ? 3.1 -27.734 -6.875 1 95.44 178 VAL B CA 1
ATOM 2953 C C . VAL B 1 178 ? 3.225 -28.969 -7.758 1 95.44 178 VAL B C 1
ATOM 2955 O O . VAL B 1 178 ? 2.258 -29.719 -7.934 1 95.44 178 VAL B O 1
ATOM 2958 N N . SER B 1 179 ? 4.328 -29.234 -8.375 1 94 179 SER B N 1
ATOM 2959 C CA . SER B 1 179 ? 4.457 -30.406 -9.234 1 94 179 SER B CA 1
ATOM 2960 C C . SER B 1 179 ? 5.906 -30.875 -9.328 1 94 179 SER B C 1
ATOM 2962 O O . SER B 1 179 ? 6.828 -30.109 -9.016 1 94 179 SER B O 1
ATOM 2964 N N . ASN B 1 180 ? 6.113 -32.156 -9.602 1 95 180 ASN B N 1
ATOM 2965 C CA . ASN B 1 180 ? 7.383 -32.812 -9.828 1 95 180 ASN B CA 1
ATOM 2966 C C . ASN B 1 180 ? 7.289 -33.844 -10.969 1 95 180 ASN B C 1
ATOM 2968 O O . ASN B 1 180 ? 6.543 -34.812 -10.891 1 95 180 ASN B O 1
ATOM 2972 N N . ILE B 1 181 ? 8 -33.562 -12.07 1 96 181 ILE B N 1
ATOM 2973 C CA . ILE B 1 181 ? 7.961 -34.469 -13.219 1 96 181 ILE B CA 1
ATOM 2974 C C . ILE B 1 181 ? 9.383 -34.844 -13.617 1 96 181 ILE B C 1
ATOM 2976 O O . ILE B 1 181 ? 10.336 -34.156 -13.312 1 96 181 ILE B O 1
ATOM 2980 N N . SER B 1 182 ? 9.508 -36.031 -14.273 1 95.5 182 SER B N 1
ATOM 2981 C CA . SER B 1 182 ? 10.828 -36.469 -14.688 1 95.5 182 SER B CA 1
ATOM 2982 C C . SER B 1 182 ? 10.75 -37.312 -15.969 1 95.5 182 SER B C 1
ATOM 2984 O O . SER B 1 182 ? 9.672 -37.781 -16.344 1 95.5 182 SER B O 1
ATOM 2986 N N . SER B 1 183 ? 11.797 -37.344 -16.703 1 95.19 183 SER B N 1
ATOM 2987 C CA . SER B 1 183 ? 11.969 -38.188 -17.891 1 95.19 183 SER B CA 1
ATOM 2988 C C . SER B 1 183 ? 13.359 -38.812 -17.922 1 95.19 183 SER B C 1
ATOM 2990 O O . SER B 1 183 ? 14.344 -38.156 -17.547 1 95.19 183 SER B O 1
ATOM 2992 N N . SER B 1 184 ? 13.391 -39.969 -18.344 1 92.56 184 SER B N 1
ATOM 2993 C CA . SER B 1 184 ? 14.664 -40.688 -18.344 1 92.56 184 SER B CA 1
ATOM 2994 C C . SER B 1 184 ? 15.055 -41.125 -19.766 1 92.56 184 SER B C 1
ATOM 2996 O O . SER B 1 184 ? 14.195 -41.344 -20.609 1 92.56 184 SER B O 1
ATOM 2998 N N . VAL B 1 185 ? 16.344 -41.25 -19.969 1 90.44 185 VAL B N 1
ATOM 2999 C CA . VAL B 1 185 ? 16.906 -41.75 -21.234 1 90.44 185 VAL B CA 1
ATOM 3000 C C . VAL B 1 185 ? 18.016 -42.75 -20.938 1 90.44 185 VAL B C 1
ATOM 3002 O O . VAL B 1 185 ? 18.797 -42.562 -20 1 90.44 185 VAL B O 1
ATOM 3005 N N . SER B 1 186 ? 18.031 -43.75 -21.703 1 87.19 186 SER B N 1
ATOM 3006 C CA . SER B 1 186 ? 19.094 -44.719 -21.562 1 87.19 186 SER B CA 1
ATOM 3007 C C . SER B 1 186 ? 20.375 -44.281 -22.266 1 87.19 186 SER B C 1
ATOM 3009 O O . SER B 1 186 ? 20.359 -44 -23.469 1 87.19 186 SER B O 1
ATOM 3011 N N . LEU B 1 187 ? 21.453 -44.219 -21.5 1 82.5 187 LEU B N 1
ATOM 3012 C CA . LEU B 1 187 ? 22.703 -43.719 -22.047 1 82.5 187 LEU B CA 1
ATOM 3013 C C . LEU B 1 187 ? 23.328 -44.719 -23 1 82.5 187 LEU B C 1
ATOM 3015 O O . LEU B 1 187 ? 23.969 -44.344 -23.984 1 82.5 187 LEU B O 1
ATOM 3019 N N . GLN B 1 188 ? 23.156 -45.906 -22.703 1 77.56 188 GLN B N 1
ATOM 3020 C CA . GLN B 1 188 ? 23.75 -46.969 -23.5 1 77.56 188 GLN B CA 1
ATOM 3021 C C . GLN B 1 188 ? 23.141 -47 -24.906 1 77.56 188 GLN B C 1
ATOM 3023 O O . GLN B 1 188 ? 23.844 -47.25 -25.891 1 77.56 188 GLN B O 1
ATOM 3028 N N . SER B 1 189 ? 21.875 -46.688 -24.969 1 80.19 189 SER B N 1
ATOM 3029 C CA . SER B 1 189 ? 21.172 -46.781 -26.234 1 80.19 189 SER B CA 1
ATOM 3030 C C . SER B 1 189 ? 21.562 -45.625 -27.172 1 80.19 189 SER B C 1
ATOM 3032 O O . SER B 1 189 ? 21.344 -45.719 -28.375 1 80.19 189 SER B O 1
ATOM 3034 N N . LEU B 1 190 ? 22.266 -44.656 -26.672 1 82.31 190 LEU B N 1
ATOM 3035 C CA . LEU B 1 190 ? 22.578 -43.469 -27.469 1 82.31 190 LEU B CA 1
ATOM 3036 C C . LEU B 1 190 ? 23.875 -43.656 -28.234 1 82.31 190 LEU B C 1
ATOM 3038 O O . LEU B 1 190 ? 24.109 -42.969 -29.219 1 82.31 190 LEU B O 1
ATOM 3042 N N . CYS B 1 191 ? 24.75 -44.594 -27.797 1 77.94 191 CYS B N 1
ATOM 3043 C CA . CYS B 1 191 ? 26.031 -44.812 -28.453 1 77.94 191 CYS B CA 1
ATOM 3044 C C . CYS B 1 191 ? 26.031 -46.125 -29.25 1 77.94 191 CYS B C 1
ATOM 3046 O O . CYS B 1 191 ? 27.016 -46.469 -29.906 1 77.94 191 CYS B O 1
ATOM 3048 N N . GLU B 1 192 ? 24.922 -46.719 -29.25 1 71.75 192 GLU B N 1
ATOM 3049 C CA . GLU B 1 192 ? 24.906 -47.938 -30.078 1 71.75 192 GLU B CA 1
ATOM 3050 C C . GLU B 1 192 ? 24.688 -47.594 -31.547 1 71.75 192 GLU B C 1
ATOM 3052 O O . GLU B 1 192 ? 24.062 -46.562 -31.875 1 71.75 192 GLU B O 1
#

Nearest PDB structures (foldseek):
  2if7-assembly1_B  TM=8.463E-01  e=1.213E-20  Homo sapiens
  2dru-assembly1_A  TM=8.197E-01  e=1.204E-11  Rattus norvegicus
  2ptu-assembly4_D  TM=8.776E-01  e=1.026E-07  Mus musculus
  2ptu-assembly3_C  TM=8.608E-01  e=1.083E-07  Mus musculus
  5vl3-assembly2_R  TM=4.144E-01  e=2.526E-05  Homo sapiens